Protein AF-0000000080278987 (afdb_homodimer)

pLDDT: mean 79.91, std 19.5, range [31.31, 98.25]

Organism: Amycolatopsis orientalis (NCBI:txid31958)

InterPro domains:
  IPR013130 Ferric reductase transmembrane component-like domain [PF01794] (34-149)

Structure (mmCIF, N/CA/C/O backbone):
data_AF-0000000080278987-model_v1
#
loop_
_entity.id
_entity.type
_entity.pdbx_description
1 polymer 'Ferric oxidoreductase domain-containing protein'
#
loop_
_atom_site.group_PDB
_atom_site.id
_atom_site.type_symbol
_atom_site.label_atom_id
_atom_site.label_alt_id
_atom_site.label_comp_id
_atom_site.label_asym_id
_atom_site.label_entity_id
_atom_site.label_seq_id
_atom_site.pdbx_PDB_ins_code
_atom_site.Cartn_x
_atom_site.Cartn_y
_atom_site.Cartn_z
_atom_site.occupancy
_atom_site.B_iso_or_equiv
_atom_site.auth_seq_id
_atom_site.auth_comp_id
_atom_site.auth_asym_id
_atom_site.auth_atom_id
_atom_site.pdbx_PDB_model_num
ATOM 1 N N . MET A 1 1 ? -39.875 16.578 6.711 1 35.31 1 MET A N 1
ATOM 2 C CA . MET A 1 1 ? -39.062 15.57 6.016 1 35.31 1 MET A CA 1
ATOM 3 C C . MET A 1 1 ? -37.719 16.141 5.613 1 35.31 1 MET A C 1
ATOM 5 O O . MET A 1 1 ? -36.688 15.453 5.711 1 35.31 1 MET A O 1
ATOM 9 N N . PHE A 1 2 ? -37.656 17.375 5.211 1 44.44 2 PHE A N 1
ATOM 10 C CA . PHE A 1 2 ? -36.438 18.109 4.875 1 44.44 2 PHE A CA 1
ATOM 11 C C . PHE A 1 2 ? -35.594 18.344 6.117 1 44.44 2 PHE A C 1
ATOM 13 O O . PHE A 1 2 ? -34.375 18.281 6.059 1 44.44 2 PHE A O 1
ATOM 20 N N . ASP A 1 3 ? -36.156 18.672 7.23 1 46.47 3 ASP A N 1
ATOM 21 C CA . ASP A 1 3 ? -35.438 19 8.453 1 46.47 3 ASP A CA 1
ATOM 22 C C . ASP A 1 3 ? -34.719 17.766 9 1 46.47 3 ASP A C 1
ATOM 24 O O . ASP A 1 3 ? -33.594 17.891 9.539 1 46.47 3 ASP A O 1
ATOM 28 N N . GLN A 1 4 ? -35.25 16.609 8.859 1 44.62 4 GLN A N 1
ATOM 29 C CA . GLN A 1 4 ? -34.625 15.383 9.344 1 44.62 4 GLN A CA 1
ATOM 30 C C . GLN A 1 4 ? -33.375 15.023 8.523 1 44.62 4 GLN A C 1
ATOM 32 O O . GLN A 1 4 ? -32.375 14.562 9.062 1 44.62 4 GLN A O 1
ATOM 37 N N . TRP A 1 5 ? -33.438 15.25 7.246 1 45.22 5 TRP A N 1
ATOM 38 C CA . TRP A 1 5 ? -32.281 15 6.41 1 45.22 5 TRP A CA 1
ATOM 39 C C . TRP A 1 5 ? -31.125 15.938 6.777 1 45.22 5 TRP A C 1
ATOM 41 O O . TRP A 1 5 ? -29.953 15.539 6.766 1 45.22 5 TRP A O 1
ATOM 51 N N . SER A 1 6 ? -31.531 17.188 7.094 1 44 6 SER A N 1
ATOM 52 C CA . SER A 1 6 ? -30.484 18.141 7.484 1 44 6 SER A CA 1
ATOM 53 C C . SER A 1 6 ? -29.766 17.672 8.742 1 44 6 SER A C 1
ATOM 55 O O . SER A 1 6 ? -28.547 17.812 8.852 1 44 6 SER A O 1
ATOM 57 N N . GLU A 1 7 ? -30.516 17.172 9.688 1 43.56 7 GLU A N 1
ATOM 58 C CA . GLU A 1 7 ? -29.891 16.719 10.922 1 43.56 7 GLU A CA 1
ATOM 59 C C . GLU A 1 7 ? -28.984 15.508 10.672 1 43.56 7 GLU A C 1
ATOM 61 O O . GLU A 1 7 ? -27.906 15.398 11.258 1 43.56 7 GLU A O 1
ATOM 66 N N . VAL A 1 8 ? -29.484 14.648 9.867 1 44.25 8 VAL A N 1
ATOM 67 C CA . VAL A 1 8 ? -28.719 13.461 9.555 1 44.25 8 VAL A CA 1
ATOM 68 C C . VAL A 1 8 ? 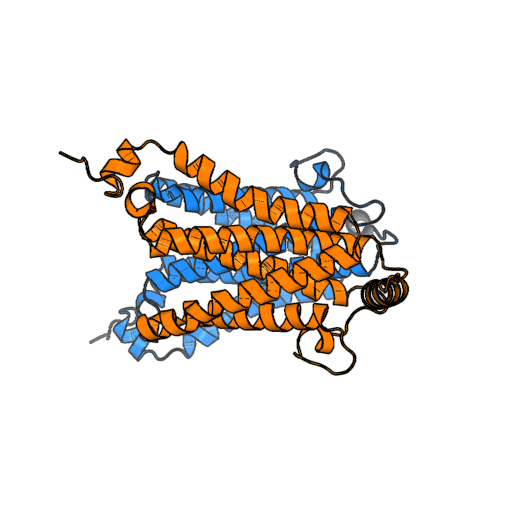-27.422 13.859 8.836 1 44.25 8 VAL A C 1
ATOM 70 O O . VAL A 1 8 ? -26.359 13.281 9.078 1 44.25 8 VAL A O 1
ATOM 73 N N . VAL A 1 9 ? -27.531 14.82 7.957 1 44.28 9 VAL A N 1
ATOM 74 C CA . VAL A 1 9 ? -26.359 15.312 7.246 1 44.28 9 VAL A CA 1
ATOM 75 C C . VAL A 1 9 ? -25.406 15.992 8.227 1 44.28 9 VAL A C 1
ATOM 77 O O . VAL A 1 9 ? -24.188 15.852 8.117 1 44.28 9 VAL A O 1
ATOM 80 N N . ILE A 1 10 ? -25.953 16.75 9.141 1 41.41 10 ILE A N 1
ATOM 81 C CA . ILE A 1 10 ? -25.109 17.422 10.125 1 41.41 10 ILE A CA 1
ATOM 82 C C . ILE A 1 10 ? -24.344 16.375 10.945 1 41.41 10 ILE A C 1
ATOM 84 O O . ILE A 1 10 ? -23.156 16.531 11.203 1 41.41 10 ILE A O 1
ATOM 88 N N . VAL A 1 11 ? -25.109 15.359 11.43 1 41.09 11 VAL A N 1
ATOM 89 C CA . VAL A 1 11 ? -24.469 14.336 12.242 1 41.09 11 VAL A CA 1
ATOM 90 C C . VAL A 1 11 ? -23.344 13.672 11.445 1 41.09 11 VAL A C 1
ATOM 92 O O . VAL A 1 11 ? -22.328 13.266 12.016 1 41.09 11 VAL A O 1
ATOM 95 N N . LEU A 1 12 ? -23.531 13.492 10.18 1 40.34 12 LEU A N 1
ATOM 96 C CA . LEU A 1 12 ? -22.547 12.852 9.297 1 40.34 12 LEU A CA 1
ATOM 97 C C . LEU A 1 12 ? -21.422 13.805 8.961 1 40.34 12 LEU A C 1
ATOM 99 O O . LEU A 1 12 ? -20.328 13.375 8.555 1 40.34 12 LEU A O 1
ATOM 103 N N . THR A 1 13 ? -21.719 15.195 9.039 1 36.5 13 THR A N 1
ATOM 104 C CA . THR A 1 13 ? -20.75 16.172 8.578 1 36.5 13 THR A CA 1
ATOM 105 C C . THR A 1 13 ? -20.016 16.812 9.75 1 36.5 13 THR A C 1
ATOM 107 O O . THR A 1 13 ? -20.656 17.422 10.625 1 36.5 13 THR A O 1
ATOM 110 N N . GLN A 1 14 ? -19.172 16.312 10.391 1 38.88 14 GLN A N 1
ATOM 111 C CA . GLN A 1 14 ? -18.406 16.953 11.453 1 38.88 14 GLN A CA 1
ATOM 112 C C . GLN A 1 14 ? -17.438 17.984 10.883 1 38.88 14 GLN A C 1
ATOM 114 O O . GLN A 1 14 ? -16.625 17.672 10.008 1 38.88 14 GLN A O 1
ATOM 119 N N . LYS A 1 15 ? -17.734 19.344 10.812 1 39.94 15 LYS A N 1
ATOM 120 C CA . LYS A 1 15 ? -16.859 20.453 10.43 1 39.94 15 LYS A CA 1
ATOM 121 C C . LYS A 1 15 ? -15.633 20.516 11.328 1 39.94 15 LYS A C 1
ATOM 123 O O . LYS A 1 15 ? -15.711 20.984 12.469 1 39.94 15 LYS A O 1
ATOM 128 N N . THR A 1 16 ? -14.828 19.625 11.648 1 42.25 16 THR A N 1
ATOM 129 C CA . THR A 1 16 ? -13.719 19.938 12.539 1 42.25 16 THR A CA 1
ATOM 130 C C . THR A 1 16 ? -12.648 20.75 11.812 1 42.25 16 THR A C 1
ATOM 132 O O . THR A 1 16 ? -12.516 20.656 10.594 1 42.25 16 THR A O 1
ATOM 135 N N . ASP A 1 17 ? -12.258 21.891 12.289 1 47.66 17 ASP A N 1
ATOM 136 C CA . ASP A 1 17 ? -11.031 22.625 11.977 1 47.66 17 ASP A CA 1
ATOM 137 C C . ASP A 1 17 ? -9.898 21.656 11.625 1 47.66 17 ASP A C 1
ATOM 139 O O . ASP A 1 17 ? -9.102 21.297 12.492 1 47.66 17 ASP A O 1
ATOM 143 N N . THR A 1 18 ? -10.18 20.75 10.688 1 61.19 18 THR A N 1
ATOM 144 C CA . THR A 1 18 ? -9.281 19.641 10.375 1 61.19 18 THR A CA 1
ATOM 145 C C . THR A 1 18 ? -8.102 20.125 9.539 1 61.19 18 THR A C 1
ATOM 147 O O . THR A 1 18 ? -8.211 21.109 8.805 1 61.19 18 THR A O 1
ATOM 150 N N . ASP A 1 19 ? -6.941 19.844 9.969 1 78.69 19 ASP A N 1
ATOM 151 C CA . ASP A 1 19 ? -5.734 20.031 9.172 1 78.69 19 ASP A CA 1
ATOM 152 C C . ASP A 1 19 ? -5.969 19.656 7.711 1 78.69 19 ASP A C 1
ATOM 154 O O . ASP A 1 19 ? -6.234 18.484 7.402 1 78.69 19 ASP A O 1
ATOM 158 N N . PRO A 1 20 ? -6.129 20.656 6.859 1 83.25 20 PRO A N 1
ATOM 159 C CA . PRO A 1 20 ? -6.48 20.391 5.465 1 83.25 20 PRO A CA 1
ATOM 160 C C . PRO A 1 20 ? -5.543 19.375 4.809 1 83.25 20 PRO A C 1
ATOM 162 O O . PRO A 1 20 ? -5.953 18.641 3.906 1 83.25 20 PRO A O 1
ATOM 165 N N . GLY A 1 21 ? -4.34 19.328 5.223 1 86.75 21 GLY A N 1
ATOM 166 C CA . GLY A 1 21 ? -3.393 18.375 4.66 1 86.75 21 GLY A CA 1
ATOM 167 C C . GLY A 1 21 ? -3.729 16.938 4.984 1 86.75 21 GLY A C 1
ATOM 168 O O . GLY A 1 21 ? -3.785 16.094 4.094 1 86.75 21 GLY A O 1
ATOM 169 N N . ILE A 1 22 ? -4.008 16.672 6.195 1 89.75 22 ILE A N 1
ATOM 170 C CA . ILE A 1 22 ? -4.324 15.32 6.629 1 89.75 22 ILE A CA 1
ATOM 171 C C . ILE A 1 22 ? -5.656 14.883 6.016 1 89.75 22 ILE A C 1
ATOM 173 O O . ILE A 1 22 ? -5.801 13.742 5.586 1 89.75 22 ILE A O 1
ATOM 177 N N . LYS A 1 23 ? -6.555 15.797 5.996 1 89 23 LYS A N 1
ATOM 178 C CA . LYS A 1 23 ? -7.84 15.492 5.367 1 89 23 LYS A CA 1
ATOM 179 C C . LYS A 1 23 ? -7.656 15.141 3.893 1 89 23 LYS A C 1
ATOM 181 O O . LYS A 1 23 ? -8.289 14.211 3.387 1 89 23 LYS A O 1
ATOM 186 N N . GLY A 1 24 ? -6.867 15.898 3.219 1 90.25 24 GLY A N 1
ATOM 187 C CA . GLY A 1 24 ? -6.57 15.602 1.827 1 90.25 24 GLY A CA 1
ATOM 188 C C . GLY A 1 24 ? -5.938 14.234 1.634 1 90.25 24 GLY A C 1
ATOM 189 O O . GLY A 1 24 ? -6.297 13.508 0.707 1 90.25 24 GLY A O 1
ATOM 190 N N . MET A 1 25 ? -5.07 13.938 2.506 1 92.12 25 MET A N 1
ATOM 191 C CA . MET A 1 25 ? -4.418 12.633 2.445 1 92.12 25 MET A CA 1
ATOM 192 C C . MET A 1 25 ? -5.422 11.516 2.697 1 92.12 25 MET A C 1
ATOM 194 O O . MET A 1 25 ? -5.402 10.492 2.008 1 92.12 25 MET A O 1
ATOM 198 N N . ALA A 1 26 ? -6.219 11.695 3.688 1 93.88 26 ALA A N 1
ATOM 199 C CA . ALA A 1 26 ? -7.238 10.695 4.008 1 93.88 26 ALA A CA 1
ATOM 200 C C . ALA A 1 26 ? -8.195 10.492 2.836 1 93.88 26 ALA A C 1
ATOM 202 O O . ALA A 1 26 ? -8.492 9.359 2.461 1 93.88 26 ALA A O 1
ATOM 203 N N . GLN A 1 27 ? -8.594 11.547 2.23 1 94.62 27 GLN A N 1
ATOM 204 C CA . GLN A 1 27 ? -9.539 11.477 1.122 1 94.62 27 GLN A CA 1
ATOM 205 C C . GLN A 1 27 ? -8.891 10.859 -0.114 1 94.62 27 GLN A C 1
ATOM 207 O O . GLN A 1 27 ? -9.508 10.031 -0.794 1 94.62 27 GLN A O 1
ATOM 212 N N . THR A 1 28 ? -7.719 11.242 -0.406 1 95.19 28 THR A N 1
ATOM 213 C CA . THR A 1 28 ? -7.023 10.711 -1.574 1 95.19 28 THR A CA 1
ATOM 214 C C . THR A 1 28 ? -6.754 9.219 -1.41 1 95.19 28 THR A C 1
ATOM 216 O O . THR A 1 28 ? -6.973 8.438 -2.338 1 95.19 28 THR A O 1
ATOM 219 N N . SER A 1 29 ? -6.258 8.852 -0.253 1 97.12 29 SER A N 1
ATOM 220 C CA . SER A 1 29 ? -6.008 7.434 -0.012 1 97.12 29 SER A CA 1
ATOM 221 C C . SER A 1 29 ? -7.301 6.625 -0.063 1 97.12 29 SER A C 1
ATOM 223 O O . SER A 1 29 ? -7.309 5.484 -0.534 1 97.12 29 SER A O 1
ATOM 225 N N . ALA A 1 30 ? -8.406 7.176 0.387 1 97.5 30 ALA A N 1
ATOM 226 C CA . ALA A 1 30 ? -9.703 6.508 0.312 1 97.5 30 ALA A CA 1
ATOM 227 C C . ALA A 1 30 ? -10.133 6.309 -1.138 1 97.5 30 ALA A C 1
ATOM 229 O O . ALA A 1 30 ? -10.609 5.234 -1.509 1 97.5 30 ALA A O 1
ATOM 230 N N . ARG A 1 31 ? -9.969 7.309 -1.9 1 96.38 31 ARG A N 1
ATOM 231 C CA . ARG A 1 31 ? -10.359 7.238 -3.305 1 96.38 31 ARG A CA 1
ATOM 232 C C . ARG A 1 31 ? -9.516 6.215 -4.059 1 96.38 31 ARG A C 1
ATOM 234 O O . ARG A 1 31 ? -10.047 5.434 -4.852 1 96.38 31 ARG A O 1
ATOM 241 N N . ILE A 1 32 ? -8.25 6.203 -3.838 1 96.69 32 ILE A N 1
ATOM 242 C CA . ILE A 1 32 ? -7.348 5.25 -4.473 1 96.69 32 ILE A CA 1
ATOM 243 C C . ILE A 1 32 ? -7.699 3.83 -4.027 1 96.69 32 ILE A C 1
ATOM 245 O O . ILE A 1 32 ? -7.809 2.924 -4.859 1 96.69 32 ILE A O 1
ATOM 249 N N . SER A 1 33 ? -7.922 3.666 -2.723 1 98.25 33 SER A N 1
ATOM 250 C CA . SER A 1 33 ? -8.305 2.361 -2.195 1 98.25 33 SER A CA 1
ATOM 251 C C . SER A 1 33 ? -9.609 1.874 -2.828 1 98.25 33 SER A C 1
ATOM 253 O O . SER A 1 33 ? -9.711 0.713 -3.229 1 98.25 33 SER A O 1
ATOM 255 N N . TYR A 1 34 ? -10.578 2.744 -2.908 1 97.81 34 TYR A N 1
ATOM 256 C CA . TYR A 1 34 ? -11.867 2.391 -3.486 1 97.81 34 TYR A CA 1
ATOM 257 C C . TYR A 1 34 ? -11.727 2.004 -4.953 1 97.81 34 TYR A C 1
ATOM 259 O O . TYR A 1 34 ? -12.344 1.042 -5.41 1 97.81 34 TYR A O 1
ATOM 267 N N . GLY A 1 35 ? -10.938 2.736 -5.684 1 97 35 GLY A N 1
ATOM 268 C CA . GLY A 1 35 ? -10.664 2.379 -7.066 1 97 35 GLY A CA 1
ATOM 269 C C . GLY A 1 35 ? -10.039 1.005 -7.215 1 97 35 GLY A C 1
ATOM 270 O O . GLY A 1 35 ? -10.484 0.201 -8.039 1 97 35 GLY A O 1
ATOM 271 N N . PHE A 1 36 ? -9.023 0.746 -6.43 1 97.12 36 PHE A N 1
ATOM 272 C CA . PHE A 1 36 ? -8.367 -0.558 -6.477 1 97.12 36 PHE A CA 1
ATOM 273 C C . PHE A 1 36 ? -9.328 -1.657 -6.031 1 97.12 36 PHE A C 1
ATOM 275 O O . PHE A 1 36 ? -9.266 -2.781 -6.531 1 97.12 36 PHE A O 1
ATOM 282 N N . MET A 1 37 ? -10.203 -1.323 -5.074 1 97.25 37 MET A N 1
ATOM 283 C CA . MET A 1 37 ? -11.195 -2.307 -4.645 1 97.25 37 MET A CA 1
ATOM 284 C C . MET A 1 37 ? -12.109 -2.703 -5.797 1 97.25 37 MET A C 1
ATOM 286 O O . MET A 1 37 ? -12.375 -3.887 -6.004 1 97.25 37 MET A O 1
ATOM 290 N N . CYS A 1 38 ? -12.531 -1.717 -6.539 1 95.69 38 CYS A N 1
ATOM 291 C CA . CYS A 1 38 ? -13.367 -1.992 -7.703 1 95.69 38 CYS A CA 1
ATOM 292 C C . CYS A 1 38 ? -12.617 -2.832 -8.727 1 95.69 38 CYS A C 1
ATOM 294 O O . CYS A 1 38 ? -13.156 -3.801 -9.258 1 95.69 38 CYS A O 1
ATOM 296 N N . LEU A 1 39 ? -11.398 -2.488 -8.969 1 94.06 39 LEU A N 1
ATOM 297 C CA . LEU A 1 39 ? -10.578 -3.244 -9.906 1 94.06 39 LEU A CA 1
ATOM 298 C C . LEU A 1 39 ? -10.375 -4.676 -9.422 1 94.06 39 LEU A C 1
ATOM 300 O O . LEU A 1 39 ? -10.43 -5.617 -10.219 1 94.06 39 LEU A O 1
ATOM 304 N N . THR A 1 40 ? -10.125 -4.812 -8.125 1 94.44 40 THR A N 1
ATOM 305 C CA . THR A 1 40 ? -9.93 -6.137 -7.543 1 94.44 40 THR A CA 1
ATOM 306 C C . THR A 1 40 ? -11.172 -7 -7.727 1 94.44 40 THR A C 1
ATOM 308 O O . THR A 1 40 ? -11.07 -8.18 -8.078 1 94.44 40 THR A O 1
ATOM 311 N N . LEU A 1 41 ? -12.305 -6.422 -7.441 1 91.44 41 LEU A N 1
ATOM 312 C CA . LEU A 1 41 ? -13.555 -7.148 -7.598 1 91.44 41 LEU A CA 1
ATOM 313 C C . LEU A 1 41 ? -13.742 -7.605 -9.039 1 91.44 41 LEU A C 1
ATOM 315 O O . LEU A 1 41 ? -14.07 -8.766 -9.289 1 91.44 41 LEU A O 1
ATOM 319 N N . CYS A 1 42 ? -13.492 -6.73 -9.984 1 87.19 42 CYS A N 1
ATOM 320 C CA . CYS A 1 42 ? -13.625 -7.066 -11.398 1 87.19 42 CYS A CA 1
ATOM 321 C C . CYS A 1 42 ? -12.648 -8.164 -11.797 1 87.19 42 CYS A C 1
ATOM 323 O O . CYS A 1 42 ? -13.016 -9.117 -12.477 1 87.19 42 CYS A O 1
ATOM 325 N N . TRP A 1 43 ? -11.445 -7.957 -11.367 1 87.06 43 TRP A N 1
ATOM 326 C CA . TRP A 1 43 ? -10.406 -8.938 -11.68 1 87.06 43 TRP A CA 1
ATOM 327 C C . TRP A 1 43 ? -10.734 -10.289 -11.062 1 87.06 43 TRP A C 1
ATOM 329 O O . TRP A 1 43 ? -10.453 -11.336 -11.656 1 87.06 43 TRP A O 1
ATOM 339 N N . GLY A 1 44 ? -11.273 -10.266 -9.875 1 84.75 44 GLY A N 1
ATOM 340 C CA . GLY A 1 44 ? -11.703 -11.5 -9.234 1 84.75 44 GLY A CA 1
ATOM 341 C C . GLY A 1 44 ? -12.766 -12.242 -10.023 1 84.75 44 GLY A C 1
ATOM 342 O O . GLY A 1 44 ? -12.695 -13.461 -10.172 1 84.75 44 GLY A O 1
ATOM 343 N N . VAL A 1 45 ? -13.664 -11.562 -10.523 1 79.19 45 VAL A N 1
ATOM 344 C CA . VAL A 1 45 ? -14.734 -12.156 -11.32 1 79.19 45 VAL A CA 1
ATOM 345 C C . VAL A 1 45 ? -14.164 -12.727 -12.617 1 79.19 45 VAL A C 1
ATOM 347 O O . VAL A 1 45 ? -14.555 -13.82 -13.047 1 79.19 45 VAL A O 1
ATOM 350 N N . PHE A 1 46 ? -13.172 -12.047 -13.234 1 77.69 46 PHE A N 1
ATOM 351 C CA . PHE A 1 46 ? -12.5 -12.547 -14.422 1 77.69 46 PHE A CA 1
ATOM 352 C C . PHE A 1 46 ? -11.773 -13.852 -14.133 1 77.69 46 PHE A C 1
ATOM 354 O O . PHE A 1 46 ? -11.812 -14.789 -14.93 1 77.69 46 PHE A O 1
ATOM 361 N N . THR A 1 47 ? -11.164 -13.938 -13.031 1 76.44 47 THR A N 1
ATOM 362 C CA . THR A 1 47 ? -10.422 -15.125 -12.641 1 76.44 47 THR A CA 1
ATOM 363 C C . THR A 1 47 ? -11.367 -16.297 -12.398 1 76.44 47 THR A C 1
ATOM 365 O O . THR A 1 47 ? -11.086 -17.422 -12.812 1 76.44 47 THR A O 1
ATOM 368 N N . ALA A 1 48 ? -12.422 -16.047 -11.805 1 74.75 48 ALA A N 1
ATOM 369 C CA . ALA A 1 48 ? -13.375 -17.094 -11.453 1 74.75 48 ALA A CA 1
ATOM 370 C C . ALA A 1 48 ? -14.086 -17.625 -12.695 1 74.75 48 ALA A C 1
ATOM 372 O O . ALA A 1 48 ? -14.406 -18.812 -12.773 1 74.75 48 ALA A O 1
ATOM 373 N N . THR A 1 49 ? -14.297 -16.797 -13.625 1 72.44 49 THR A N 1
ATOM 374 C CA . THR A 1 49 ? -15.078 -17.203 -14.789 1 72.44 49 THR A CA 1
ATOM 375 C C . THR A 1 49 ? -14.164 -17.688 -15.914 1 72.44 49 THR A C 1
ATOM 377 O O . THR A 1 49 ? -14.633 -18.297 -16.875 1 72.44 49 THR A O 1
ATOM 380 N N . GLY A 1 50 ? -12.875 -17.547 -15.703 1 65.31 50 GLY A N 1
ATOM 381 C CA . GLY A 1 50 ? -11.93 -17.984 -16.719 1 65.31 50 GLY A CA 1
ATOM 382 C C . GLY A 1 50 ? -12.016 -17.172 -18 1 65.31 50 GLY A C 1
ATOM 383 O O . GLY A 1 50 ? -11.625 -17.641 -19.062 1 65.31 50 GLY A O 1
ATOM 384 N N . TRP A 1 51 ? -12.672 -16.078 -17.922 1 60.19 51 TRP A N 1
ATOM 385 C CA . TRP A 1 51 ? -12.898 -15.273 -19.125 1 60.19 51 TRP A CA 1
ATOM 386 C C . TRP A 1 51 ? -11.578 -14.82 -19.734 1 60.19 51 TRP A C 1
ATOM 388 O O . TRP A 1 51 ? -11.445 -14.766 -20.953 1 60.19 51 TRP A O 1
ATOM 398 N N . ILE A 1 52 ? -10.602 -14.625 -18.891 1 56.88 52 ILE A N 1
ATOM 399 C CA . ILE A 1 52 ? -9.336 -14.086 -19.375 1 56.88 52 ILE A CA 1
ATOM 400 C C . ILE A 1 52 ? -8.297 -15.195 -19.469 1 56.88 52 ILE A C 1
ATOM 402 O O . ILE A 1 52 ? -7.109 -14.938 -19.672 1 56.88 52 ILE A O 1
ATOM 406 N N . LYS A 1 53 ? -8.664 -16.438 -19.312 1 56.38 53 LYS A N 1
ATOM 407 C CA . LYS A 1 53 ? -7.691 -17.531 -19.359 1 56.38 53 LYS A CA 1
ATOM 408 C C . LYS A 1 53 ? -6.742 -17.375 -20.547 1 56.38 53 LYS A C 1
ATOM 410 O O . LYS A 1 53 ? -5.566 -17.734 -20.453 1 56.38 53 LYS A O 1
ATOM 415 N N . SER A 1 54 ? -7.277 -16.906 -21.641 1 52.81 54 SER A N 1
ATOM 416 C CA . SER A 1 54 ? -6.48 -16.953 -22.859 1 52.81 54 SER A CA 1
ATOM 417 C C . SER A 1 54 ? -5.406 -15.875 -22.859 1 52.81 54 SER A C 1
ATOM 419 O O . SER A 1 54 ? -4.336 -16.062 -23.438 1 52.81 54 SER A O 1
ATOM 421 N N . LEU A 1 55 ? -5.672 -14.82 -22.266 1 51.31 55 LEU A N 1
ATOM 422 C CA . LEU A 1 55 ? -4.789 -13.68 -22.484 1 51.31 55 LEU A CA 1
ATOM 423 C C . LEU A 1 55 ? -3.602 -13.719 -21.531 1 51.31 55 LEU A C 1
ATOM 425 O O . LEU A 1 55 ? -2.465 -13.469 -21.922 1 51.31 55 LEU A O 1
ATOM 429 N N . THR A 1 56 ? -3.824 -13.992 -20.359 1 56.66 56 THR A N 1
ATOM 430 C CA . THR A 1 56 ? -2.744 -13.734 -19.406 1 56.66 56 THR A CA 1
ATOM 431 C C . THR A 1 56 ? -2.342 -15.023 -18.688 1 56.66 56 THR A C 1
ATOM 433 O O . THR A 1 56 ? -1.206 -15.148 -18.219 1 56.66 56 THR A O 1
ATOM 436 N N . GLY A 1 57 ? -3.031 -16.125 -19.031 1 64.94 57 GLY A N 1
ATOM 437 C CA . GLY A 1 57 ? -2.846 -17.328 -18.234 1 64.94 57 GLY A CA 1
ATOM 438 C C . GLY A 1 57 ? -3.391 -17.219 -16.828 1 64.94 57 GLY A C 1
ATOM 439 O O . GLY A 1 57 ? -3.492 -16.109 -16.281 1 64.94 57 GLY A O 1
ATOM 440 N N . ARG A 1 58 ? -3.881 -18.141 -16.266 1 72.69 58 ARG A N 1
ATOM 441 C CA . ARG A 1 58 ? -4.508 -18.234 -14.945 1 72.69 58 ARG A CA 1
ATOM 442 C C . ARG A 1 58 ? -3.572 -17.719 -13.859 1 72.69 58 ARG A C 1
ATOM 444 O O . ARG A 1 58 ? -4.012 -17.047 -12.914 1 72.69 58 ARG A O 1
ATOM 451 N N . LYS A 1 59 ? -2.375 -17.938 -14.055 1 75.88 59 LYS A N 1
ATOM 452 C CA . LYS A 1 59 ? -1.393 -17.531 -13.062 1 75.88 59 LYS A CA 1
ATOM 453 C C . LYS A 1 59 ? -1.277 -16.016 -13 1 75.88 59 LYS A C 1
ATOM 455 O O . LYS A 1 59 ? -1.237 -15.43 -11.914 1 75.88 59 LYS A O 1
ATOM 460 N N . ALA A 1 60 ? -1.296 -15.414 -14.164 1 76.44 60 ALA A N 1
ATOM 461 C CA . ALA A 1 60 ? -1.187 -13.961 -14.234 1 76.44 60 ALA A CA 1
ATOM 462 C C . ALA A 1 60 ? -2.424 -13.289 -13.648 1 76.44 60 ALA A C 1
ATOM 464 O O . ALA A 1 60 ? -2.32 -12.258 -12.992 1 76.44 60 ALA A O 1
ATOM 465 N N . LEU A 1 61 ? -3.521 -13.891 -13.914 1 79 61 LEU A N 1
ATOM 466 C CA . LEU A 1 61 ? -4.77 -13.344 -13.398 1 79 61 LEU A CA 1
ATOM 467 C C . LEU A 1 61 ? -4.801 -13.406 -11.875 1 79 61 LEU A C 1
ATOM 469 O O . LEU A 1 61 ? -5.188 -12.438 -11.211 1 79 61 LEU A O 1
ATOM 473 N N . ARG A 1 62 ? -4.336 -14.43 -11.328 1 82.94 62 ARG A N 1
ATOM 474 C CA . ARG A 1 62 ? -4.309 -14.602 -9.883 1 82.94 62 ARG A CA 1
ATOM 475 C C . ARG A 1 62 ? -3.312 -13.641 -9.234 1 82.94 62 ARG A C 1
ATOM 477 O O . ARG A 1 62 ? -3.613 -13.023 -8.211 1 82.94 62 ARG A O 1
ATOM 484 N N . ASN A 1 63 ? -2.207 -13.523 -9.875 1 84.88 63 ASN A N 1
ATOM 485 C CA . ASN A 1 63 ? -1.178 -12.633 -9.359 1 84.88 63 ASN A CA 1
ATOM 486 C C . ASN A 1 63 ? -1.633 -11.18 -9.383 1 84.88 63 ASN A C 1
ATOM 488 O O . ASN A 1 63 ? -1.403 -10.438 -8.422 1 84.88 63 ASN A O 1
ATOM 492 N N . SER A 1 64 ? -2.238 -10.828 -10.508 1 88.31 64 SER A N 1
ATOM 493 C CA . SER A 1 64 ? -2.719 -9.453 -10.609 1 88.31 64 SER A CA 1
ATOM 494 C C . SER A 1 64 ? -3.832 -9.18 -9.602 1 88.31 64 SER A C 1
ATOM 496 O O . SER A 1 64 ? -3.912 -8.086 -9.039 1 88.31 64 SER A O 1
ATOM 498 N N . HIS A 1 65 ? -4.676 -10.156 -9.383 1 90.25 65 HIS A N 1
ATOM 499 C CA . HIS A 1 65 ? -5.715 -10.031 -8.367 1 90.25 65 HIS A CA 1
ATOM 500 C C . HIS A 1 65 ? -5.109 -9.797 -6.984 1 90.25 65 HIS A C 1
ATOM 502 O O . HIS A 1 65 ? -5.559 -8.914 -6.246 1 90.25 65 HIS A O 1
ATOM 508 N N . MET A 1 66 ? -4.09 -10.492 -6.73 1 91.19 66 MET A N 1
ATOM 509 C CA . MET A 1 66 ? -3.42 -10.367 -5.438 1 91.19 66 MET A CA 1
ATOM 510 C C . MET A 1 66 ? -2.783 -8.992 -5.281 1 91.19 66 MET A C 1
ATOM 512 O O . MET A 1 66 ? -2.895 -8.367 -4.223 1 91.19 66 MET A O 1
ATOM 516 N N . VAL A 1 67 ? -2.148 -8.531 -6.312 1 92.62 67 VAL A N 1
ATOM 517 C CA . VAL A 1 67 ? -1.502 -7.219 -6.293 1 92.62 67 VAL A CA 1
ATOM 518 C C . VAL A 1 67 ? -2.549 -6.129 -6.078 1 92.62 67 VAL A C 1
ATOM 520 O O . VAL A 1 67 ? -2.377 -5.254 -5.227 1 92.62 67 VAL A O 1
ATOM 523 N N . LEU A 1 68 ? -3.607 -6.219 -6.805 1 94.94 68 LEU A N 1
ATOM 524 C CA . LEU A 1 68 ? -4.684 -5.242 -6.684 1 94.94 68 LEU A CA 1
ATOM 525 C C . LEU A 1 68 ? -5.285 -5.273 -5.281 1 94.94 68 LEU A C 1
ATOM 527 O O . LEU A 1 68 ? -5.598 -4.227 -4.711 1 94.94 68 LEU A O 1
ATOM 531 N N . GLY A 1 69 ? -5.43 -6.445 -4.762 1 96.5 69 GLY A N 1
ATOM 532 C CA . GLY A 1 69 ? -5.945 -6.586 -3.408 1 96.5 69 GLY A CA 1
ATOM 533 C C . GLY A 1 69 ? -5.047 -5.957 -2.359 1 96.5 69 GLY A C 1
ATOM 534 O O . GLY A 1 69 ? -5.527 -5.273 -1.452 1 96.5 69 GLY A O 1
ATOM 535 N N . ILE A 1 70 ? -3.809 -6.18 -2.477 1 96.44 70 ILE A N 1
ATOM 536 C CA . ILE A 1 70 ? -2.848 -5.641 -1.52 1 96.44 70 ILE A CA 1
ATOM 537 C C . ILE A 1 70 ? -2.807 -4.121 -1.63 1 96.44 70 ILE A C 1
ATOM 539 O O . ILE A 1 70 ? -2.693 -3.422 -0.62 1 96.44 70 ILE A O 1
ATOM 543 N N . LEU A 1 71 ? -2.879 -3.643 -2.836 1 97.56 71 LEU A N 1
ATOM 544 C CA . LEU A 1 71 ? -2.953 -2.199 -3.023 1 97.56 71 LEU A CA 1
ATOM 545 C C . LEU A 1 71 ? -4.203 -1.627 -2.361 1 97.56 71 LEU A C 1
ATOM 547 O O . LEU A 1 71 ? -4.137 -0.588 -1.7 1 97.56 71 LEU A O 1
ATOM 551 N N . THR A 1 72 ? -5.316 -2.293 -2.549 1 98 72 THR A N 1
ATOM 552 C CA . THR A 1 72 ? -6.559 -1.89 -1.898 1 98 72 THR A CA 1
ATOM 553 C C . THR A 1 72 ? -6.371 -1.796 -0.387 1 98 72 THR A C 1
ATOM 555 O O . THR A 1 72 ? -6.699 -0.776 0.223 1 98 72 THR A O 1
ATOM 558 N N . LEU A 1 73 ? -5.773 -2.826 0.171 1 98.19 73 LEU A N 1
ATOM 559 C CA . LEU A 1 73 ? -5.613 -2.91 1.619 1 98.19 73 LEU A CA 1
ATOM 560 C C . LEU A 1 73 ? -4.605 -1.88 2.117 1 98.19 73 LEU A C 1
ATOM 562 O O . LEU A 1 73 ? -4.809 -1.264 3.166 1 98.19 73 LEU A O 1
ATOM 566 N N . SER A 1 74 ? -3.521 -1.722 1.375 1 97.88 74 SER A N 1
ATOM 567 C CA . SER A 1 74 ? -2.488 -0.772 1.776 1 97.88 74 SER A CA 1
ATOM 568 C C . SER A 1 74 ? -3.045 0.646 1.861 1 97.88 74 SER A C 1
ATOM 570 O O . SER A 1 74 ? -2.887 1.32 2.881 1 97.88 74 SER A O 1
ATOM 572 N N . PHE A 1 75 ? -3.746 1.047 0.866 1 98.06 75 PHE A N 1
ATOM 573 C CA . PHE A 1 75 ? -4.273 2.406 0.858 1 98.06 75 PHE A CA 1
ATOM 574 C C . PHE A 1 75 ? -5.461 2.533 1.806 1 98.06 75 PHE A C 1
ATOM 576 O O . PHE A 1 75 ? -5.707 3.605 2.361 1 98.06 75 PHE A O 1
ATOM 583 N N . GLY A 1 76 ? -6.199 1.457 1.979 1 98.25 76 GLY A N 1
ATOM 584 C CA . GLY A 1 76 ? -7.234 1.458 3 1 98.25 76 GLY A CA 1
ATOM 585 C C . GLY A 1 76 ? -6.691 1.657 4.402 1 98.25 76 GLY A C 1
ATOM 586 O O . GLY A 1 76 ? -7.266 2.402 5.199 1 98.25 76 GLY A O 1
ATOM 587 N N . VAL A 1 77 ? -5.605 0.979 4.68 1 97.12 77 VAL A N 1
ATOM 588 C CA . VAL A 1 77 ? -4.957 1.115 5.98 1 97.12 77 VAL A CA 1
ATOM 589 C C . VAL A 1 77 ? -4.426 2.537 6.145 1 97.12 77 VAL A C 1
ATOM 591 O O . VAL A 1 77 ? -4.562 3.137 7.215 1 97.12 77 VAL A O 1
ATOM 594 N N . VAL A 1 78 ? -3.869 3.088 5.082 1 96.44 78 VAL A N 1
ATOM 595 C CA . VAL A 1 78 ? -3.371 4.461 5.129 1 96.44 78 VAL A CA 1
ATOM 596 C C . VAL A 1 78 ? -4.531 5.422 5.379 1 96.44 78 VAL A C 1
ATOM 598 O O . VAL A 1 78 ? -4.41 6.348 6.184 1 96.44 78 VAL A O 1
ATOM 601 N N . HIS A 1 79 ? -5.645 5.234 4.703 1 97.06 79 HIS A N 1
ATOM 602 C CA . HIS A 1 79 ? -6.844 6.031 4.918 1 97.06 79 HIS A CA 1
ATOM 603 C C . HIS A 1 79 ? -7.277 5.992 6.379 1 97.06 79 HIS A C 1
ATOM 605 O O . HIS A 1 79 ? -7.461 7.039 7.004 1 97.06 79 HIS A O 1
ATOM 611 N N . ALA A 1 80 ? -7.332 4.82 6.93 1 96.44 80 ALA A N 1
ATOM 612 C CA . ALA A 1 80 ? -7.77 4.656 8.312 1 96.44 80 ALA A CA 1
ATOM 613 C C . ALA A 1 80 ? -6.773 5.285 9.281 1 96.44 80 ALA A C 1
ATOM 615 O O . ALA A 1 80 ? -7.164 6.008 10.203 1 96.44 80 ALA A O 1
ATOM 616 N N . MET A 1 81 ? -5.5 5.125 9.031 1 93.62 81 MET A N 1
ATOM 617 C CA . MET A 1 81 ? -4.469 5.559 9.969 1 93.62 81 MET A CA 1
ATOM 618 C C . MET A 1 81 ? -4.234 7.062 9.867 1 93.62 81 MET A C 1
ATOM 620 O O . MET A 1 81 ? -3.703 7.68 10.789 1 93.62 81 MET A O 1
ATOM 624 N N . SER A 1 82 ? -4.586 7.637 8.734 1 93.44 82 SER A N 1
ATOM 625 C CA . SER A 1 82 ? -4.441 9.078 8.562 1 93.44 82 SER A CA 1
ATOM 626 C C . SER A 1 82 ? -5.18 9.836 9.664 1 93.44 82 SER A C 1
ATOM 628 O O . SER A 1 82 ? -4.711 10.883 10.117 1 93.44 82 SER A O 1
ATOM 630 N N . PHE A 1 83 ? -6.223 9.281 10.195 1 92.31 83 PHE A N 1
ATOM 631 C CA . PHE A 1 83 ? -7.07 9.977 11.156 1 92.31 83 PHE A CA 1
ATOM 632 C C . PHE A 1 83 ? -6.414 10.016 12.531 1 92.31 83 PHE A C 1
ATOM 634 O O . PHE A 1 83 ? -6.816 10.789 13.398 1 92.31 83 PHE A O 1
ATOM 641 N N . LEU A 1 84 ? -5.363 9.227 12.703 1 91.75 84 LEU A N 1
ATOM 642 C CA . LEU A 1 84 ? -4.609 9.258 13.953 1 91.75 84 LEU A CA 1
ATOM 643 C C . LEU A 1 84 ? -3.77 10.523 14.055 1 91.75 84 LEU A C 1
ATOM 645 O O . LEU A 1 84 ? -3.342 10.906 15.141 1 91.75 84 LEU A O 1
ATOM 649 N N . PHE A 1 85 ? -3.586 11.164 12.906 1 89.06 85 PHE A N 1
ATOM 650 C CA . PHE A 1 85 ? -2.662 12.289 12.875 1 89.06 85 PHE A CA 1
ATOM 651 C C . PHE A 1 85 ? -3.424 13.609 12.875 1 89.06 85 PHE A C 1
ATOM 653 O O . PHE A 1 85 ? -2.814 14.68 12.875 1 89.06 85 PHE A O 1
ATOM 660 N N . LEU A 1 86 ? -4.766 13.57 12.875 1 84.19 86 LEU A N 1
ATOM 661 C CA . LEU A 1 86 ? -5.59 14.766 13.008 1 84.19 86 LEU A CA 1
ATOM 662 C C . LEU A 1 86 ? -5.637 15.234 14.461 1 84.19 86 LEU A C 1
ATOM 664 O O . LEU A 1 86 ? -5.746 14.414 15.375 1 84.19 86 LEU A O 1
ATOM 668 N N . PRO A 1 87 ? -5.508 16.656 14.453 1 78.94 87 PRO A N 1
ATOM 669 C CA . PRO A 1 87 ? -5.805 17.141 15.805 1 78.94 87 PRO A CA 1
ATOM 670 C C . PRO A 1 87 ? -7.215 16.781 16.266 1 78.94 87 PRO A C 1
ATOM 672 O O . PRO A 1 87 ? -8.18 16.953 15.508 1 78.94 87 PRO A O 1
ATOM 675 N N . ASP A 1 88 ? -7.383 16 17.359 1 77 88 ASP A N 1
ATOM 676 C CA . ASP A 1 88 ? -8.68 15.539 17.844 1 77 88 ASP A CA 1
ATOM 677 C C . ASP A 1 88 ? -9.25 14.445 16.953 1 77 88 ASP A C 1
ATOM 679 O O . ASP A 1 88 ? -10.461 14.352 16.766 1 77 88 ASP A O 1
ATOM 683 N N . GLY A 1 89 ? -8.352 13.898 16.25 1 79.62 89 GLY A N 1
ATOM 684 C CA . GLY A 1 89 ? -8.758 12.797 15.383 1 79.62 89 GLY A CA 1
ATOM 685 C C . GLY A 1 89 ? -9.133 11.547 16.156 1 79.62 89 GLY A C 1
ATOM 686 O O . GLY A 1 89 ? -9.469 11.609 17.328 1 79.62 89 GLY A O 1
ATOM 687 N N . PHE A 1 90 ? -9.312 10.477 15.461 1 88.25 90 PHE A N 1
ATOM 688 C CA . PHE A 1 90 ? -9.695 9.195 16.031 1 88.25 90 PHE A CA 1
ATOM 689 C C . PHE A 1 90 ? -8.555 8.609 16.859 1 88.25 90 PHE A C 1
ATOM 691 O O . PHE A 1 90 ? -7.379 8.82 16.547 1 88.25 90 PHE A O 1
ATOM 698 N N . THR A 1 91 ? -8.945 7.949 17.891 1 90.19 91 THR A N 1
ATOM 699 C CA . THR A 1 91 ? -7.984 7.137 18.625 1 90.19 91 THR A CA 1
ATOM 700 C C . THR A 1 91 ? -7.707 5.828 17.891 1 90.19 91 THR A C 1
ATOM 702 O O . THR A 1 91 ? -8.461 5.445 16.984 1 90.19 91 THR A O 1
ATOM 705 N N . LEU A 1 92 ? -6.633 5.199 18.266 1 92.12 92 LEU A N 1
ATOM 706 C CA . LEU A 1 92 ? -6.32 3.896 17.688 1 92.12 92 LEU A CA 1
ATOM 707 C C . LEU A 1 92 ? -7.449 2.904 17.938 1 92.12 92 LEU A C 1
ATOM 709 O O . LEU A 1 92 ? -7.773 2.092 17.078 1 92.12 92 LEU A O 1
ATOM 713 N N . ALA A 1 93 ? -8.047 3.002 19.094 1 92.25 93 ALA A N 1
ATOM 714 C CA . ALA A 1 93 ? -9.164 2.127 19.422 1 92.25 93 ALA A CA 1
ATOM 715 C C . ALA A 1 93 ? -10.344 2.367 18.484 1 92.25 93 ALA A C 1
ATOM 717 O O . ALA A 1 93 ? -10.969 1.418 18.016 1 92.25 93 ALA A O 1
ATOM 718 N N . GLN A 1 94 ? -10.555 3.572 18.203 1 91.69 94 GLN A N 1
ATOM 719 C CA . GLN A 1 94 ? -11.703 3.92 17.359 1 91.69 94 GLN A CA 1
ATOM 720 C C . GLN A 1 94 ? -11.5 3.441 15.922 1 91.69 94 GLN A C 1
ATOM 722 O O . GLN A 1 94 ? -12.469 3.166 15.211 1 91.69 94 GLN A O 1
ATOM 727 N N . VAL A 1 95 ? -10.242 3.277 15.57 1 93.25 95 VAL A N 1
ATOM 728 C CA . VAL A 1 95 ? -9.984 2.881 14.188 1 93.25 95 VAL A CA 1
ATOM 729 C C . VAL A 1 95 ? -9.82 1.366 14.102 1 93.25 95 VAL A C 1
ATOM 731 O O . VAL A 1 95 ? -9.891 0.784 13.023 1 93.25 95 VAL A O 1
ATOM 734 N N . THR A 1 96 ? -9.742 0.607 15.289 1 93.25 96 THR A N 1
ATOM 735 C CA . THR A 1 96 ? -9.398 -0.808 15.195 1 93.25 96 THR A CA 1
ATOM 736 C C . THR A 1 96 ? -10.469 -1.666 15.867 1 93.25 96 THR A C 1
ATOM 738 O O . THR A 1 96 ? -10.609 -2.85 15.555 1 93.25 96 THR A O 1
ATOM 741 N N . ILE A 1 97 ? -11.125 -1.085 16.797 1 94.38 97 ILE A N 1
ATOM 742 C CA . ILE A 1 97 ? -12.133 -1.863 17.516 1 94.38 97 ILE A CA 1
ATOM 743 C C . ILE A 1 97 ? -13.5 -1.66 16.859 1 94.38 97 ILE A C 1
ATOM 745 O O . ILE A 1 97 ? -14.031 -0.546 16.844 1 94.38 97 ILE A O 1
ATOM 749 N N . PRO A 1 98 ? -14.031 -2.732 16.375 1 95.31 98 PRO A N 1
ATOM 750 C CA . PRO A 1 98 ? -15.312 -2.584 15.688 1 95.31 98 PRO A CA 1
ATOM 751 C C . PRO A 1 98 ? -16.469 -2.277 16.641 1 95.31 98 PRO A C 1
ATOM 753 O O . PRO A 1 98 ? -16.484 -2.777 17.766 1 95.31 98 PRO A O 1
ATOM 756 N N . LEU A 1 99 ? -17.344 -1.47 16.234 1 94.12 99 LEU A N 1
ATOM 757 C CA . LEU A 1 99 ? -18.609 -1.197 16.891 1 94.12 99 LEU A CA 1
ATOM 758 C C . LEU A 1 99 ? -18.406 -0.582 18.266 1 94.12 99 LEU A C 1
ATOM 760 O O . LEU A 1 99 ? -19.125 -0.904 19.219 1 94.12 99 LEU A O 1
ATOM 764 N N . LEU A 1 100 ? -17.375 0.207 18.375 1 91.69 100 LEU A N 1
ATOM 765 C CA . LEU A 1 100 ? -17.141 0.956 19.594 1 91.69 100 LEU A CA 1
ATOM 766 C C . LEU A 1 100 ? -18.266 1.941 19.859 1 91.69 100 LEU A C 1
ATOM 768 O O . LEU A 1 100 ? -18.734 2.629 18.938 1 91.69 100 LEU A O 1
ATOM 772 N N . PRO A 1 101 ? -18.719 2.039 21.094 1 91.19 101 PRO A N 1
ATOM 773 C CA . PRO A 1 101 ? -19.797 2.98 21.406 1 91.19 101 PRO A CA 1
ATOM 774 C C . PRO A 1 101 ? -19.422 4.434 21.141 1 91.19 101 PRO A C 1
ATOM 776 O O . PRO A 1 101 ? -18.266 4.824 21.359 1 91.19 101 PRO A O 1
ATOM 779 N N . GLY A 1 102 ? -20.359 5.238 20.594 1 89.06 102 GLY A N 1
ATOM 780 C CA . GLY A 1 102 ? -20.125 6.652 20.359 1 89.06 102 GLY A CA 1
ATOM 781 C C . GLY A 1 102 ? -19.578 6.941 18.969 1 89.06 102 GLY A C 1
ATOM 782 O O . GLY A 1 102 ? -19.406 8.102 18.594 1 89.06 102 GLY A O 1
ATOM 783 N N . THR A 1 103 ? -19.312 5.824 18.281 1 90.12 103 THR A N 1
ATOM 784 C CA . THR A 1 103 ? -18.828 6.016 16.922 1 90.12 103 THR A CA 1
ATOM 785 C C . THR A 1 103 ? -19.969 5.992 15.93 1 90.12 103 THR A C 1
ATOM 787 O O . THR A 1 103 ? -21.031 5.43 16.219 1 90.12 103 THR A O 1
ATOM 790 N N . LEU A 1 104 ? -19.812 6.613 14.836 1 92.44 104 LEU A N 1
ATOM 791 C CA . LEU A 1 104 ? -20.844 6.688 13.805 1 92.44 104 LEU A CA 1
ATOM 792 C C . LEU A 1 104 ? -20.875 5.406 12.984 1 92.44 104 LEU A C 1
ATOM 794 O O . LEU A 1 104 ? -19.844 4.816 12.695 1 92.44 104 LEU A O 1
ATOM 798 N N . ALA A 1 105 ? -22.016 5.078 12.516 1 93 105 ALA A N 1
ATOM 799 C CA . ALA A 1 105 ? -22.219 3.869 11.719 1 93 105 ALA A CA 1
ATOM 800 C C . ALA A 1 105 ? -21.375 3.906 10.438 1 93 105 ALA A C 1
ATOM 802 O O . ALA A 1 105 ? -20.797 2.893 10.031 1 93 105 ALA A O 1
ATOM 803 N N . ARG A 1 106 ? -21.312 5.027 9.805 1 93.69 106 ARG A N 1
ATOM 804 C CA . ARG A 1 106 ? -20.562 5.133 8.555 1 93.69 106 ARG A CA 1
ATOM 805 C C . ARG A 1 106 ? -19.094 4.812 8.766 1 93.69 106 ARG A C 1
ATOM 807 O O . ARG A 1 106 ? -18.422 4.305 7.859 1 93.69 106 ARG A O 1
ATOM 814 N N . HIS A 1 107 ? -18.578 5.105 9.93 1 95.44 107 HIS A N 1
ATOM 815 C CA . HIS A 1 107 ? -17.188 4.785 10.25 1 95.44 107 HIS A CA 1
ATOM 816 C C . HIS A 1 107 ? -17.031 3.309 10.602 1 95.44 107 HIS A C 1
ATOM 818 O O . HIS A 1 107 ? -16.062 2.668 10.188 1 95.44 107 HIS A O 1
ATOM 824 N N . GLU A 1 108 ? -18.016 2.766 11.297 1 96.38 108 GLU A N 1
ATOM 825 C CA . GLU A 1 108 ? -17.938 1.367 11.711 1 96.38 108 GLU A CA 1
ATOM 826 C C . GLU A 1 108 ? -18.016 0.431 10.508 1 96.38 108 GLU A C 1
ATOM 828 O O . GLU A 1 108 ? -17.406 -0.642 10.508 1 96.38 108 GLU A O 1
ATOM 833 N N . LEU A 1 109 ? -18.766 0.823 9.531 1 97.44 109 LEU A N 1
ATOM 834 C CA . LEU A 1 109 ? -18.797 0.063 8.281 1 97.44 109 LEU A CA 1
ATOM 835 C C . LEU A 1 109 ? -17.391 -0.048 7.688 1 97.44 109 LEU A C 1
ATOM 837 O O . LEU A 1 109 ? -17.016 -1.106 7.18 1 97.44 109 LEU A O 1
ATOM 841 N N . GLY A 1 110 ? -16.656 1.01 7.793 1 97.81 110 GLY A N 1
ATOM 842 C CA . GLY A 1 110 ? -15.289 1.004 7.312 1 97.81 110 GLY A CA 1
ATOM 843 C C . GLY A 1 110 ? -14.367 0.129 8.141 1 97.81 110 GLY A C 1
ATOM 844 O O . GLY A 1 110 ? -13.555 -0.62 7.59 1 97.81 110 GLY A O 1
ATOM 845 N N . VAL A 1 111 ? -14.492 0.199 9.391 1 97.44 111 VAL A N 1
ATOM 846 C CA . VAL A 1 111 ? -13.656 -0.571 10.305 1 97.44 111 VAL A CA 1
ATOM 847 C C . VAL A 1 111 ? -13.891 -2.064 10.094 1 97.44 111 VAL A C 1
ATOM 849 O O . VAL A 1 111 ? -12.953 -2.826 9.867 1 97.44 111 VAL A O 1
ATOM 852 N N . VAL A 1 112 ? -15.117 -2.473 10.094 1 97.56 112 VAL A N 1
ATOM 853 C CA . VAL A 1 112 ? -15.469 -3.879 9.938 1 97.56 112 VAL A CA 1
ATOM 854 C C . VAL A 1 112 ? -15.07 -4.355 8.539 1 97.56 112 VAL A C 1
ATOM 856 O O . VAL A 1 112 ? -14.484 -5.426 8.383 1 97.56 112 VAL A O 1
ATOM 859 N N . GLY A 1 113 ? -15.414 -3.57 7.539 1 97.94 113 GLY A N 1
ATOM 860 C CA . GLY A 1 113 ? -15.039 -3.928 6.184 1 97.94 113 GLY A CA 1
ATOM 861 C C . GLY A 1 113 ? -13.547 -4.156 6.016 1 97.94 113 GLY A C 1
ATOM 862 O O . GLY A 1 113 ? -13.125 -5.16 5.438 1 97.94 113 GLY A O 1
ATOM 863 N N . LEU A 1 114 ? -12.766 -3.242 6.512 1 98 114 LEU A N 1
ATOM 864 C CA . LEU A 1 114 ? -11.312 -3.338 6.418 1 98 114 LEU A CA 1
ATOM 865 C C . LEU A 1 114 ? -10.797 -4.57 7.152 1 98 114 LEU A C 1
ATOM 867 O O . LEU A 1 114 ? -9.945 -5.297 6.637 1 98 114 LEU A O 1
ATOM 871 N N . GLU A 1 115 ? -11.289 -4.844 8.32 1 97.69 115 GLU A N 1
ATOM 872 C CA . GLU A 1 115 ? -10.812 -5.965 9.125 1 97.69 115 GLU A CA 1
ATOM 873 C C . GLU A 1 115 ? -11.172 -7.301 8.477 1 97.69 115 GLU A C 1
ATOM 875 O O . GLU A 1 115 ? -10.367 -8.234 8.477 1 97.69 115 GLU A O 1
ATOM 880 N N . VAL A 1 116 ? -12.359 -7.395 7.992 1 97.06 116 VAL A N 1
ATOM 881 C CA . VAL A 1 116 ? -12.758 -8.617 7.301 1 97.06 116 VAL A CA 1
ATOM 882 C C . VAL A 1 116 ? -11.867 -8.828 6.078 1 97.06 116 VAL A C 1
ATOM 884 O O . VAL A 1 116 ? -11.414 -9.945 5.816 1 97.06 116 VAL A O 1
ATOM 887 N N . MET A 1 117 ? -11.625 -7.758 5.34 1 97.25 117 MET A N 1
ATOM 888 C CA . MET A 1 117 ? -10.789 -7.871 4.148 1 97.25 117 MET A CA 1
ATOM 889 C C . MET A 1 117 ? -9.367 -8.273 4.523 1 97.25 117 MET A C 1
ATOM 891 O O . MET A 1 117 ? -8.719 -9.039 3.803 1 97.25 117 MET A O 1
ATOM 895 N N . ILE A 1 118 ? -8.875 -7.777 5.574 1 96.5 118 ILE A N 1
ATOM 896 C CA . ILE A 1 118 ? -7.559 -8.164 6.059 1 96.5 118 ILE A CA 1
ATOM 897 C C . ILE A 1 118 ? -7.562 -9.641 6.434 1 96.5 118 ILE A C 1
ATOM 899 O O . ILE A 1 118 ? -6.633 -10.383 6.09 1 96.5 118 ILE A O 1
ATOM 903 N N . ALA A 1 119 ? -8.57 -10.109 7.141 1 95.06 119 ALA A N 1
ATOM 904 C CA . ALA A 1 119 ? -8.695 -11.516 7.512 1 95.06 119 ALA A CA 1
ATOM 905 C C . ALA A 1 119 ? -8.695 -12.414 6.273 1 95.06 119 ALA A C 1
ATOM 907 O O . ALA A 1 119 ? -8.039 -13.453 6.25 1 95.06 119 ALA A O 1
ATOM 908 N N . ILE A 1 120 ? -9.367 -11.961 5.27 1 93.75 120 ILE A N 1
ATOM 909 C CA . ILE A 1 120 ? -9.438 -12.719 4.027 1 93.75 120 ILE A CA 1
ATOM 910 C C . ILE A 1 120 ? -8.062 -12.781 3.377 1 93.75 120 ILE A C 1
ATOM 912 O O . ILE A 1 120 ? -7.625 -13.852 2.93 1 93.75 120 ILE A O 1
ATOM 916 N N . ALA A 1 121 ? -7.43 -11.68 3.275 1 93 121 ALA A N 1
ATOM 917 C CA . ALA A 1 121 ? -6.09 -11.641 2.697 1 93 121 ALA A CA 1
ATOM 918 C C . ALA A 1 121 ? -5.141 -12.57 3.451 1 93 121 ALA A C 1
ATOM 920 O O . ALA A 1 121 ? -4.348 -13.289 2.838 1 93 121 ALA A O 1
ATOM 921 N N . LEU A 1 122 ? -5.242 -12.633 4.738 1 89.94 122 LEU A N 1
ATOM 922 C CA . LEU A 1 122 ? -4.391 -13.477 5.562 1 89.94 122 LEU A CA 1
ATOM 923 C C . LEU A 1 122 ? -4.691 -14.953 5.32 1 89.94 122 LEU A C 1
ATOM 925 O O . LEU A 1 122 ? -3.777 -15.781 5.289 1 89.94 122 LEU A O 1
ATOM 929 N N . THR A 1 123 ? -5.93 -15.25 5.113 1 86.12 123 THR A N 1
ATOM 930 C CA . THR A 1 123 ? -6.301 -16.641 4.848 1 86.12 123 THR A CA 1
ATOM 931 C C . THR A 1 123 ? -5.785 -17.078 3.48 1 86.12 123 THR A C 1
ATOM 933 O O . THR A 1 123 ? -5.422 -18.25 3.295 1 86.12 123 THR A O 1
ATOM 936 N N . GLY A 1 124 ? -5.773 -16.156 2.559 1 81.19 124 GLY A N 1
ATOM 937 C CA . GLY A 1 124 ? -5.188 -16.469 1.269 1 81.19 124 GLY A CA 1
ATOM 938 C C . GLY A 1 124 ? -3.707 -16.797 1.351 1 81.19 124 GLY A C 1
ATOM 939 O O . GLY A 1 124 ? -3.225 -17.688 0.651 1 81.19 124 GLY A O 1
ATOM 940 N N . GLY A 1 125 ? -2.971 -16.188 2.184 1 75.44 125 GLY A N 1
ATOM 941 C CA . GLY A 1 125 ? -1.546 -16.422 2.359 1 75.44 125 GLY A CA 1
ATOM 942 C C . GLY A 1 125 ? -1.235 -17.781 2.98 1 75.44 125 GLY A C 1
ATOM 943 O O . GLY A 1 125 ? -0.144 -18.312 2.791 1 75.44 125 GLY A O 1
ATOM 944 N N . ILE A 1 126 ? -2.271 -18.266 3.75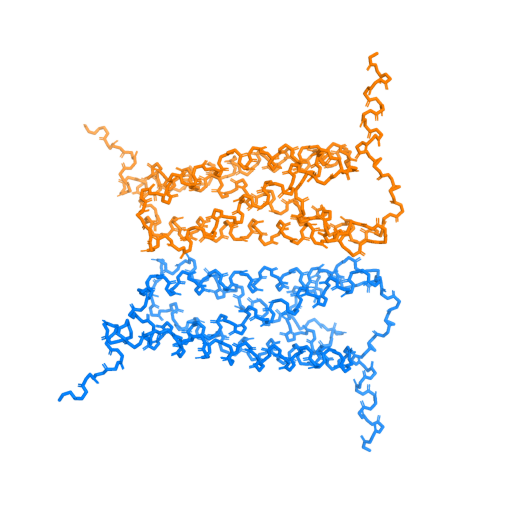 1 68.06 126 ILE A N 1
ATOM 945 C CA . ILE A 1 126 ? -2.004 -19.531 4.438 1 68.06 126 ILE A CA 1
ATOM 946 C C . ILE A 1 126 ? -2.791 -20.656 3.775 1 68.06 126 ILE A C 1
ATOM 948 O O . ILE A 1 126 ? -2.93 -21.75 4.344 1 68.06 126 ILE A O 1
ATOM 952 N N . SER A 1 127 ? -3.328 -20.375 2.611 1 65.81 127 SER A N 1
ATOM 953 C CA . SER A 1 127 ? -4.199 -21.344 1.951 1 65.81 127 SER A CA 1
ATOM 954 C C . SER A 1 127 ? -3.436 -22.625 1.592 1 65.81 127 SER A C 1
ATOM 956 O O . SER A 1 127 ? -4.035 -23.688 1.421 1 65.81 127 SER A O 1
ATOM 958 N N . ARG A 1 128 ? -2.146 -22.484 1.542 1 64.81 128 ARG A N 1
ATOM 959 C CA . ARG A 1 128 ? -1.371 -23.688 1.247 1 64.81 128 ARG A CA 1
ATOM 960 C C . ARG A 1 128 ? -1.508 -24.719 2.363 1 64.81 128 ARG A C 1
ATOM 962 O O . ARG A 1 128 ? -1.336 -25.922 2.135 1 64.81 128 ARG A O 1
ATOM 969 N N . PHE A 1 129 ? -1.889 -24.109 3.514 1 63.34 129 PHE A N 1
ATOM 970 C CA . PHE A 1 129 ? -1.986 -24.984 4.668 1 63.34 129 PHE A CA 1
ATOM 971 C C . PHE A 1 129 ? -3.418 -25.469 4.859 1 63.34 129 PHE A C 1
ATOM 973 O O . PHE A 1 129 ? -3.697 -26.25 5.77 1 63.34 129 PHE A O 1
ATOM 980 N N . SER A 1 130 ? -4.27 -25.031 4.117 1 68 130 SER A N 1
ATOM 981 C CA . SER A 1 130 ? -5.672 -25.422 4.188 1 68 130 SER A CA 1
ATOM 982 C C . SER A 1 130 ? -6.195 -25.859 2.822 1 68 130 SER A C 1
ATOM 984 O O . SER A 1 130 ? -5.488 -25.75 1.816 1 68 130 SER A O 1
ATOM 986 N N . SER A 1 131 ? -7.289 -26.547 2.822 1 73.5 131 SER A N 1
ATOM 987 C CA . SER A 1 131 ? -7.891 -26.953 1.558 1 73.5 131 SER A CA 1
ATOM 988 C C . SER A 1 131 ? -8.312 -25.75 0.726 1 73.5 131 SER A C 1
ATOM 990 O O . SER A 1 131 ? -8.742 -24.734 1.273 1 73.5 131 SER A O 1
ATOM 992 N N . TYR A 1 132 ? -7.996 -25.719 -0.429 1 78.94 132 TYR A N 1
ATOM 993 C CA . TYR A 1 132 ? -8.398 -24.703 -1.394 1 78.94 132 TYR A CA 1
ATOM 994 C C . TYR A 1 132 ? -9.891 -24.422 -1.302 1 78.94 132 TYR A C 1
ATOM 996 O O . TYR A 1 132 ? -10.32 -23.281 -1.407 1 78.94 132 TYR A O 1
ATOM 1004 N N . ARG A 1 133 ? -10.641 -25.5 -0.944 1 80.44 133 ARG A N 1
ATOM 1005 C CA . ARG A 1 133 ? -12.094 -25.359 -0.83 1 80.44 133 ARG A CA 1
ATOM 1006 C C . ARG A 1 133 ? -12.469 -24.484 0.362 1 80.44 133 ARG A C 1
ATOM 1008 O O . ARG A 1 133 ? -13.352 -23.641 0.259 1 80.44 133 ARG A O 1
ATOM 1015 N N . ARG A 1 134 ? -11.812 -24.766 1.484 1 83.25 134 ARG A N 1
ATOM 1016 C CA . ARG A 1 134 ? -12.078 -23.953 2.668 1 83.25 134 ARG A CA 1
ATOM 1017 C C . ARG A 1 134 ? -11.688 -22.5 2.432 1 83.25 134 ARG A C 1
ATOM 1019 O O . ARG A 1 134 ? -12.406 -21.594 2.846 1 83.25 134 ARG A O 1
ATOM 1026 N N . PHE A 1 135 ? -10.578 -22.297 1.729 1 86.19 135 PHE A N 1
ATOM 1027 C CA . PHE A 1 135 ? -10.141 -20.938 1.39 1 86.19 135 PHE A CA 1
ATOM 1028 C C . PHE A 1 135 ? -11.195 -20.219 0.551 1 86.19 135 PHE A C 1
ATOM 1030 O O . PHE A 1 135 ? -11.539 -19.078 0.827 1 86.19 135 PHE A O 1
ATOM 1037 N N . LEU A 1 136 ? -11.695 -20.906 -0.369 1 85.75 136 LEU A N 1
ATOM 1038 C CA . LEU A 1 136 ? -12.68 -20.312 -1.265 1 85.75 136 LEU A CA 1
ATOM 1039 C C . LEU A 1 136 ? -13.945 -19.938 -0.509 1 85.75 136 LEU A C 1
ATOM 1041 O O . LEU A 1 136 ? -14.555 -18.891 -0.786 1 85.75 136 LEU A O 1
ATOM 1045 N N . TRP A 1 137 ? -14.25 -20.812 0.417 1 86.94 137 TRP A N 1
ATOM 1046 C CA . TRP A 1 137 ? -15.445 -20.547 1.213 1 86.94 137 TRP A CA 1
ATOM 1047 C C . TRP A 1 137 ? -15.273 -19.297 2.059 1 86.94 137 TRP A C 1
ATOM 1049 O O . TRP A 1 137 ? -16.172 -18.438 2.115 1 86.94 137 TRP A O 1
ATOM 1059 N N . ILE A 1 138 ? -14.164 -19.109 2.639 1 90.12 138 ILE A N 1
ATOM 1060 C CA . ILE A 1 138 ? -13.867 -17.938 3.453 1 90.12 138 ILE A CA 1
ATOM 1061 C C . ILE A 1 138 ? -13.734 -16.719 2.559 1 90.12 138 ILE A C 1
ATOM 1063 O O . ILE A 1 138 ? -14.195 -15.625 2.912 1 90.12 138 ILE A O 1
ATOM 1067 N N . HIS A 1 139 ? -13.141 -16.938 1.423 1 93.06 139 HIS A N 1
ATOM 1068 C CA . HIS A 1 139 ? -12.891 -15.836 0.492 1 93.06 139 HIS A CA 1
ATOM 1069 C C . HIS A 1 139 ? -14.195 -15.234 -0.02 1 93.06 139 HIS A C 1
ATOM 1071 O O . HIS A 1 139 ? -14.234 -14.07 -0.406 1 93.06 139 HIS A O 1
ATOM 1077 N N . ARG A 1 140 ? -15.289 -15.977 0.064 1 91.12 140 ARG A N 1
ATOM 1078 C CA . ARG A 1 140 ? -16.594 -15.484 -0.365 1 91.12 140 ARG A CA 1
ATOM 1079 C C . ARG A 1 140 ? -17.078 -14.367 0.549 1 91.12 140 ARG A C 1
ATOM 1081 O O . ARG A 1 140 ? -17.953 -13.586 0.172 1 91.12 140 ARG A O 1
ATOM 1088 N N . LEU A 1 141 ? -16.547 -14.25 1.723 1 94.31 141 LEU A N 1
ATOM 1089 C CA . LEU A 1 141 ? -16.875 -13.148 2.625 1 94.31 141 LEU A CA 1
ATOM 1090 C C . LEU A 1 141 ? -16.422 -11.812 2.045 1 94.31 141 LEU A C 1
ATOM 1092 O O . LEU A 1 141 ? -16.828 -10.758 2.531 1 94.31 141 LEU A O 1
ATOM 1096 N N . ALA A 1 142 ? -15.688 -11.922 0.964 1 94.44 142 ALA A N 1
ATOM 1097 C CA . ALA A 1 142 ? -15.234 -10.703 0.296 1 94.44 142 ALA A CA 1
ATOM 1098 C C . ALA A 1 142 ? -16.406 -9.945 -0.313 1 94.44 142 ALA A C 1
ATOM 1100 O O . ALA A 1 142 ? -16.391 -8.719 -0.379 1 94.44 142 ALA A O 1
ATOM 1101 N N . TYR A 1 143 ? -17.438 -10.625 -0.685 1 93.44 143 TYR A N 1
ATOM 1102 C CA . TYR A 1 143 ? -18.594 -9.984 -1.313 1 93.44 143 TYR A CA 1
ATOM 1103 C C . TYR A 1 143 ? -19.297 -9.055 -0.334 1 93.44 143 TYR A C 1
ATOM 1105 O O . TYR A 1 143 ? -19.453 -7.859 -0.595 1 93.44 143 TYR A O 1
ATOM 1113 N N . PRO A 1 144 ? -19.688 -9.586 0.787 1 94.88 144 PRO A N 1
ATOM 1114 C CA . PRO A 1 144 ? -20.312 -8.656 1.729 1 94.88 144 PRO A CA 1
ATOM 1115 C C . PRO A 1 144 ? -19.344 -7.602 2.25 1 94.88 144 PRO A C 1
ATOM 1117 O O . PRO A 1 144 ? -19.75 -6.477 2.547 1 94.88 144 PRO A O 1
ATOM 1120 N N . ALA A 1 145 ? -18.078 -7.887 2.373 1 96.62 145 ALA A N 1
ATOM 1121 C CA . ALA A 1 145 ? -17.094 -6.906 2.818 1 96.62 145 ALA A CA 1
ATOM 1122 C C . ALA A 1 145 ? -17 -5.742 1.837 1 96.62 145 ALA A C 1
ATOM 1124 O O . ALA A 1 145 ? -16.922 -4.582 2.246 1 96.62 145 ALA A O 1
ATOM 1125 N N . VAL A 1 146 ? -17.016 -6.066 0.558 1 96.06 146 VAL A N 1
ATOM 1126 C CA . VAL A 1 146 ? -16.984 -5.031 -0.471 1 96.06 146 VAL A CA 1
ATOM 1127 C C . VAL A 1 146 ? -18.25 -4.184 -0.379 1 96.06 146 VAL A C 1
ATOM 1129 O O . VAL A 1 146 ? -18.188 -2.957 -0.469 1 96.06 146 VAL A O 1
ATOM 1132 N N . ALA A 1 147 ? -19.344 -4.828 -0.176 1 95.5 147 ALA A N 1
ATOM 1133 C CA . ALA A 1 147 ? -20.625 -4.113 -0.073 1 95.5 147 ALA A CA 1
ATOM 1134 C C . ALA A 1 147 ? -20.609 -3.148 1.109 1 95.5 147 ALA A C 1
ATOM 1136 O O . ALA A 1 147 ? -21 -1.984 0.971 1 95.5 147 ALA A O 1
ATOM 1137 N N . ILE A 1 148 ? -20.156 -3.588 2.24 1 97.19 148 ILE A N 1
ATOM 1138 C CA . ILE A 1 148 ? -20.125 -2.777 3.451 1 97.19 148 ILE A CA 1
ATOM 1139 C C . ILE A 1 148 ? -19.141 -1.622 3.281 1 97.19 148 ILE A C 1
ATOM 1141 O O . ILE A 1 148 ? -19.422 -0.499 3.711 1 97.19 148 ILE A O 1
ATOM 1145 N N . THR A 1 149 ? -18.062 -1.88 2.676 1 97.62 149 THR A N 1
ATOM 1146 C CA . THR A 1 149 ? -17.062 -0.837 2.471 1 97.62 149 THR A CA 1
ATOM 1147 C C . THR A 1 149 ? -17.547 0.174 1.432 1 97.62 149 THR A C 1
ATOM 1149 O O . THR A 1 149 ? -17.266 1.368 1.544 1 97.62 149 THR A O 1
ATOM 1152 N N . ALA A 1 150 ? -18.25 -0.29 0.412 1 96 150 ALA A N 1
ATOM 1153 C CA . ALA A 1 150 ? -18.859 0.617 -0.561 1 96 150 ALA A CA 1
ATOM 1154 C C . ALA A 1 150 ? -19.875 1.532 0.103 1 96 150 ALA A C 1
ATOM 1156 O O . ALA A 1 150 ? -19.953 2.723 -0.211 1 96 150 ALA A O 1
ATOM 1157 N N . LEU A 1 151 ? -20.625 0.962 0.985 1 96.5 151 LEU A N 1
ATOM 1158 C CA . LEU A 1 151 ? -21.594 1.765 1.734 1 96.5 151 LEU A CA 1
ATOM 1159 C C . LEU A 1 151 ? -20.875 2.801 2.598 1 96.5 151 LEU A C 1
ATOM 1161 O O . LEU A 1 151 ? -21.297 3.955 2.666 1 96.5 151 LEU A O 1
ATOM 1165 N N . HIS A 1 152 ? -19.844 2.406 3.287 1 97.69 152 HIS A N 1
ATOM 1166 C CA . HIS A 1 152 ? -19 3.326 4.031 1 97.69 152 HIS A CA 1
ATOM 1167 C C . HIS A 1 152 ? -18.516 4.469 3.146 1 97.69 152 HIS A C 1
ATOM 1169 O O . HIS A 1 152 ? -18.594 5.637 3.533 1 97.69 152 HIS A O 1
ATOM 1175 N N . SER A 1 153 ? -18.016 4.074 1.967 1 97.44 153 SER A N 1
ATOM 1176 C CA . SER A 1 153 ? -17.516 5.062 1.018 1 97.44 153 SER A CA 1
ATOM 1177 C C . SER A 1 153 ? -18.625 6.004 0.56 1 97.44 153 SER A C 1
ATOM 1179 O O . SER A 1 153 ? -18.391 7.203 0.389 1 97.44 153 SER A O 1
ATOM 1181 N N . PHE A 1 154 ? -19.781 5.48 0.366 1 95.75 154 PHE A N 1
ATOM 1182 C CA . PHE A 1 154 ? -20.922 6.277 -0.057 1 95.75 154 PHE A CA 1
ATOM 1183 C C . PHE A 1 154 ? -21.297 7.301 1.011 1 95.75 154 PHE A C 1
ATOM 1185 O O . PHE A 1 154 ? -21.422 8.492 0.719 1 95.75 154 PHE A O 1
ATOM 1192 N N . PHE A 1 155 ? -21.391 6.84 2.23 1 95.19 155 PHE A N 1
ATOM 1193 C CA . PHE A 1 155 ? -21.75 7.742 3.316 1 95.19 155 PHE A CA 1
ATOM 1194 C C . PHE A 1 155 ? -20.641 8.75 3.588 1 95.19 155 PHE A C 1
ATOM 1196 O O . PHE A 1 155 ? -20.906 9.891 3.953 1 95.19 155 PHE A O 1
ATOM 1203 N N . GLY A 1 156 ? -19.438 8.266 3.451 1 94.25 156 GLY A N 1
ATOM 1204 C CA . GLY A 1 156 ? -18.328 9.203 3.549 1 94.25 156 GLY A CA 1
ATOM 1205 C C . GLY A 1 156 ? -18.359 10.273 2.475 1 94.25 156 GLY A C 1
ATOM 1206 O O . GLY A 1 156 ? -18.125 11.453 2.758 1 94.25 156 GLY A O 1
ATOM 1207 N N . ALA A 1 157 ? -18.656 9.859 1.271 1 93.38 157 ALA A N 1
ATOM 1208 C CA . ALA A 1 157 ? -18.766 10.797 0.157 1 93.38 157 ALA A CA 1
ATOM 1209 C C . ALA A 1 157 ? -19.891 11.805 0.401 1 93.38 157 ALA A C 1
ATOM 1211 O O . ALA A 1 157 ? -19.734 13 0.147 1 93.38 157 ALA A O 1
ATOM 1212 N N . MET A 1 158 ? -20.984 11.328 0.885 1 92.62 158 MET A N 1
ATOM 1213 C CA . MET A 1 158 ? -22.109 12.203 1.202 1 92.62 158 MET A CA 1
ATOM 1214 C C . MET A 1 158 ? -21.703 13.25 2.238 1 92.62 158 MET A C 1
ATOM 1216 O O . MET A 1 158 ? -22.047 14.43 2.1 1 92.62 158 MET A O 1
ATOM 1220 N N . ALA A 1 159 ? -20.953 12.875 3.207 1 91.31 159 ALA A N 1
ATOM 1221 C CA . ALA A 1 159 ? -20.531 13.766 4.281 1 91.31 159 ALA A CA 1
ATOM 1222 C C . ALA A 1 159 ? -19.547 14.812 3.76 1 91.31 159 ALA A C 1
ATOM 1224 O O . ALA A 1 159 ? -19.391 15.875 4.359 1 91.31 159 ALA A O 1
ATOM 1225 N N . ASN A 1 160 ? -18.875 14.453 2.65 1 90.69 160 ASN A N 1
ATOM 1226 C CA . ASN A 1 160 ? -17.875 15.367 2.104 1 90.69 160 ASN A CA 1
ATOM 1227 C C . ASN A 1 160 ? -18.438 16.219 0.978 1 90.69 160 ASN A C 1
ATOM 1229 O O . ASN A 1 160 ? -17.703 16.906 0.276 1 90.69 160 ASN A O 1
ATOM 1233 N N . GLY A 1 161 ? -19.766 16.094 0.649 1 90.12 161 GLY A N 1
ATOM 1234 C CA . GLY A 1 161 ? -20.438 16.984 -0.275 1 90.12 161 GLY A CA 1
ATOM 1235 C C . GLY A 1 161 ? -20.422 16.484 -1.709 1 90.12 161 GLY A C 1
ATOM 1236 O O . GLY A 1 161 ? -20.172 15.305 -1.96 1 90.12 161 GLY A O 1
ATOM 1237 N N . HIS A 1 162 ? -20.641 17.422 -2.58 1 88.5 162 HIS A N 1
ATOM 1238 C CA . HIS A 1 162 ? -20.859 17.094 -3.986 1 88.5 162 HIS A CA 1
ATOM 1239 C C . HIS A 1 162 ? -19.609 16.531 -4.621 1 88.5 162 HIS A C 1
ATOM 1241 O O . HIS A 1 162 ? -19.672 15.555 -5.379 1 88.5 162 HIS A O 1
ATOM 1247 N N . LEU A 1 163 ? -18.516 17.094 -4.328 1 87.94 163 LEU A N 1
ATOM 1248 C CA . LEU A 1 163 ? -17.266 16.609 -4.914 1 87.94 163 LEU A CA 1
ATOM 1249 C C . LEU A 1 163 ? -16.969 15.188 -4.457 1 87.94 163 LEU A C 1
ATOM 1251 O O . LEU A 1 163 ? -16.484 14.367 -5.242 1 87.94 163 LEU A O 1
ATOM 1255 N N . GLY A 1 164 ? -17.219 14.938 -3.199 1 88.75 164 GLY A N 1
ATOM 1256 C CA . GLY A 1 164 ? -17.078 13.578 -2.709 1 88.75 164 GLY A CA 1
ATOM 1257 C C . GLY A 1 164 ? -17.953 12.578 -3.445 1 88.75 164 GLY A C 1
ATOM 1258 O O . GLY A 1 164 ? -17.484 11.5 -3.82 1 88.75 164 GLY A O 1
ATOM 1259 N N . LEU A 1 165 ? -19.156 12.945 -3.723 1 88.69 165 LEU A N 1
ATOM 1260 C CA . LEU A 1 165 ? -20.094 12.07 -4.418 1 88.69 165 LEU A CA 1
ATOM 1261 C C . LEU A 1 165 ? -19.688 11.875 -5.871 1 88.69 165 LEU A C 1
ATOM 1263 O O . LEU A 1 165 ? -19.859 10.789 -6.43 1 88.69 165 LEU A O 1
ATOM 1267 N N . LEU A 1 166 ? -19.172 12.906 -6.406 1 89.12 166 LEU A N 1
ATOM 1268 C CA . LEU A 1 166 ? -18.688 12.797 -7.777 1 89.12 166 LEU A CA 1
ATOM 1269 C C . LEU A 1 166 ? -17.531 11.805 -7.867 1 89.12 166 LEU A C 1
ATOM 1271 O O . LEU A 1 166 ? -17.484 10.984 -8.789 1 89.12 166 LEU A O 1
ATOM 1275 N N . TRP A 1 167 ? -16.656 11.906 -6.953 1 89.75 167 TRP A N 1
ATOM 1276 C CA . TRP A 1 167 ? -15.555 10.953 -6.926 1 89.75 167 TRP A CA 1
ATOM 1277 C C . TRP A 1 167 ? -16.062 9.531 -6.703 1 89.75 167 TRP A C 1
ATOM 1279 O O . TRP A 1 167 ? -15.641 8.602 -7.398 1 89.75 167 TRP A O 1
ATOM 1289 N N . PHE A 1 168 ? -16.969 9.375 -5.789 1 94.06 168 PHE A N 1
ATOM 1290 C CA . PHE A 1 168 ? -17.531 8.055 -5.504 1 94.06 168 PHE A CA 1
ATOM 1291 C C . PHE A 1 168 ? -18.219 7.477 -6.738 1 94.06 168 PHE A C 1
ATOM 1293 O O . PHE A 1 168 ? -17.922 6.352 -7.148 1 94.06 168 PHE A O 1
ATOM 1300 N N . GLY A 1 169 ? -19.109 8.25 -7.281 1 92.5 169 GLY A N 1
ATOM 1301 C CA . GLY A 1 169 ? -19.812 7.82 -8.477 1 92.5 169 GLY A CA 1
ATOM 1302 C C . GLY A 1 169 ? -18.891 7.598 -9.664 1 92.5 169 GLY A C 1
ATOM 1303 O O . GLY A 1 169 ? -19.031 6.605 -10.383 1 92.5 169 GLY A O 1
ATOM 1304 N N . GLY A 1 170 ? -17.984 8.477 -9.891 1 90.88 170 GLY A N 1
ATOM 1305 C CA . GLY A 1 170 ? -17.047 8.359 -10.984 1 90.88 170 GLY A CA 1
ATOM 1306 C C . GLY A 1 170 ? -16.203 7.102 -10.922 1 90.88 170 GLY A C 1
ATOM 1307 O O . GLY A 1 170 ? -16.062 6.395 -11.922 1 90.88 170 GLY A O 1
ATOM 1308 N N . ILE A 1 171 ? -15.719 6.781 -9.797 1 90.62 171 ILE A N 1
ATOM 1309 C CA . ILE A 1 171 ? -14.891 5.59 -9.641 1 90.62 171 ILE A CA 1
ATOM 1310 C C . ILE A 1 171 ? -15.75 4.34 -9.812 1 90.62 171 ILE A C 1
ATOM 1312 O O . ILE A 1 171 ? -15.352 3.398 -10.508 1 90.62 171 ILE A O 1
ATOM 1316 N N . THR A 1 172 ? -16.891 4.332 -9.227 1 89.5 172 THR A N 1
ATOM 1317 C CA . THR A 1 172 ? -17.781 3.182 -9.281 1 89.5 172 THR A CA 1
ATOM 1318 C C . THR A 1 172 ? -18.172 2.861 -10.727 1 89.5 172 THR A C 1
ATOM 1320 O O . THR A 1 172 ? -18.25 1.693 -11.109 1 89.5 172 THR A O 1
ATOM 1323 N N . LEU A 1 173 ? -18.359 3.904 -11.484 1 84.81 173 LEU A N 1
ATOM 1324 C CA . LEU A 1 173 ? -18.844 3.711 -12.844 1 84.81 173 LEU A CA 1
ATOM 1325 C C . LEU A 1 173 ? -17.688 3.537 -13.82 1 84.81 173 LEU A C 1
ATOM 1327 O O . LEU A 1 173 ? -17.734 2.686 -14.703 1 84.81 173 LEU A O 1
ATOM 1331 N N . LEU A 1 174 ? -16.641 4.223 -13.68 1 85.56 174 LEU A N 1
ATOM 1332 C CA . LEU A 1 174 ? -15.586 4.281 -14.688 1 85.56 174 LEU A CA 1
ATOM 1333 C C . LEU A 1 174 ? -14.664 3.074 -14.578 1 85.56 174 LEU A C 1
ATOM 1335 O O . LEU A 1 174 ? -14.172 2.568 -15.586 1 85.56 174 LEU A O 1
ATOM 1339 N N . VAL A 1 175 ? -14.523 2.623 -13.391 1 83.94 175 VAL A N 1
ATOM 1340 C CA . VAL A 1 175 ? -13.57 1.533 -13.25 1 83.94 175 VAL A CA 1
ATOM 1341 C C . VAL A 1 175 ? -14.086 0.288 -13.961 1 83.94 175 VAL A C 1
ATOM 1343 O O . VAL A 1 175 ? -13.414 -0.259 -14.836 1 83.94 175 VAL A O 1
ATOM 1346 N N . PRO A 1 176 ? -15.258 -0.196 -13.727 1 78.75 176 PRO A N 1
ATOM 1347 C CA . PRO A 1 176 ? -15.75 -1.348 -14.492 1 78.75 176 PRO A CA 1
ATOM 1348 C C . PRO A 1 176 ? -15.891 -1.055 -15.977 1 78.75 176 PRO A C 1
ATOM 1350 O O . PRO A 1 176 ? -15.609 -1.92 -16.812 1 78.75 176 PRO A O 1
ATOM 1353 N N . ALA A 1 177 ? -16.297 0.15 -16.312 1 75.94 177 ALA A N 1
ATOM 1354 C CA . ALA A 1 177 ? -16.484 0.508 -17.719 1 75.94 177 ALA A CA 1
ATOM 1355 C C . ALA A 1 177 ? -15.172 0.47 -18.469 1 75.94 177 ALA A C 1
ATOM 1357 O O . ALA A 1 177 ? -15.094 -0.081 -19.578 1 75.94 177 ALA A O 1
ATOM 1358 N N . VAL A 1 178 ? -14.203 1.047 -17.969 1 73.94 178 VAL A N 1
ATOM 1359 C CA . VAL A 1 178 ? -12.891 1.089 -18.609 1 73.94 178 VAL A CA 1
ATOM 1360 C C . VAL A 1 178 ? -12.32 -0.323 -18.703 1 73.94 178 VAL A C 1
ATOM 1362 O O . VAL A 1 178 ? -11.75 -0.704 -19.734 1 73.94 178 VAL A O 1
ATOM 1365 N N . LEU A 1 179 ? -12.523 -0.984 -17.672 1 74.69 179 LEU A N 1
ATOM 1366 C CA . LEU A 1 179 ? -12.016 -2.354 -17.688 1 74.69 179 LEU A CA 1
ATOM 1367 C C . LEU A 1 179 ? -12.703 -3.178 -18.766 1 74.69 179 LEU A C 1
ATOM 1369 O O . LEU A 1 179 ? -12.039 -3.877 -19.547 1 74.69 179 LEU A O 1
ATOM 1373 N N . LEU A 1 180 ? -14.023 -3.096 -18.875 1 69.25 180 LEU A N 1
ATOM 1374 C CA . LEU A 1 180 ? -14.773 -3.83 -19.891 1 69.25 180 LEU A CA 1
ATOM 1375 C C . LEU A 1 180 ? -14.375 -3.385 -21.297 1 69.25 180 LEU A C 1
ATOM 1377 O O . LEU A 1 180 ? -14.273 -4.211 -22.203 1 69.25 180 LEU A O 1
ATOM 1381 N N . THR A 1 181 ? -14.133 -2.072 -21.484 1 66.06 181 THR A N 1
ATOM 1382 C CA . THR A 1 181 ? -13.719 -1.539 -22.766 1 66.06 181 THR A CA 1
ATOM 1383 C C . THR A 1 181 ? -12.32 -2.041 -23.125 1 66.06 181 THR A C 1
ATOM 1385 O O . THR A 1 181 ? -12.07 -2.418 -24.281 1 66.06 181 THR A O 1
ATOM 1388 N N . ALA A 1 182 ? -11.445 -2.01 -22.266 1 65.75 182 ALA A N 1
ATOM 1389 C CA . ALA A 1 182 ? -10.086 -2.498 -22.5 1 65.75 182 ALA A CA 1
ATOM 1390 C C . ALA A 1 182 ? -10.094 -3.977 -22.875 1 65.75 182 ALA A C 1
ATOM 1392 O O . ALA A 1 182 ? -9.328 -4.41 -23.75 1 65.75 182 ALA A O 1
ATOM 1393 N N . LEU A 1 183 ? -10.938 -4.676 -22.281 1 64.31 183 LEU A N 1
ATOM 1394 C CA . LEU A 1 183 ? -11.039 -6.105 -22.547 1 64.31 183 LEU A CA 1
ATOM 1395 C C . LEU A 1 183 ? -11.664 -6.355 -23.922 1 64.31 183 LEU A C 1
ATOM 1397 O O . LEU A 1 183 ? -11.375 -7.367 -24.562 1 64.31 183 LEU A O 1
ATOM 1401 N N . ARG A 1 184 ? -12.547 -5.41 -24.25 1 59.28 184 ARG A N 1
ATOM 1402 C CA . ARG A 1 184 ? -13.156 -5.535 -25.562 1 59.28 184 ARG A CA 1
ATOM 1403 C C . ARG A 1 184 ? -12.109 -5.383 -26.672 1 59.28 184 ARG A C 1
ATOM 1405 O O . ARG A 1 184 ? -12.25 -5.969 -27.734 1 59.28 184 ARG A O 1
ATOM 1412 N N . PHE A 1 185 ? -11.172 -4.48 -26.578 1 55.31 185 PHE A N 1
ATOM 1413 C CA . PHE A 1 185 ? -10.148 -4.25 -27.578 1 55.31 185 PHE A CA 1
ATOM 1414 C C . PHE A 1 185 ? -9.039 -5.289 -27.484 1 55.31 185 PHE A C 1
ATOM 1416 O O . PHE A 1 185 ? -8.078 -5.262 -28.25 1 55.31 185 PHE A O 1
ATOM 1423 N N . THR A 1 186 ? -8.977 -5.977 -26.562 1 53.38 186 THR A N 1
ATOM 1424 C CA . THR A 1 186 ? -8.023 -7.086 -26.516 1 53.38 186 THR A CA 1
ATOM 1425 C C . THR A 1 186 ? -8.398 -8.156 -27.531 1 53.38 186 THR A C 1
ATOM 1427 O O . THR A 1 186 ? -9.547 -8.617 -27.578 1 53.38 186 THR A O 1
ATOM 1430 N N . PRO A 1 187 ? -7.727 -8.242 -28.781 1 48.25 187 PRO A N 1
ATOM 1431 C CA . PRO A 1 187 ? -8.047 -9.102 -29.938 1 48.25 187 PRO A CA 1
ATOM 1432 C C . PRO A 1 187 ? -8.586 -10.469 -29.516 1 48.25 187 PRO A C 1
ATOM 1434 O O . PRO A 1 187 ? -8.133 -11.031 -28.516 1 48.25 187 PRO A O 1
ATOM 1437 N N . THR A 1 188 ? -9.781 -10.836 -30.172 1 46.38 188 THR A N 1
ATOM 1438 C CA . THR A 1 188 ? -10.539 -12.078 -30.125 1 46.38 188 THR A CA 1
ATOM 1439 C C . THR A 1 188 ? -9.617 -13.281 -30.328 1 46.38 188 THR A C 1
ATOM 1441 O O . THR A 1 188 ? -9.891 -14.367 -29.812 1 46.38 188 THR A O 1
ATOM 1444 N N . ARG A 1 189 ? -8.688 -13.172 -31.359 1 48.12 189 ARG A N 1
ATOM 1445 C CA . ARG A 1 189 ? -7.781 -14.281 -31.625 1 48.12 189 ARG A CA 1
ATOM 1446 C C . ARG A 1 189 ? -7.047 -14.703 -30.359 1 48.12 189 ARG A C 1
ATOM 1448 O O . ARG A 1 189 ? -6.785 -15.883 -30.141 1 48.12 189 ARG A O 1
ATOM 1455 N N . TYR A 1 190 ? -6.652 -13.797 -29.625 1 45.62 190 TYR A N 1
ATOM 1456 C CA . TYR A 1 190 ? -6.102 -14.164 -28.328 1 45.62 190 TYR A CA 1
ATOM 1457 C C . TYR A 1 190 ? -7.207 -14.594 -27.375 1 45.62 190 TYR A C 1
ATOM 1459 O O . TYR A 1 190 ? -7.012 -15.492 -26.547 1 45.62 190 TYR A O 1
ATOM 1467 N N . LEU A 1 191 ? -8.383 -14.062 -27.578 1 45.75 191 LEU A N 1
ATOM 1468 C CA . LEU A 1 191 ? -9.578 -14.562 -26.922 1 45.75 191 LEU A CA 1
ATOM 1469 C C . LEU A 1 191 ? -9.977 -15.93 -27.469 1 45.75 191 LEU A C 1
ATOM 1471 O O . LEU A 1 191 ? -10.477 -16.781 -26.734 1 45.75 191 LEU A O 1
ATOM 1475 N N . GLU A 1 192 ? -9.922 -16.172 -28.766 1 47.25 192 GLU A N 1
ATOM 1476 C CA . GLU A 1 192 ? -10.148 -17.469 -29.422 1 47.25 192 GLU A CA 1
ATOM 1477 C C . GLU A 1 192 ? -9.18 -18.516 -28.891 1 47.25 192 GLU A C 1
ATOM 1479 O O . GLU A 1 192 ? -9.57 -19.672 -28.656 1 47.25 192 GLU A O 1
ATOM 1484 N N . ARG A 1 193 ? -7.953 -18.188 -28.859 1 45.25 193 ARG A N 1
ATOM 1485 C CA . ARG A 1 193 ? -6.965 -19.141 -28.344 1 45.25 193 ARG A CA 1
ATOM 1486 C C . ARG A 1 193 ? -7.184 -19.422 -26.859 1 45.25 193 ARG A C 1
ATOM 1488 O O . ARG A 1 193 ? -6.789 -20.469 -26.359 1 45.25 193 ARG A O 1
ATOM 1495 N N . LEU A 1 194 ? -7.84 -18.516 -26.109 1 44.78 194 LEU A N 1
ATOM 1496 C CA . LEU A 1 194 ? -8.18 -18.672 -24.703 1 44.78 194 LEU A CA 1
ATOM 1497 C C . LEU A 1 194 ? -9.508 -19.406 -24.547 1 44.78 194 LEU A C 1
ATOM 1499 O O . LEU A 1 194 ? -9.945 -19.672 -23.422 1 44.78 194 LEU A O 1
ATOM 1503 N N . GLY A 1 195 ? -10.148 -20 -25.484 1 40.75 195 GLY A N 1
ATOM 1504 C CA . GLY A 1 195 ? -11.32 -20.844 -25.578 1 40.75 195 GLY A CA 1
ATOM 1505 C C . GLY A 1 195 ? -12.609 -20.125 -25.219 1 40.75 195 GLY A C 1
ATOM 1506 O O . GLY A 1 195 ? -13.609 -20.766 -24.875 1 40.75 195 GLY A O 1
ATOM 1507 N N . LEU A 1 196 ? -12.641 -18.938 -25.031 1 43.62 196 LEU A N 1
ATOM 1508 C CA . LEU A 1 196 ? -13.852 -18.266 -24.578 1 43.62 196 LEU A CA 1
ATOM 1509 C C . LEU A 1 196 ? -14.812 -18.031 -25.734 1 43.62 196 LEU A C 1
ATOM 1511 O O . LEU A 1 196 ? -15.992 -17.766 -25.531 1 43.62 196 LEU A O 1
ATOM 1515 N N . VAL A 1 197 ? -14.445 -17.828 -26.969 1 43.94 197 VAL A N 1
ATOM 1516 C CA . VAL A 1 197 ? -15.391 -17.797 -28.078 1 43.94 197 VAL A CA 1
ATOM 1517 C C . VAL A 1 197 ? -15.273 -19.094 -28.891 1 43.94 197 VAL A C 1
ATOM 1519 O O . VAL A 1 197 ? -14.18 -19.469 -29.312 1 43.94 197 VAL A O 1
ATOM 1522 N N . GLU A 1 198 ? -16.109 -20.172 -28.547 1 38.53 198 GLU A N 1
ATOM 1523 C CA . GLU A 1 198 ? -16.281 -21.312 -29.438 1 38.53 198 GLU A CA 1
ATOM 1524 C C . GLU A 1 198 ? -16.5 -20.859 -30.875 1 38.53 198 GLU A C 1
ATOM 1526 O O . GLU A 1 198 ? -17.234 -19.906 -31.141 1 38.53 198 GLU A O 1
ATOM 1531 N N . GLU A 1 199 ? -15.516 -21.031 -31.688 1 37.81 199 GLU A N 1
ATOM 1532 C CA . GLU A 1 199 ? -15.977 -21.031 -33.062 1 37.81 199 GLU A CA 1
ATOM 1533 C C . GLU A 1 199 ? -17.266 -21.828 -33.219 1 37.81 199 GLU A C 1
ATOM 1535 O O . GLU A 1 199 ? -17.328 -22.984 -32.812 1 37.81 199 GLU A O 1
ATOM 1540 N N . LEU A 1 200 ? -18.391 -21.219 -33.125 1 33.44 200 LEU A N 1
ATOM 1541 C CA . LEU A 1 200 ? -19.5 -21.891 -33.781 1 33.44 200 LEU A CA 1
ATOM 1542 C C . LEU A 1 200 ? -19.094 -22.422 -35.156 1 33.44 200 LEU A C 1
ATOM 1544 O O . LEU A 1 200 ? -18.906 -21.641 -36.094 1 33.44 200 LEU A O 1
ATOM 1548 N N . VAL A 1 201 ? -17.969 -23.281 -35.156 1 31.31 201 VAL A N 1
ATOM 1549 C CA . VAL A 1 201 ? -18.125 -24.109 -36.344 1 31.31 201 VAL A CA 1
ATOM 1550 C C . VAL A 1 201 ? -19.25 -25.125 -36.125 1 31.31 201 VAL A C 1
ATOM 1552 O O . VAL A 1 201 ? -19.359 -25.703 -35.031 1 31.31 201 VAL A O 1
ATOM 1555 N N . MET B 1 1 ? 36.781 21.453 11.031 1 35.78 1 MET B N 1
ATOM 1556 C CA . MET B 1 1 ? 36.156 20.172 10.648 1 35.78 1 MET B CA 1
ATOM 1557 C C . MET B 1 1 ? 34.781 20.016 11.266 1 35.78 1 MET B C 1
ATOM 1559 O O . MET B 1 1 ? 33.875 19.531 10.617 1 35.78 1 MET B O 1
ATOM 1563 N N . PHE B 1 2 ? 34.594 20.469 12.484 1 44.47 2 PHE B N 1
ATOM 1564 C CA . PHE B 1 2 ? 33.312 20.484 13.18 1 44.47 2 PHE B CA 1
ATOM 1565 C C . PHE B 1 2 ? 32.344 21.453 12.508 1 44.47 2 PHE B C 1
ATOM 1567 O O . PHE B 1 2 ? 31.156 21.172 12.414 1 44.47 2 PHE B O 1
ATOM 1574 N N . ASP B 1 3 ? 32.781 22.594 12.07 1 46.84 3 ASP B N 1
ATOM 1575 C CA . ASP B 1 3 ? 31.906 23.625 11.492 1 46.84 3 ASP B CA 1
ATOM 1576 C C . ASP B 1 3 ? 31.328 23.156 10.164 1 46.84 3 ASP B C 1
ATOM 1578 O O . ASP B 1 3 ? 30.172 23.469 9.844 1 46.84 3 ASP B O 1
ATOM 1582 N N . GLN B 1 4 ? 32.031 22.406 9.398 1 45.03 4 GLN B N 1
ATOM 1583 C CA . GLN B 1 4 ? 31.562 21.906 8.109 1 45.03 4 GLN B CA 1
ATOM 1584 C C . GLN B 1 4 ? 30.469 20.859 8.289 1 45.03 4 GLN B C 1
ATOM 1586 O O . GLN B 1 4 ? 29.5 20.828 7.516 1 45.03 4 GLN B O 1
ATOM 1591 N N . TRP B 1 5 ? 30.578 20.047 9.289 1 45.44 5 TRP B N 1
ATOM 1592 C CA . TRP B 1 5 ? 29.516 19.078 9.562 1 45.44 5 TRP B CA 1
ATOM 1593 C C . TRP B 1 5 ? 28.234 19.781 9.969 1 45.44 5 TRP B C 1
ATOM 1595 O O . TRP B 1 5 ? 27.141 19.344 9.594 1 45.44 5 TRP B O 1
ATOM 1605 N N . SER B 1 6 ? 28.422 20.859 10.75 1 43.84 6 SER B N 1
ATOM 1606 C CA . SER B 1 6 ? 27.25 21.609 11.156 1 43.84 6 SER B CA 1
ATOM 1607 C C . SER B 1 6 ? 26.5 22.172 9.953 1 43.84 6 SER B C 1
ATOM 1609 O O . SER B 1 6 ? 25.266 22.156 9.914 1 43.84 6 SER B O 1
ATOM 1611 N N . GLU B 1 7 ? 27.219 22.688 9.016 1 44.06 7 GLU B N 1
ATOM 1612 C CA . GLU B 1 7 ? 26.578 23.25 7.836 1 44.06 7 GLU B CA 1
ATOM 1613 C C . GLU B 1 7 ? 25.891 22.172 7.02 1 44.06 7 GLU B C 1
ATOM 1615 O O . GLU B 1 7 ? 24.781 22.375 6.5 1 44.06 7 GLU B O 1
ATOM 1620 N N . VAL B 1 8 ? 26.562 21.094 6.898 1 44.84 8 VAL B N 1
ATOM 1621 C CA . VAL B 1 8 ? 25.984 19.984 6.141 1 44.84 8 VAL B CA 1
ATOM 1622 C C . VAL B 1 8 ? 24.719 19.484 6.828 1 44.84 8 VAL B C 1
ATOM 1624 O O . VAL B 1 8 ? 23.734 19.156 6.164 1 44.84 8 VAL B O 1
ATOM 1627 N N . VAL B 1 9 ? 24.75 19.438 8.133 1 44.56 9 VAL B N 1
ATOM 1628 C CA . VAL B 1 9 ? 23.578 19.031 8.891 1 44.56 9 VAL B CA 1
ATOM 1629 C C . VAL B 1 9 ? 22.453 20.062 8.727 1 44.56 9 VAL B C 1
ATOM 1631 O O . VAL B 1 9 ? 21.281 19.703 8.617 1 44.56 9 VAL B O 1
ATOM 1634 N N . ILE B 1 10 ? 22.797 21.328 8.742 1 41.72 10 ILE B N 1
ATOM 1635 C CA . ILE B 1 10 ? 21.797 22.359 8.562 1 41.72 10 ILE B CA 1
ATOM 1636 C C . ILE B 1 10 ? 21.125 22.219 7.195 1 41.72 10 ILE B C 1
ATOM 1638 O O . ILE B 1 10 ? 19.906 22.328 7.07 1 41.72 10 ILE B O 1
ATOM 1642 N N . VAL B 1 11 ? 21.984 22.047 6.176 1 41.47 11 VAL B N 1
ATOM 1643 C CA . VAL B 1 11 ? 21.453 21.922 4.828 1 41.47 11 VAL B CA 1
ATOM 1644 C C . VAL B 1 11 ? 20.484 20.734 4.77 1 41.47 11 VAL B C 1
ATOM 1646 O O . VAL B 1 11 ? 19.5 20.75 4.031 1 41.47 11 VAL B O 1
ATOM 1649 N N . LEU B 1 12 ? 20.797 19.688 5.477 1 40.34 12 LEU B N 1
ATOM 1650 C CA . LEU B 1 12 ? 20 18.469 5.492 1 40.34 12 LEU B CA 1
ATOM 1651 C C . LEU B 1 12 ? 18.766 18.625 6.379 1 40.34 12 LEU B C 1
ATOM 1653 O O . LEU B 1 12 ? 17.797 17.875 6.25 1 40.34 12 LEU B O 1
ATOM 1657 N N . THR B 1 13 ? 18.859 19.625 7.414 1 36.94 13 THR B N 1
ATOM 1658 C CA . THR B 1 13 ? 17.797 19.719 8.414 1 36.94 13 THR B CA 1
ATOM 1659 C C . THR B 1 13 ? 16.891 20.906 8.109 1 36.94 13 THR B C 1
ATOM 1661 O O . THR B 1 13 ? 17.344 22.047 8.062 1 36.94 13 THR B O 1
ATOM 1664 N N . GLN B 1 14 ? 16.062 20.969 7.297 1 39.72 14 GLN B N 1
ATOM 1665 C CA . GLN B 1 14 ? 15.141 22.062 7.078 1 39.72 14 GLN B CA 1
ATOM 1666 C C . GLN B 1 14 ? 14.07 22.109 8.164 1 39.72 14 GLN B C 1
ATOM 1668 O O . GLN B 1 14 ? 13.375 21.109 8.398 1 39.72 14 GLN B O 1
ATOM 1673 N N . LYS B 1 15 ? 14.148 22.922 9.312 1 40.56 15 LYS B N 1
ATOM 1674 C CA . LYS B 1 15 ? 13.148 23.172 10.352 1 40.56 15 LYS B CA 1
ATOM 1675 C C . LYS B 1 15 ? 11.867 23.75 9.75 1 40.56 15 LYS B C 1
ATOM 1677 O O . LYS B 1 15 ? 11.812 24.938 9.422 1 40.56 15 LYS B O 1
ATOM 1682 N N . THR B 1 16 ? 11.148 23.312 8.812 1 42.97 16 THR B N 1
ATOM 1683 C CA . THR B 1 16 ? 9.961 24.047 8.406 1 42.97 16 THR B CA 1
ATOM 1684 C C . THR B 1 16 ? 8.828 23.844 9.406 1 42.97 16 THR B C 1
ATOM 1686 O O . THR B 1 16 ? 8.773 22.812 10.086 1 42.97 16 THR B O 1
ATOM 1689 N N . ASP B 1 17 ? 8.242 24.844 9.945 1 47.97 17 ASP B N 1
ATOM 1690 C CA . ASP B 1 17 ? 6.934 24.891 10.602 1 47.97 17 ASP B CA 1
ATOM 1691 C C . ASP B 1 17 ? 5.977 23.875 9.984 1 47.97 17 ASP B C 1
ATOM 1693 O O . ASP B 1 17 ? 5.188 24.203 9.102 1 47.97 17 ASP B O 1
ATOM 1697 N N . THR B 1 18 ? 6.457 22.625 9.883 1 61.69 18 THR B N 1
ATOM 1698 C CA . THR B 1 18 ? 5.758 21.578 9.156 1 61.69 18 THR B CA 1
ATOM 1699 C C . THR B 1 18 ? 4.582 21.047 9.969 1 61.69 18 THR B C 1
ATOM 1701 O O . THR B 1 18 ? 4.598 21.094 11.195 1 61.69 18 THR B O 1
ATOM 1704 N N . ASP B 1 19 ? 3.443 21.031 9.414 1 78.88 19 ASP B N 1
ATOM 1705 C CA . ASP B 1 19 ? 2.277 20.359 9.969 1 78.88 19 ASP B CA 1
ATOM 1706 C C . ASP B 1 19 ? 2.668 19.031 10.617 1 78.88 19 ASP B C 1
ATOM 1708 O O . ASP B 1 19 ? 3.123 18.109 9.93 1 78.88 19 ASP B O 1
ATOM 1712 N N . PRO B 1 20 ? 2.74 19.016 11.945 1 83.12 20 PRO B N 1
ATOM 1713 C CA . PRO B 1 20 ? 3.225 17.812 12.641 1 83.12 20 PRO B CA 1
ATOM 1714 C C . PRO B 1 20 ? 2.492 16.547 12.211 1 83.12 20 PRO B C 1
ATOM 1716 O O . PRO B 1 20 ? 3.07 15.461 12.242 1 83.12 20 PRO B O 1
ATOM 1719 N N . GLY B 1 21 ? 1.278 16.672 11.836 1 86.81 21 GLY B N 1
ATOM 1720 C CA . GLY B 1 21 ? 0.524 15.516 11.391 1 86.81 21 GLY B CA 1
ATOM 1721 C C . GLY B 1 21 ? 1.045 14.922 10.094 1 86.81 21 GLY B C 1
ATOM 1722 O O . GLY B 1 21 ? 1.289 13.719 10.008 1 86.81 21 GLY B O 1
ATOM 1723 N N . ILE B 1 22 ? 1.269 15.742 9.148 1 89.81 22 ILE B N 1
ATOM 1724 C CA . ILE B 1 22 ? 1.754 15.281 7.855 1 89.81 22 ILE B CA 1
ATOM 1725 C C . ILE B 1 22 ? 3.172 14.734 7.996 1 89.81 22 ILE B C 1
ATOM 1727 O O . ILE B 1 22 ? 3.514 13.711 7.395 1 89.81 22 ILE B O 1
ATOM 1731 N N . LYS B 1 23 ? 3.932 15.414 8.766 1 89.06 23 LYS B N 1
ATOM 1732 C CA . LYS B 1 23 ? 5.285 14.93 9.016 1 89.06 23 LYS B CA 1
ATOM 1733 C C . LYS B 1 23 ? 5.262 13.547 9.672 1 89.06 23 LYS B C 1
ATOM 1735 O O . LYS B 1 23 ? 6.059 12.68 9.312 1 89.06 23 LYS B O 1
ATOM 1740 N N . GLY B 1 24 ? 4.418 13.375 10.633 1 90.25 24 GLY B N 1
ATOM 1741 C CA . GLY B 1 24 ? 4.27 12.07 11.258 1 90.25 24 GLY B CA 1
ATOM 1742 C C . GLY B 1 24 ? 3.859 10.984 10.281 1 90.25 24 GLY B C 1
ATOM 1743 O O . GLY B 1 24 ? 4.387 9.875 10.328 1 90.25 24 GLY B O 1
ATOM 1744 N N . MET B 1 25 ? 2.979 11.352 9.445 1 92.06 25 MET B N 1
ATOM 1745 C CA . MET B 1 25 ? 2.533 10.398 8.43 1 92.06 25 MET B CA 1
ATOM 1746 C C . MET B 1 25 ? 3.672 10.055 7.477 1 92.06 25 MET B C 1
ATOM 1748 O O . MET B 1 25 ? 3.855 8.891 7.121 1 92.06 25 MET B O 1
ATOM 1752 N N . ALA B 1 26 ? 4.363 11.047 7.047 1 93.94 26 ALA B N 1
ATOM 1753 C CA . ALA B 1 26 ? 5.496 10.836 6.148 1 93.94 26 ALA B CA 1
ATOM 1754 C C . ALA B 1 26 ? 6.551 9.945 6.797 1 93.94 26 ALA B C 1
ATOM 1756 O O . ALA B 1 26 ? 7.039 9 6.176 1 93.94 26 ALA B O 1
ATOM 1757 N N . GLN B 1 27 ? 6.836 10.188 8.016 1 94.62 27 GLN B N 1
ATOM 1758 C CA . GLN B 1 27 ? 7.859 9.422 8.719 1 94.62 27 GLN B CA 1
ATOM 1759 C C . GLN B 1 27 ? 7.402 7.992 8.977 1 94.62 27 GLN B C 1
ATOM 1761 O O . GLN B 1 27 ? 8.18 7.047 8.82 1 94.62 27 GLN B O 1
ATOM 1766 N N . THR B 1 28 ? 6.203 7.832 9.375 1 95.19 28 THR B N 1
ATOM 1767 C CA . THR B 1 28 ? 5.68 6.5 9.656 1 95.19 28 THR B CA 1
ATOM 1768 C C . THR B 1 28 ? 5.621 5.664 8.383 1 95.19 28 THR B C 1
ATOM 1770 O O . THR B 1 28 ? 6.027 4.5 8.375 1 95.19 28 THR B O 1
ATOM 1773 N N . SER B 1 29 ? 5.102 6.254 7.332 1 97.19 29 SER B N 1
ATOM 1774 C CA . SER B 1 29 ? 5.047 5.527 6.066 1 97.19 29 SER B CA 1
ATOM 1775 C C . SER B 1 29 ? 6.445 5.184 5.566 1 97.19 29 SER B C 1
ATOM 1777 O O . SER B 1 29 ? 6.656 4.117 4.988 1 97.19 29 SER B O 1
ATOM 1779 N N . ALA B 1 30 ? 7.422 6.035 5.777 1 97.56 30 ALA B N 1
ATOM 1780 C CA . ALA B 1 30 ? 8.805 5.762 5.402 1 97.56 30 ALA B CA 1
ATOM 1781 C C . ALA B 1 30 ? 9.367 4.582 6.191 1 97.56 30 ALA B C 1
ATOM 1783 O O . ALA B 1 30 ? 10.016 3.703 5.629 1 97.56 30 ALA B O 1
ATOM 1784 N N . ARG B 1 31 ? 9.117 4.578 7.434 1 96.38 31 ARG B N 1
ATOM 1785 C CA . ARG B 1 31 ? 9.609 3.51 8.297 1 96.38 31 ARG B CA 1
ATOM 1786 C C . ARG B 1 31 ? 8.984 2.172 7.922 1 96.38 31 ARG B C 1
ATOM 1788 O O . ARG B 1 31 ? 9.68 1.153 7.852 1 96.38 31 ARG B O 1
ATOM 1795 N N . ILE B 1 32 ? 7.727 2.15 7.688 1 96.75 32 ILE B N 1
ATOM 1796 C CA . ILE B 1 32 ? 7.023 0.938 7.285 1 96.75 32 ILE B CA 1
ATOM 1797 C C . ILE B 1 32 ? 7.551 0.458 5.938 1 96.75 32 ILE B C 1
ATOM 1799 O O . ILE B 1 32 ? 7.848 -0.727 5.766 1 96.75 32 ILE B O 1
ATOM 1803 N N . SER B 1 33 ? 7.691 1.397 5.008 1 98.25 33 SER B N 1
ATOM 1804 C CA . SER B 1 33 ? 8.227 1.058 3.693 1 98.25 33 SER B CA 1
ATOM 1805 C C . SER B 1 33 ? 9.625 0.461 3.807 1 98.25 33 SER B C 1
ATOM 1807 O O . SER B 1 33 ? 9.93 -0.548 3.166 1 98.25 33 SER B O 1
ATOM 1809 N N . TYR B 1 34 ? 10.461 1.075 4.582 1 97.81 34 TYR B N 1
ATOM 1810 C CA . TYR B 1 34 ? 11.828 0.603 4.766 1 97.81 34 TYR B CA 1
ATOM 1811 C C . TYR B 1 34 ? 11.852 -0.792 5.379 1 97.81 34 TYR B C 1
ATOM 1813 O O . TYR B 1 34 ? 12.641 -1.647 4.973 1 97.81 34 TYR B O 1
ATOM 1821 N N . GLY B 1 35 ? 11.023 -1.016 6.359 1 97.06 35 GLY B N 1
ATOM 1822 C CA . GLY B 1 35 ? 10.906 -2.346 6.941 1 97.06 35 GLY B CA 1
ATOM 1823 C C . GLY B 1 35 ? 10.5 -3.402 5.93 1 97.06 35 GLY B C 1
ATOM 1824 O O . GLY B 1 35 ? 11.117 -4.469 5.859 1 97.06 35 GLY B O 1
ATOM 1825 N N . PHE B 1 36 ? 9.477 -3.104 5.164 1 97.19 36 PHE B N 1
ATOM 1826 C CA . PHE B 1 36 ? 9.031 -4.043 4.141 1 97.19 36 PHE B CA 1
ATOM 1827 C C . PHE B 1 36 ? 10.102 -4.234 3.076 1 97.19 36 PHE B C 1
ATOM 1829 O O . PHE B 1 36 ? 10.242 -5.324 2.518 1 97.19 36 PHE B O 1
ATOM 1836 N N . MET B 1 37 ? 10.844 -3.162 2.789 1 97.31 37 MET B N 1
ATOM 1837 C CA . MET B 1 37 ? 11.938 -3.289 1.826 1 97.31 37 MET B CA 1
ATOM 1838 C C . MET B 1 37 ? 12.977 -4.293 2.314 1 97.31 37 MET B C 1
ATOM 1840 O O . MET B 1 37 ? 13.43 -5.141 1.547 1 97.31 37 MET B O 1
ATOM 1844 N N . CYS B 1 38 ? 13.305 -4.199 3.572 1 95.81 38 CYS B N 1
ATOM 1845 C CA . CYS B 1 38 ? 14.258 -5.145 4.152 1 95.81 38 CYS B CA 1
ATOM 1846 C C . CYS B 1 38 ? 13.711 -6.566 4.102 1 95.81 38 CYS B C 1
ATOM 1848 O O . CYS B 1 38 ? 14.422 -7.496 3.727 1 95.81 38 CYS B O 1
ATOM 1850 N N . LEU B 1 39 ? 12.484 -6.707 4.434 1 94.06 39 LEU B N 1
ATOM 1851 C CA . LEU B 1 39 ? 11.852 -8.023 4.391 1 94.06 39 LEU B CA 1
ATOM 1852 C C . LEU B 1 39 ? 11.82 -8.562 2.965 1 94.06 39 LEU B C 1
ATOM 1854 O O . LEU B 1 39 ? 12.07 -9.75 2.744 1 94.06 39 LEU B O 1
ATOM 1858 N N . THR B 1 40 ? 11.5 -7.68 2.023 1 94.62 40 THR B N 1
ATOM 1859 C CA . THR B 1 40 ? 11.461 -8.078 0.621 1 94.62 40 THR B CA 1
ATOM 1860 C C . THR B 1 40 ? 12.82 -8.57 0.156 1 94.62 40 THR B C 1
ATOM 1862 O O . THR B 1 40 ? 12.922 -9.594 -0.533 1 94.62 40 THR B O 1
ATOM 1865 N N . LEU B 1 41 ? 13.836 -7.832 0.504 1 91.5 41 LEU B N 1
ATOM 1866 C CA . LEU B 1 41 ? 15.195 -8.219 0.125 1 91.5 41 LEU B CA 1
ATOM 1867 C C . LEU B 1 41 ? 15.547 -9.586 0.697 1 91.5 41 LEU B C 1
ATOM 1869 O O . LEU B 1 41 ? 16.062 -10.453 -0.019 1 91.5 41 LEU B O 1
ATOM 1873 N N . CYS B 1 42 ? 15.234 -9.812 1.945 1 87.31 42 CYS B N 1
ATOM 1874 C CA . CYS B 1 42 ? 15.523 -11.094 2.588 1 87.31 42 CYS B CA 1
ATOM 1875 C C . CYS B 1 42 ? 14.742 -12.219 1.925 1 87.31 42 CYS B C 1
ATOM 1877 O O . CYS B 1 42 ? 15.305 -13.281 1.641 1 87.31 42 CYS B O 1
ATOM 1879 N N . TRP B 1 43 ? 13.492 -11.938 1.729 1 87.12 43 TRP B N 1
ATOM 1880 C CA . TRP B 1 43 ? 12.641 -12.938 1.099 1 87.12 43 TRP B CA 1
ATOM 1881 C C . TRP B 1 43 ? 13.117 -13.25 -0.314 1 87.12 43 TRP B C 1
ATOM 1883 O O . TRP B 1 43 ? 13.039 -14.398 -0.764 1 87.12 43 TRP B O 1
ATOM 1893 N N . GLY B 1 44 ? 13.555 -12.242 -1.005 1 85.06 44 GLY B N 1
ATOM 1894 C CA . GLY B 1 44 ? 14.117 -12.445 -2.33 1 85.06 44 GLY B CA 1
ATOM 1895 C C . GLY B 1 44 ? 15.336 -13.352 -2.33 1 85.06 44 GLY B C 1
ATOM 1896 O O . GLY B 1 44 ? 15.461 -14.234 -3.184 1 85.06 44 GLY B O 1
ATOM 1897 N N . VAL B 1 45 ? 16.156 -13.188 -1.43 1 79.44 45 VAL B N 1
ATOM 1898 C CA . VAL B 1 45 ? 17.359 -14.016 -1.312 1 79.44 45 VAL B CA 1
ATOM 1899 C C . VAL B 1 45 ? 16.969 -15.453 -0.976 1 79.44 45 VAL B C 1
ATOM 1901 O O . VAL B 1 45 ? 17.547 -16.406 -1.516 1 79.44 45 VAL B O 1
ATOM 1904 N N . PHE B 1 46 ? 15.945 -15.641 -0.128 1 77.81 46 PHE B N 1
ATOM 1905 C CA . PHE B 1 46 ? 15.445 -16.969 0.197 1 77.81 46 PHE B CA 1
ATOM 1906 C C . PHE B 1 46 ? 14.883 -17.656 -1.045 1 77.81 46 PHE B C 1
ATOM 1908 O O . PHE B 1 46 ? 15.117 -18.844 -1.26 1 77.81 46 PHE B O 1
ATOM 1915 N N . THR B 1 47 ? 14.219 -16.969 -1.849 1 76.56 47 THR B N 1
ATOM 1916 C CA . THR B 1 47 ? 13.633 -17.5 -3.07 1 76.56 47 THR B CA 1
ATOM 1917 C C . THR B 1 47 ? 14.719 -17.906 -4.062 1 76.56 47 THR B C 1
ATOM 1919 O O . THR B 1 47 ? 14.648 -18.953 -4.684 1 76.56 47 THR B O 1
ATOM 1922 N N . ALA B 1 48 ? 15.68 -17.125 -4.176 1 74.75 48 ALA B N 1
ATOM 1923 C CA . ALA B 1 48 ? 16.75 -17.359 -5.145 1 74.75 48 ALA B CA 1
ATOM 1924 C C . ALA B 1 48 ? 17.609 -18.547 -4.723 1 74.75 48 ALA B C 1
ATOM 1926 O O . ALA B 1 48 ? 18.125 -19.281 -5.57 1 74.75 48 ALA B O 1
ATOM 1927 N N . THR B 1 49 ? 17.766 -18.719 -3.484 1 72.5 49 THR B N 1
ATOM 1928 C CA . THR B 1 49 ? 18.688 -19.75 -3.01 1 72.5 49 THR B CA 1
ATOM 1929 C C . THR B 1 49 ? 17.938 -21.062 -2.74 1 72.5 49 THR B C 1
ATOM 1931 O O . THR B 1 49 ? 18.547 -22.109 -2.559 1 72.5 49 THR B O 1
ATOM 1934 N N . GLY B 1 50 ? 16.625 -20.984 -2.869 1 65.38 50 GLY B N 1
ATOM 1935 C CA . GLY B 1 50 ? 15.836 -22.188 -2.633 1 65.38 50 GLY B CA 1
ATOM 1936 C C . GLY B 1 50 ? 15.891 -22.672 -1.194 1 65.38 50 GLY B C 1
ATOM 1937 O O . GLY B 1 50 ? 15.672 -23.844 -0.921 1 65.38 50 GLY B O 1
ATOM 1938 N N . TRP B 1 51 ? 16.359 -21.828 -0.364 1 60.03 51 TRP B N 1
ATOM 1939 C CA . TRP B 1 51 ? 16.562 -22.219 1.025 1 60.03 51 TRP B CA 1
ATOM 1940 C C . TRP B 1 51 ? 15.242 -22.656 1.665 1 60.03 51 TRP B C 1
ATOM 1942 O O . TRP B 1 51 ? 15.203 -23.578 2.475 1 60.03 51 TRP B O 1
ATOM 1952 N N . ILE B 1 52 ? 14.172 -22.031 1.219 1 56.62 52 ILE B N 1
ATOM 1953 C CA . ILE B 1 52 ? 12.891 -22.312 1.86 1 56.62 52 ILE B CA 1
ATOM 1954 C C . ILE B 1 52 ? 12.055 -23.219 0.97 1 56.62 52 ILE B C 1
ATOM 1956 O O . ILE B 1 52 ? 10.82 -23.203 1.04 1 56.62 52 ILE B O 1
ATOM 1960 N N . LYS B 1 53 ? 12.578 -23.844 -0.017 1 56.38 53 LYS B N 1
ATOM 1961 C CA . LYS B 1 53 ? 11.797 -24.703 -0.905 1 56.38 53 LYS B CA 1
ATOM 1962 C C . LYS B 1 53 ? 10.875 -25.625 -0.11 1 56.38 53 LYS B C 1
ATOM 1964 O O . LYS B 1 53 ? 9.766 -25.922 -0.546 1 56.38 53 LYS B O 1
ATOM 1969 N N . SER B 1 54 ? 11.367 -26.109 0.991 1 53.16 54 SER B N 1
ATOM 1970 C CA . SER B 1 54 ? 10.633 -27.172 1.666 1 53.16 54 SER B CA 1
ATOM 1971 C C . SER B 1 54 ? 9.43 -26.625 2.424 1 53.16 54 SER B C 1
ATOM 1973 O O . SER B 1 54 ? 8.422 -27.312 2.57 1 53.16 54 SER B O 1
ATOM 1975 N N . LEU B 1 55 ? 9.555 -25.484 2.889 1 51.81 55 LEU B N 1
ATOM 1976 C CA . LEU B 1 55 ? 8.547 -25.062 3.85 1 51.81 55 LEU B CA 1
ATOM 1977 C C . LEU B 1 55 ? 7.312 -24.516 3.135 1 51.81 55 LEU B C 1
ATOM 1979 O O . LEU B 1 55 ? 6.184 -24.844 3.508 1 51.81 55 LEU B O 1
ATOM 1983 N N . THR B 1 56 ? 7.5 -23.75 2.188 1 56.88 56 THR B N 1
ATOM 1984 C CA . THR B 1 56 ? 6.332 -23.016 1.707 1 56.88 56 THR B CA 1
ATOM 1985 C C . THR B 1 56 ? 6.074 -23.312 0.234 1 56.88 56 THR B C 1
ATOM 1987 O O . THR B 1 56 ? 4.953 -23.156 -0.25 1 56.88 56 THR B O 1
ATOM 1990 N N . GLY B 1 57 ? 6.941 -24.141 -0.339 1 64.75 57 GLY B N 1
ATOM 1991 C CA . GLY B 1 57 ? 6.875 -24.297 -1.783 1 64.75 57 GLY B CA 1
ATOM 1992 C C . GLY B 1 57 ? 7.305 -23.062 -2.541 1 64.75 57 GLY B C 1
ATOM 1993 O O . GLY B 1 57 ? 7.211 -21.938 -2.021 1 64.75 57 GLY B O 1
ATOM 1994 N N . ARG B 1 58 ? 7.875 -23.141 -3.559 1 72.44 58 ARG B N 1
ATOM 1995 C CA . ARG B 1 58 ? 8.414 -22.078 -4.41 1 72.44 58 ARG B CA 1
ATOM 1996 C C . ARG B 1 58 ? 7.336 -21.062 -4.766 1 72.44 58 ARG B C 1
ATOM 1998 O O . ARG B 1 58 ? 7.602 -19.859 -4.824 1 72.44 58 ARG B O 1
ATOM 2005 N N . LYS B 1 59 ? 6.199 -21.531 -4.898 1 75.62 59 LYS B N 1
ATOM 2006 C CA . LYS B 1 59 ? 5.098 -20.656 -5.277 1 75.62 59 LYS B CA 1
ATOM 2007 C C . LYS B 1 59 ? 4.758 -19.688 -4.152 1 75.62 59 LYS B C 1
ATOM 2009 O O . LYS B 1 59 ? 4.555 -18.484 -4.395 1 75.62 59 LYS B O 1
ATOM 2014 N N . ALA B 1 60 ? 4.77 -20.219 -2.959 1 76.25 60 ALA B N 1
ATOM 2015 C CA . ALA B 1 60 ? 4.453 -19.391 -1.799 1 76.25 60 ALA B CA 1
ATOM 2016 C C . ALA B 1 60 ? 5.535 -18.328 -1.565 1 76.25 60 ALA B C 1
ATOM 2018 O O . ALA B 1 60 ? 5.234 -17.203 -1.188 1 76.25 60 ALA B O 1
ATOM 2019 N N . LEU B 1 61 ? 6.73 -18.75 -1.779 1 79 61 LEU B N 1
ATOM 2020 C CA . LEU B 1 61 ? 7.844 -17.828 -1.601 1 79 61 LEU B CA 1
ATOM 2021 C C . LEU B 1 61 ? 7.773 -16.688 -2.611 1 79 61 LEU B C 1
ATOM 2023 O O . LEU B 1 61 ? 7.965 -15.523 -2.256 1 79 61 LEU B O 1
ATOM 2027 N N . ARG B 1 62 ? 7.43 -16.969 -3.781 1 83 62 ARG B N 1
ATOM 2028 C CA . ARG B 1 62 ? 7.32 -15.953 -4.828 1 83 62 ARG B CA 1
ATOM 2029 C C . ARG B 1 62 ? 6.156 -15.016 -4.562 1 83 62 ARG B C 1
ATOM 2031 O O . ARG B 1 62 ? 6.289 -13.797 -4.707 1 83 62 ARG B O 1
ATOM 2038 N N . ASN B 1 63 ? 5.082 -15.602 -4.152 1 84.88 63 ASN B N 1
ATOM 2039 C CA . ASN B 1 63 ? 3.9 -14.797 -3.867 1 84.88 63 ASN B CA 1
ATOM 2040 C C . ASN B 1 63 ? 4.137 -13.844 -2.695 1 84.88 63 ASN B C 1
ATOM 2042 O O . ASN B 1 63 ? 3.732 -12.68 -2.744 1 84.88 63 ASN B O 1
ATOM 2046 N N . SER B 1 64 ? 4.762 -14.414 -1.676 1 88.31 64 SER B N 1
ATOM 2047 C CA . SER B 1 64 ? 5.039 -13.57 -0.518 1 88.31 64 SER B CA 1
ATOM 2048 C C . SER B 1 64 ? 6.031 -12.461 -0.863 1 88.31 64 SER B C 1
ATOM 2050 O O . SER B 1 64 ? 5.914 -11.336 -0.37 1 88.31 64 SER B O 1
ATOM 2052 N N . HIS B 1 65 ? 6.992 -12.758 -1.698 1 90.31 65 HIS B N 1
ATOM 2053 C CA . HIS B 1 65 ? 7.93 -11.742 -2.17 1 90.31 65 HIS B CA 1
ATOM 2054 C C . HIS B 1 65 ? 7.199 -10.625 -2.902 1 90.31 65 HIS B C 1
ATOM 2056 O O . HIS B 1 65 ? 7.465 -9.445 -2.656 1 90.31 65 HIS B O 1
ATOM 2062 N N . MET B 1 66 ? 6.273 -11.008 -3.664 1 91.25 66 MET B N 1
ATOM 2063 C CA . MET B 1 66 ? 5.504 -10.031 -4.434 1 91.25 66 MET B CA 1
ATOM 2064 C C . MET B 1 66 ? 4.664 -9.156 -3.514 1 91.25 66 MET B C 1
ATOM 2066 O O . MET B 1 66 ? 4.605 -7.934 -3.691 1 91.25 66 MET B O 1
ATOM 2070 N N . VAL B 1 67 ? 4.039 -9.758 -2.557 1 92.69 67 VAL B N 1
ATOM 2071 C CA . VAL B 1 67 ? 3.207 -9.031 -1.603 1 92.69 67 VAL B CA 1
ATOM 2072 C C . VAL B 1 67 ? 4.066 -8.039 -0.822 1 92.69 67 VAL B C 1
ATOM 2074 O O . VAL B 1 67 ? 3.709 -6.867 -0.695 1 92.69 67 VAL B O 1
ATOM 2077 N N . LEU B 1 68 ? 5.168 -8.5 -0.358 1 95 68 LEU B N 1
ATOM 2078 C CA . LEU B 1 68 ? 6.078 -7.641 0.395 1 95 68 LEU B CA 1
ATOM 2079 C C . LEU B 1 68 ? 6.582 -6.492 -0.469 1 95 68 LEU B C 1
ATOM 2081 O O . LEU B 1 68 ? 6.691 -5.355 0.003 1 95 68 LEU B O 1
ATOM 2085 N N . GLY B 1 69 ? 6.867 -6.789 -1.693 1 96.56 69 GLY B N 1
ATOM 2086 C CA . GLY B 1 69 ? 7.297 -5.758 -2.621 1 96.56 69 GLY B CA 1
ATOM 2087 C C . GLY B 1 69 ? 6.246 -4.691 -2.861 1 96.56 69 GLY B C 1
ATOM 2088 O O . GLY B 1 69 ? 6.555 -3.498 -2.873 1 96.56 69 GLY B O 1
ATOM 2089 N N . ILE B 1 70 ? 5.062 -5.105 -3.045 1 96.5 70 ILE B N 1
ATOM 2090 C CA . ILE B 1 70 ? 3.965 -4.176 -3.303 1 96.5 70 ILE B CA 1
ATOM 2091 C C . ILE B 1 70 ? 3.705 -3.328 -2.061 1 96.5 70 ILE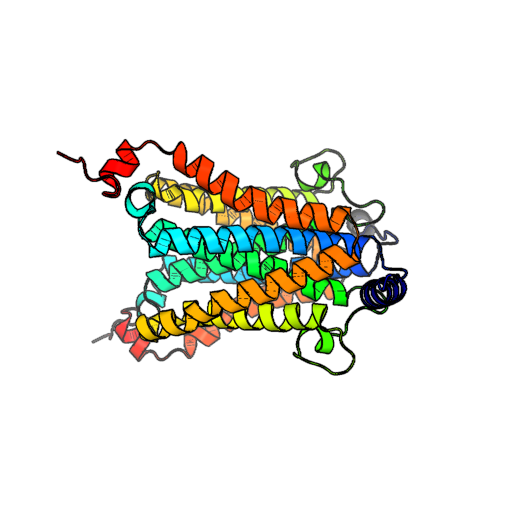 B C 1
ATOM 2093 O O . ILE B 1 70 ? 3.414 -2.133 -2.166 1 96.5 70 ILE B O 1
ATOM 2097 N N . LEU B 1 71 ? 3.791 -3.951 -0.925 1 97.56 71 LEU B N 1
ATOM 2098 C CA . LEU B 1 71 ? 3.662 -3.191 0.313 1 97.56 71 LEU B CA 1
ATOM 2099 C C . LEU B 1 71 ? 4.762 -2.143 0.424 1 97.56 71 LEU B C 1
ATOM 2101 O O . LEU B 1 71 ? 4.5 -0.999 0.805 1 97.56 71 LEU B O 1
ATOM 2105 N N . THR B 1 72 ? 5.973 -2.531 0.108 1 98.06 72 THR B N 1
ATOM 2106 C CA . THR B 1 72 ? 7.094 -1.599 0.094 1 98.06 72 THR B CA 1
ATOM 2107 C C . THR B 1 72 ? 6.789 -0.401 -0.801 1 98.06 72 THR B C 1
ATOM 2109 O O . THR B 1 72 ? 6.918 0.749 -0.376 1 98.06 72 THR B O 1
ATOM 2112 N N . LEU B 1 73 ? 6.316 -0.698 -1.992 1 98.19 73 LEU B N 1
ATOM 2113 C CA . LEU B 1 73 ? 6.07 0.345 -2.982 1 98.19 73 LEU B CA 1
ATOM 2114 C C . LEU B 1 73 ? 4.891 1.218 -2.572 1 98.19 73 LEU B C 1
ATOM 2116 O O . LEU B 1 73 ? 4.926 2.438 -2.742 1 98.19 73 LEU B O 1
ATOM 2120 N N . SER B 1 74 ? 3.848 0.583 -2.055 1 97.88 74 SER B N 1
ATOM 2121 C CA . SER B 1 74 ? 2.662 1.328 -1.646 1 97.88 74 SER B CA 1
ATOM 2122 C C . SER B 1 74 ? 2.998 2.352 -0.566 1 97.88 74 SER B C 1
ATOM 2124 O O . SER B 1 74 ? 2.672 3.533 -0.701 1 97.88 74 SER B O 1
ATOM 2126 N N . PHE B 1 75 ? 3.701 1.936 0.418 1 98.06 75 PHE B N 1
ATOM 2127 C CA . PHE B 1 75 ? 4.02 2.848 1.51 1 98.06 75 PHE B CA 1
ATOM 2128 C C . PHE B 1 75 ? 5.105 3.832 1.093 1 98.06 75 PHE B C 1
ATOM 2130 O O . PHE B 1 75 ? 5.152 4.961 1.587 1 98.06 75 PHE B O 1
ATOM 2137 N N . GLY B 1 76 ? 5.988 3.414 0.208 1 98.25 76 GLY B N 1
ATOM 2138 C CA . GLY B 1 76 ? 6.938 4.355 -0.364 1 98.25 76 GLY B CA 1
ATOM 2139 C C . GLY B 1 76 ? 6.27 5.48 -1.132 1 98.25 76 GLY B C 1
ATOM 2140 O O . GLY B 1 76 ? 6.672 6.641 -1.015 1 98.25 76 GLY B O 1
ATOM 2141 N N . VAL B 1 77 ? 5.281 5.113 -1.91 1 97.12 77 VAL B N 1
ATOM 2142 C CA . VAL B 1 77 ? 4.531 6.105 -2.672 1 97.12 77 VAL B CA 1
ATOM 2143 C C . VAL B 1 77 ? 3.783 7.035 -1.715 1 97.12 77 VAL B C 1
ATOM 2145 O O . VAL B 1 77 ? 3.756 8.25 -1.916 1 97.12 77 VAL B O 1
ATOM 2148 N N . VAL B 1 78 ? 3.229 6.465 -0.655 1 96.44 78 VAL B N 1
ATOM 2149 C CA . VAL B 1 78 ? 2.529 7.273 0.339 1 96.44 78 VAL B CA 1
ATOM 2150 C C . VAL B 1 78 ? 3.51 8.234 1.008 1 96.44 78 VAL B C 1
ATOM 2152 O O . VAL B 1 78 ? 3.197 9.406 1.21 1 96.44 78 VAL B O 1
ATOM 2155 N N . HIS B 1 79 ? 4.68 7.762 1.372 1 97.06 79 HIS B N 1
ATOM 2156 C CA . HIS B 1 79 ? 5.73 8.602 1.941 1 97.06 79 HIS B CA 1
ATOM 2157 C C . HIS B 1 79 ? 6.059 9.773 1.022 1 97.06 79 HIS B C 1
ATOM 2159 O O . HIS B 1 79 ? 6.035 10.93 1.45 1 97.06 79 HIS B O 1
ATOM 2165 N N . ALA B 1 80 ? 6.25 9.484 -0.235 1 96.44 80 ALA B N 1
ATOM 2166 C CA . ALA B 1 80 ? 6.609 10.516 -1.203 1 96.44 80 ALA B CA 1
ATOM 2167 C C . ALA B 1 80 ? 5.461 11.508 -1.398 1 96.44 80 ALA B C 1
ATOM 2169 O O . ALA B 1 80 ? 5.676 12.719 -1.39 1 96.44 80 ALA B O 1
ATOM 2170 N N . MET B 1 81 ? 4.25 11.023 -1.458 1 93.88 81 MET B N 1
ATOM 2171 C CA . MET B 1 81 ? 3.1 11.867 -1.785 1 93.88 81 MET B CA 1
ATOM 2172 C C . MET B 1 81 ? 2.656 12.68 -0.572 1 93.88 81 MET B C 1
ATOM 2174 O O . MET B 1 81 ? 1.976 13.695 -0.716 1 93.88 81 MET B O 1
ATOM 2178 N N . SER B 1 82 ? 3.004 12.203 0.603 1 93.56 82 SER B N 1
ATOM 2179 C CA . SER B 1 82 ? 2.666 12.945 1.816 1 93.56 82 SER B CA 1
ATOM 2180 C C . SER B 1 82 ? 3.199 14.375 1.763 1 93.56 82 SER B C 1
ATOM 2182 O O . SER B 1 82 ? 2.551 15.297 2.25 1 93.56 82 SER B O 1
ATOM 2184 N N . PHE B 1 83 ? 4.266 14.594 1.07 1 92.44 83 PHE B N 1
ATOM 2185 C CA . PHE B 1 83 ? 4.926 15.891 1.063 1 92.44 83 PHE B CA 1
ATOM 2186 C C . PHE B 1 83 ? 4.18 16.875 0.172 1 92.44 83 PHE B C 1
ATOM 2188 O O . PHE B 1 83 ? 4.398 18.078 0.255 1 92.44 83 PHE B O 1
ATOM 2195 N N . LEU B 1 84 ? 3.258 16.359 -0.623 1 91.81 84 LEU B N 1
ATOM 2196 C CA . LEU B 1 84 ? 2.422 17.234 -1.443 1 91.81 84 LEU B CA 1
ATOM 2197 C C . LEU B 1 84 ? 1.395 17.969 -0.587 1 91.81 84 LEU B C 1
ATOM 2199 O O . LEU B 1 84 ? 0.838 18.984 -1.012 1 91.81 84 LEU B O 1
ATOM 2203 N N . PHE B 1 85 ? 1.193 17.453 0.608 1 89.25 85 PHE B N 1
ATOM 2204 C CA . PHE B 1 85 ? 0.118 17.984 1.434 1 89.25 85 PHE B CA 1
ATOM 2205 C C . PHE B 1 85 ? 0.67 18.922 2.504 1 89.25 85 PHE B C 1
ATOM 2207 O O . PHE B 1 85 ? -0.089 19.484 3.293 1 89.25 85 PHE B O 1
ATOM 2214 N N . LEU B 1 86 ? 2 19.109 2.576 1 84.44 86 LEU B N 1
ATOM 2215 C CA . LEU B 1 86 ? 2.625 20.062 3.473 1 84.44 86 LEU B CA 1
ATOM 2216 C C . LEU B 1 86 ? 2.494 21.484 2.92 1 84.44 86 LEU B C 1
ATOM 2218 O O . LEU B 1 86 ? 2.656 21.703 1.718 1 84.44 86 LEU B O 1
ATOM 2222 N N . PRO B 1 87 ? 2.164 22.344 4.016 1 79.12 87 PRO B N 1
ATOM 2223 C CA . PRO B 1 87 ? 2.291 23.734 3.564 1 79.12 87 PRO B CA 1
ATOM 2224 C C . PRO B 1 87 ? 3.703 24.062 3.094 1 79.12 87 PRO B C 1
ATOM 2226 O O . PRO B 1 87 ? 4.68 23.734 3.771 1 79.12 87 PRO B O 1
ATOM 2229 N N . ASP B 1 88 ? 3.9 24.438 1.816 1 77.5 88 ASP B N 1
ATOM 2230 C CA . ASP B 1 88 ? 5.207 24.734 1.237 1 77.5 88 ASP B CA 1
ATOM 2231 C C . ASP B 1 88 ? 6 23.453 0.995 1 77.5 88 ASP B C 1
ATOM 2233 O O . ASP B 1 88 ? 7.227 23.438 1.13 1 77.5 88 ASP B O 1
ATOM 2237 N N . GLY B 1 89 ? 5.266 22.438 0.95 1 80 89 GLY B N 1
ATOM 2238 C CA . GLY B 1 89 ? 5.891 21.156 0.678 1 80 89 GLY B CA 1
ATOM 2239 C C . GLY B 1 89 ? 6.391 21.016 -0.748 1 80 89 GLY B C 1
ATOM 2240 O O . GL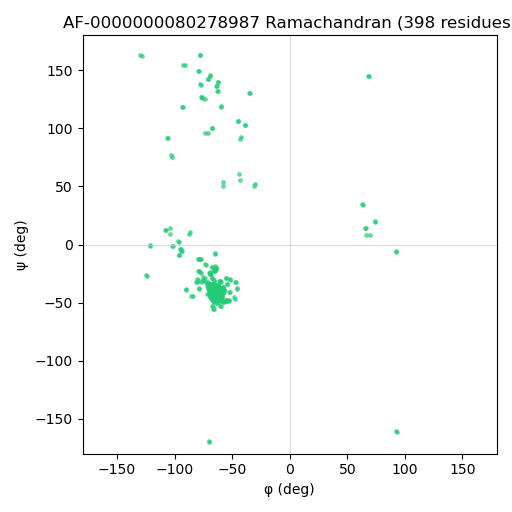Y B 1 89 ? 6.617 22.031 -1.426 1 80 89 GLY B O 1
ATOM 2241 N N . PHE B 1 90 ? 6.762 19.859 -1.126 1 88.38 90 PHE B N 1
ATOM 2242 C CA . PHE B 1 90 ? 7.289 19.562 -2.453 1 88.38 90 PHE B CA 1
ATOM 2243 C C . PHE B 1 90 ? 6.191 19.672 -3.506 1 88.38 90 PHE B C 1
ATOM 2245 O O . PHE B 1 90 ? 5.023 19.391 -3.225 1 88.38 90 PHE B O 1
ATOM 2252 N N . THR B 1 91 ? 6.605 20.109 -4.637 1 90.38 91 THR B N 1
ATOM 2253 C CA . THR B 1 91 ? 5.723 20.031 -5.793 1 90.38 91 THR B CA 1
ATOM 2254 C C . THR B 1 91 ? 5.695 18.609 -6.355 1 90.38 91 THR B C 1
ATOM 2256 O O . THR B 1 91 ? 6.559 17.797 -6.031 1 90.38 91 THR B O 1
ATOM 2259 N N . LEU B 1 92 ? 4.699 18.359 -7.148 1 92.25 92 LEU B N 1
ATOM 2260 C CA . LEU B 1 92 ? 4.625 17.062 -7.812 1 92.25 92 LEU B CA 1
ATOM 2261 C C . LEU B 1 92 ? 5.867 16.812 -8.656 1 92.25 92 LEU B C 1
ATOM 2263 O O . LEU B 1 92 ? 6.371 15.688 -8.719 1 92.25 92 LEU B O 1
ATOM 2267 N N . ALA B 1 93 ? 6.359 17.844 -9.281 1 92.38 93 ALA B N 1
ATOM 2268 C CA . ALA B 1 93 ? 7.57 17.734 -10.086 1 92.38 93 ALA B CA 1
ATOM 2269 C C . ALA B 1 93 ? 8.766 17.328 -9.227 1 92.38 93 ALA B C 1
ATOM 2271 O O . ALA B 1 93 ? 9.555 16.469 -9.609 1 92.38 93 ALA B O 1
ATOM 2272 N N . GLN B 1 94 ? 8.812 17.875 -8.094 1 91.81 94 GLN B N 1
ATOM 2273 C CA . GLN B 1 94 ? 9.945 17.625 -7.215 1 91.81 94 GLN B CA 1
ATOM 2274 C C . GLN B 1 94 ? 9.922 16.188 -6.691 1 91.81 94 GLN B C 1
ATOM 2276 O O . GLN B 1 94 ? 10.969 15.609 -6.383 1 91.81 94 GLN B O 1
ATOM 2281 N N . VAL B 1 95 ? 8.727 15.617 -6.68 1 93.31 95 VAL B N 1
ATOM 2282 C CA . VAL B 1 95 ? 8.633 14.266 -6.129 1 93.31 95 VAL B CA 1
ATOM 2283 C C . VAL B 1 95 ? 8.703 13.242 -7.258 1 93.31 95 VAL B C 1
ATOM 2285 O O . VAL B 1 95 ? 8.938 12.055 -7.016 1 93.31 95 VAL B O 1
ATOM 2288 N N . THR B 1 96 ? 8.648 13.68 -8.594 1 93.38 96 THR B N 1
ATOM 2289 C CA . THR B 1 96 ? 8.523 12.68 -9.648 1 93.38 96 THR B CA 1
ATOM 2290 C C . THR B 1 96 ? 9.656 12.828 -10.664 1 93.38 96 THR B C 1
ATOM 2292 O O . THR B 1 96 ? 9.992 11.875 -11.367 1 93.38 96 THR B O 1
ATOM 2295 N N . ILE B 1 97 ? 10.141 14.016 -10.758 1 94.44 97 ILE B N 1
ATOM 2296 C CA . ILE B 1 97 ? 11.203 14.234 -11.742 1 94.44 97 ILE B CA 1
ATOM 2297 C C . ILE B 1 97 ? 12.562 14.055 -11.078 1 94.44 97 ILE B C 1
ATOM 2299 O O . ILE B 1 97 ? 12.922 14.812 -10.172 1 94.44 97 ILE B O 1
ATOM 2303 N N . PRO B 1 98 ? 13.281 13.094 -11.57 1 95.38 98 PRO B N 1
ATOM 2304 C CA . PRO B 1 98 ? 14.578 12.844 -10.93 1 95.38 98 PRO B CA 1
ATOM 2305 C C . PRO B 1 98 ? 15.602 13.945 -11.219 1 95.38 98 PRO B C 1
ATOM 2307 O O . PRO B 1 98 ? 15.617 14.5 -12.32 1 95.38 98 PRO B O 1
ATOM 2310 N N . LEU B 1 99 ? 16.391 14.266 -10.281 1 94.25 99 LEU B N 1
ATOM 2311 C CA . LEU B 1 99 ? 17.547 15.125 -10.406 1 94.25 99 LEU B CA 1
ATOM 2312 C C . LEU B 1 99 ? 17.156 16.531 -10.82 1 94.25 99 LEU B C 1
ATOM 2314 O O . LEU B 1 99 ? 17.828 17.172 -11.625 1 94.25 99 LEU B O 1
ATOM 2318 N N . LEU B 1 100 ? 16.016 16.953 -10.336 1 91.75 100 LEU B N 1
ATOM 2319 C CA . LEU B 1 100 ? 15.578 18.328 -10.547 1 91.75 100 LEU B CA 1
ATOM 2320 C C . LEU B 1 100 ? 16.531 19.312 -9.875 1 91.75 100 LEU B C 1
ATOM 2322 O O . LEU B 1 100 ? 16.953 19.094 -8.734 1 91.75 100 LEU B O 1
ATOM 2326 N N . PRO B 1 101 ? 16.891 20.391 -10.547 1 91.38 101 PRO B N 1
ATOM 2327 C CA . PRO B 1 101 ? 17.797 21.359 -9.945 1 91.38 101 PRO B CA 1
ATOM 2328 C C . PRO B 1 101 ? 17.219 22 -8.68 1 91.38 101 PRO B C 1
ATOM 2330 O O . PRO B 1 101 ? 16.016 22.25 -8.594 1 91.38 101 PRO B O 1
ATOM 2333 N N . GLY B 1 102 ? 18.078 22.203 -7.645 1 89.06 102 GLY B N 1
ATOM 2334 C CA . GLY B 1 102 ? 17.672 22.859 -6.414 1 89.06 102 GLY B CA 1
ATOM 2335 C C . GLY B 1 102 ? 17.188 21.875 -5.355 1 89.06 102 GLY B C 1
ATOM 2336 O O . GLY B 1 102 ? 16.859 22.281 -4.234 1 89.06 102 GLY B O 1
ATOM 2337 N N . THR B 1 103 ? 17.109 20.625 -5.801 1 90.25 103 THR B N 1
ATOM 2338 C CA . THR B 1 103 ? 16.703 19.625 -4.828 1 90.25 103 THR B CA 1
ATOM 2339 C C . THR B 1 103 ? 17.906 19.016 -4.133 1 90.25 103 THR B C 1
ATOM 2341 O O . THR B 1 103 ? 19.016 19.031 -4.676 1 90.25 103 THR B O 1
ATOM 2344 N N . LEU B 1 104 ? 17.75 18.531 -2.986 1 92.44 104 LEU B N 1
ATOM 2345 C CA . LEU B 1 104 ? 18.812 17.938 -2.201 1 92.44 104 LEU B CA 1
ATOM 2346 C C . LEU B 1 104 ? 19.109 16.516 -2.668 1 92.44 104 LEU B C 1
ATOM 2348 O O . LEU B 1 104 ? 18.188 15.773 -3.018 1 92.44 104 LEU B O 1
ATOM 2352 N N . ALA B 1 105 ? 20.297 16.109 -2.531 1 93.12 105 ALA B N 1
ATOM 2353 C CA . ALA B 1 105 ? 20.734 14.789 -2.949 1 93.12 105 ALA B CA 1
ATOM 2354 C C . ALA B 1 105 ? 20 13.703 -2.176 1 93.12 105 ALA B C 1
ATOM 2356 O O . ALA B 1 105 ? 19.609 12.68 -2.746 1 93.12 105 ALA B O 1
ATOM 2357 N N . ARG B 1 106 ? 19.812 13.898 -0.929 1 93.75 106 ARG B N 1
ATOM 2358 C CA . ARG B 1 106 ? 19.141 12.883 -0.111 1 93.75 106 ARG B CA 1
ATOM 2359 C C . ARG B 1 106 ? 17.719 12.633 -0.596 1 93.75 106 ARG B C 1
ATOM 2361 O O . ARG B 1 106 ? 17.203 11.516 -0.468 1 93.75 106 ARG B O 1
ATOM 2368 N N . HIS B 1 107 ? 17.094 13.633 -1.135 1 95.44 107 HIS B N 1
ATOM 2369 C CA . HIS B 1 107 ? 15.742 13.477 -1.682 1 95.44 107 HIS B CA 1
ATOM 2370 C C . HIS B 1 107 ? 15.781 12.812 -3.053 1 95.44 107 HIS B C 1
ATOM 2372 O O . HIS B 1 107 ? 14.945 11.953 -3.354 1 95.44 107 HIS B O 1
ATOM 2378 N N . GLU B 1 108 ? 16.766 13.156 -3.836 1 96.44 108 GLU B N 1
ATOM 2379 C CA . GLU B 1 108 ? 16.891 12.602 -5.184 1 96.44 108 GLU B CA 1
ATOM 2380 C C . GLU B 1 108 ? 17.188 11.102 -5.141 1 96.44 108 GLU B C 1
ATOM 2382 O O . GLU B 1 108 ? 16.75 10.352 -6.012 1 96.44 108 GLU B O 1
ATOM 2387 N N . LEU B 1 109 ? 17.938 10.703 -4.164 1 97.44 109 LEU B N 1
ATOM 2388 C CA . LEU B 1 109 ? 18.172 9.273 -3.963 1 97.44 109 LEU B CA 1
ATOM 2389 C C . LEU B 1 109 ? 16.844 8.539 -3.771 1 97.44 109 LEU B C 1
ATOM 2391 O O . LEU B 1 109 ? 16.656 7.438 -4.293 1 97.44 109 LEU B O 1
ATOM 2395 N N . GLY B 1 110 ? 15.961 9.164 -3.084 1 97.81 110 GLY B N 1
ATOM 2396 C CA . GLY B 1 110 ? 14.641 8.586 -2.879 1 97.81 110 GLY B CA 1
ATOM 2397 C C . GLY B 1 110 ? 13.805 8.547 -4.145 1 97.81 110 GLY B C 1
ATOM 2398 O O . GLY B 1 110 ? 13.148 7.539 -4.434 1 97.81 110 GLY B O 1
ATOM 2399 N N . VAL B 1 111 ? 13.82 9.578 -4.867 1 97.5 111 VAL B N 1
ATOM 2400 C CA . VAL B 1 111 ? 13.039 9.68 -6.094 1 97.5 111 VAL B CA 1
ATOM 2401 C C . VAL B 1 111 ? 13.516 8.633 -7.098 1 97.5 111 VAL B C 1
ATOM 2403 O O . VAL B 1 111 ? 12.719 7.844 -7.609 1 97.5 111 VAL B O 1
ATOM 2406 N N . VAL B 1 112 ? 14.789 8.57 -7.332 1 97.56 112 VAL B N 1
ATOM 2407 C CA . VAL B 1 112 ? 15.352 7.633 -8.289 1 97.56 112 VAL B CA 1
ATOM 2408 C C . VAL B 1 112 ? 15.133 6.203 -7.809 1 97.56 112 VAL B C 1
ATOM 2410 O O . VAL B 1 112 ? 14.719 5.336 -8.586 1 97.56 112 VAL B O 1
ATOM 2413 N N . GLY B 1 113 ? 15.422 5.961 -6.551 1 98 113 GLY B N 1
ATOM 2414 C CA . GLY B 1 113 ? 15.203 4.637 -5.996 1 98 113 GLY B CA 1
ATOM 2415 C C . GLY B 1 113 ? 13.781 4.145 -6.168 1 98 113 GLY B C 1
ATOM 2416 O O . GLY B 1 113 ? 13.555 3.018 -6.613 1 98 113 GLY B O 1
ATOM 2417 N N . LEU B 1 114 ? 12.836 4.977 -5.832 1 98 114 LEU B N 1
ATOM 2418 C CA . LEU B 1 114 ? 11.422 4.629 -5.949 1 98 114 LEU B CA 1
ATOM 2419 C C . LEU B 1 114 ? 11.047 4.363 -7.402 1 98 114 LEU B C 1
ATOM 2421 O O . LEU B 1 114 ? 10.352 3.389 -7.699 1 98 114 LEU B O 1
ATOM 2425 N N . GLU B 1 115 ? 11.484 5.172 -8.312 1 97.69 115 GLU B N 1
ATOM 2426 C CA . GLU B 1 115 ? 11.125 5.027 -9.719 1 97.69 115 GLU B CA 1
ATOM 2427 C C . GLU B 1 115 ? 11.719 3.754 -10.312 1 97.69 115 GLU B C 1
ATOM 2429 O O . GLU B 1 115 ? 11.062 3.061 -11.094 1 97.69 115 GLU B O 1
ATOM 2434 N N . VAL B 1 116 ? 12.945 3.498 -10 1 97.12 116 VAL B N 1
ATOM 2435 C CA . VAL B 1 116 ? 13.562 2.266 -10.477 1 97.12 116 VAL B CA 1
ATOM 2436 C C . VAL B 1 116 ? 12.797 1.061 -9.93 1 97.12 116 VAL B C 1
ATOM 2438 O O . VAL B 1 116 ? 12.531 0.102 -10.656 1 97.12 116 VAL B O 1
ATOM 2441 N N . MET B 1 117 ? 12.461 1.112 -8.648 1 97.31 117 MET B N 1
ATOM 2442 C CA . MET B 1 117 ? 11.734 0 -8.039 1 97.31 117 MET B CA 1
ATOM 2443 C C . MET B 1 117 ? 10.359 -0.169 -8.688 1 97.31 117 MET B C 1
ATOM 2445 O O . MET B 1 117 ? 9.891 -1.294 -8.867 1 97.31 117 MET B O 1
ATOM 2449 N N . ILE B 1 118 ? 9.727 0.884 -9.008 1 96.5 118 ILE B N 1
ATOM 2450 C CA . ILE B 1 118 ? 8.445 0.824 -9.703 1 96.5 118 ILE B CA 1
ATOM 2451 C C . ILE B 1 118 ? 8.641 0.2 -11.086 1 96.5 118 ILE B C 1
ATOM 2453 O O . ILE B 1 118 ? 7.859 -0.659 -11.5 1 96.5 118 ILE B O 1
ATOM 2457 N N . ALA B 1 119 ? 9.664 0.602 -11.82 1 95.12 119 ALA B N 1
ATOM 2458 C CA . ALA B 1 119 ? 9.969 0.036 -13.133 1 95.12 119 ALA B CA 1
ATOM 2459 C C . ALA B 1 119 ? 10.188 -1.472 -13.039 1 95.12 119 ALA B C 1
ATOM 2461 O O . ALA B 1 119 ? 9.695 -2.229 -13.883 1 95.12 119 ALA B O 1
ATOM 2462 N N . ILE B 1 120 ? 10.852 -1.873 -12.016 1 93.81 120 ILE B N 1
ATOM 2463 C CA . ILE B 1 120 ? 11.125 -3.291 -11.812 1 93.81 120 ILE B CA 1
ATOM 2464 C C . ILE B 1 120 ? 9.812 -4.035 -11.547 1 93.81 120 ILE B C 1
ATOM 2466 O O . ILE B 1 120 ? 9.578 -5.105 -12.117 1 93.81 120 ILE B O 1
ATOM 2470 N N . ALA B 1 121 ? 9.039 -3.523 -10.68 1 93.12 121 ALA B N 1
ATOM 2471 C CA . ALA B 1 121 ? 7.75 -4.145 -10.375 1 93.12 121 ALA B CA 1
ATOM 2472 C C . ALA B 1 121 ? 6.898 -4.277 -11.633 1 93.12 121 ALA B C 1
ATOM 2474 O O . ALA B 1 121 ? 6.262 -5.312 -11.852 1 93.12 121 ALA B O 1
ATOM 2475 N N . LEU B 1 122 ? 6.918 -3.305 -12.484 1 90 122 LEU B N 1
ATOM 2476 C CA . LEU B 1 122 ? 6.145 -3.316 -13.719 1 90 122 LEU B CA 1
ATOM 2477 C C . LEU B 1 122 ? 6.676 -4.371 -14.688 1 90 122 LEU B C 1
ATOM 2479 O O . LEU B 1 122 ? 5.898 -5.047 -15.359 1 90 122 LEU B O 1
ATOM 2483 N N . THR B 1 123 ? 7.961 -4.527 -14.703 1 86.31 123 THR B N 1
ATOM 2484 C CA . THR B 1 123 ? 8.547 -5.535 -15.578 1 86.31 123 THR B CA 1
ATOM 2485 C C . THR B 1 123 ? 8.195 -6.941 -15.094 1 86.31 123 THR B C 1
ATOM 2487 O O . THR B 1 123 ? 8.016 -7.852 -15.898 1 86.31 123 THR B O 1
ATOM 2490 N N . GLY B 1 124 ? 8.117 -7.082 -13.781 1 81.62 124 GLY B N 1
ATOM 2491 C CA . GLY B 1 124 ? 7.676 -8.359 -13.258 1 81.62 124 GLY B CA 1
ATOM 2492 C C . GLY B 1 124 ? 6.258 -8.719 -13.664 1 81.62 124 GLY B C 1
ATOM 2493 O O . GLY B 1 124 ? 5.961 -9.875 -13.945 1 81.62 124 GLY B O 1
ATOM 2494 N N . GLY B 1 125 ? 5.375 -7.801 -13.773 1 75.75 125 GLY B N 1
ATOM 2495 C CA . GLY B 1 125 ? 3.99 -8.016 -14.164 1 75.75 125 GLY B CA 1
ATOM 2496 C C . GLY B 1 125 ? 3.834 -8.414 -15.617 1 75.75 125 GLY B C 1
ATOM 2497 O O . GLY B 1 125 ? 2.844 -9.047 -15.992 1 75.75 125 GLY B O 1
ATOM 2498 N N . ILE B 1 126 ? 4.887 -7.977 -16.422 1 68.5 126 ILE B N 1
ATOM 2499 C CA . ILE B 1 126 ? 4.762 -8.258 -17.844 1 68.5 126 ILE B CA 1
ATOM 2500 C C . ILE B 1 126 ? 5.75 -9.352 -18.234 1 68.5 126 ILE B C 1
ATOM 2502 O O . ILE B 1 126 ? 6.016 -9.555 -19.422 1 68.5 126 ILE B O 1
ATOM 2506 N N . SER B 1 127 ? 6.316 -10 -17.266 1 66.56 127 SER B N 1
ATOM 2507 C CA . SER B 1 127 ? 7.367 -10.977 -17.547 1 66.56 127 SER B CA 1
ATOM 2508 C C . SER B 1 127 ? 6.828 -12.148 -18.344 1 66.56 127 SER B C 1
ATOM 2510 O O . SER B 1 127 ? 7.59 -12.852 -19.016 1 66.56 127 SER B O 1
ATOM 2512 N N . ARG B 1 128 ? 5.547 -12.297 -18.312 1 65.19 128 ARG B N 1
ATOM 2513 C CA . ARG B 1 128 ? 4.977 -13.383 -19.109 1 65.19 128 ARG B CA 1
ATOM 2514 C C . ARG B 1 128 ? 5.184 -13.133 -20.594 1 65.19 128 ARG B C 1
ATOM 2516 O O . ARG B 1 128 ? 5.203 -14.078 -21.391 1 65.19 128 ARG B O 1
ATOM 2523 N N . PHE B 1 129 ? 5.383 -11.812 -20.828 1 63.81 129 PHE B N 1
ATOM 2524 C CA . PHE B 1 129 ? 5.527 -11.445 -22.234 1 63.81 129 PHE B CA 1
ATOM 2525 C C . PHE B 1 129 ? 6.996 -11.391 -22.625 1 63.81 129 PHE B C 1
ATOM 2527 O O . PHE B 1 129 ? 7.324 -11.117 -23.781 1 63.81 129 PHE B O 1
ATOM 2534 N N . SER B 1 130 ? 7.832 -11.578 -21.766 1 68.62 130 SER B N 1
ATOM 2535 C CA . SER B 1 130 ? 9.273 -11.562 -22.016 1 68.62 130 SER B CA 1
ATOM 2536 C C . SER B 1 130 ? 9.945 -12.805 -21.438 1 68.62 130 SER B C 1
ATOM 2538 O O . SER B 1 130 ? 9.297 -13.617 -20.766 1 68.62 130 SER B O 1
ATOM 2540 N N . SER B 1 131 ? 11.133 -13.062 -21.875 1 74 131 SER B N 1
ATOM 2541 C CA . SER B 1 131 ? 11.875 -14.203 -21.359 1 74 131 SER B CA 1
ATOM 2542 C C . SER B 1 131 ? 12.164 -14.039 -19.859 1 74 131 SER B C 1
ATOM 2544 O O . SER B 1 131 ? 12.398 -12.922 -19.391 1 74 131 SER B O 1
ATOM 2546 N N . TYR B 1 132 ? 11.93 -14.961 -19.141 1 79 132 TYR B N 1
ATOM 2547 C CA . TYR B 1 132 ? 12.234 -15.016 -17.719 1 79 132 TYR B CA 1
ATOM 2548 C C . TYR B 1 132 ? 13.664 -14.562 -17.453 1 79 132 TYR B C 1
ATOM 2550 O O . TYR B 1 132 ? 13.93 -13.875 -16.469 1 79 132 TYR B O 1
ATOM 2558 N N . ARG B 1 133 ? 14.531 -14.852 -18.453 1 80.75 133 ARG B N 1
ATOM 2559 C CA . ARG B 1 133 ? 15.938 -14.469 -18.312 1 80.75 133 ARG B CA 1
ATOM 2560 C C . ARG B 1 133 ? 16.094 -12.953 -18.359 1 80.75 133 ARG B C 1
ATOM 2562 O O . ARG B 1 133 ? 16.859 -12.383 -17.578 1 80.75 133 ARG B O 1
ATOM 2569 N N . ARG B 1 134 ? 15.43 -12.359 -19.344 1 83.5 134 ARG B N 1
ATOM 2570 C CA . ARG B 1 134 ? 15.492 -10.906 -19.438 1 83.5 134 ARG B CA 1
ATOM 2571 C C . ARG B 1 134 ? 14.914 -10.242 -18.188 1 83.5 134 ARG B C 1
ATOM 2573 O O . ARG B 1 134 ? 15.453 -9.25 -17.703 1 83.5 134 ARG B O 1
ATOM 2580 N N . PHE B 1 135 ? 13.836 -10.82 -17.672 1 86.25 135 PHE B N 1
ATOM 2581 C CA . PHE B 1 135 ? 13.227 -10.305 -16.453 1 86.25 135 PHE B CA 1
ATOM 2582 C C . PHE B 1 135 ? 14.211 -10.359 -15.289 1 86.25 135 PHE B C 1
ATOM 2584 O O .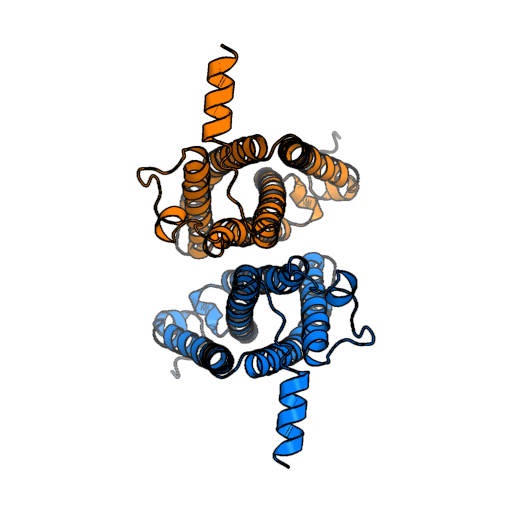 PHE B 1 135 ? 14.359 -9.383 -14.547 1 86.25 135 PHE B O 1
ATOM 2591 N N . LEU B 1 136 ? 14.867 -11.414 -15.195 1 85.88 136 LEU B N 1
ATOM 2592 C CA . LEU B 1 136 ? 15.797 -11.594 -14.094 1 85.88 136 LEU B CA 1
ATOM 2593 C C . LEU B 1 136 ? 16.953 -10.594 -14.188 1 85.88 136 LEU B C 1
ATOM 2595 O O . LEU B 1 136 ? 17.422 -10.078 -13.172 1 85.88 136 LEU B O 1
ATOM 2599 N N . TRP B 1 137 ? 17.297 -10.375 -15.43 1 87.06 137 TRP B N 1
ATOM 2600 C CA . TRP B 1 137 ? 18.391 -9.422 -15.648 1 87.06 137 TRP B CA 1
ATOM 2601 C C . TRP B 1 137 ? 17.984 -8.016 -15.227 1 87.06 137 TRP B C 1
ATOM 2603 O O . TRP B 1 137 ? 18.734 -7.324 -14.547 1 87.06 137 TRP B O 1
ATOM 2613 N N . ILE B 1 138 ? 16.828 -7.625 -15.539 1 90.38 138 ILE B N 1
ATOM 2614 C CA . ILE B 1 138 ? 16.312 -6.312 -15.172 1 90.38 138 ILE B CA 1
ATOM 2615 C C . ILE B 1 138 ? 16.062 -6.262 -13.664 1 90.38 138 ILE B C 1
ATOM 2617 O O . ILE B 1 138 ? 16.328 -5.246 -13.016 1 90.38 138 ILE B O 1
ATOM 2621 N N . HIS B 1 139 ? 15.586 -7.359 -13.156 1 93.12 139 HIS B N 1
ATOM 2622 C CA . HIS B 1 139 ? 15.242 -7.438 -11.742 1 93.12 139 HIS B CA 1
ATOM 2623 C C . HIS B 1 139 ? 16.469 -7.27 -10.867 1 93.12 139 HIS B C 1
ATOM 2625 O O . HIS B 1 139 ? 16.375 -6.84 -9.711 1 93.12 139 HIS B O 1
ATOM 2631 N N . ARG B 1 140 ? 17.641 -7.5 -11.406 1 91.25 140 ARG B N 1
ATOM 2632 C CA . ARG B 1 140 ? 18.891 -7.336 -10.664 1 91.25 140 ARG B CA 1
ATOM 2633 C C . ARG B 1 140 ? 19.141 -5.867 -10.344 1 91.25 140 ARG B C 1
ATOM 2635 O O . ARG B 1 140 ? 19.922 -5.547 -9.438 1 91.25 140 ARG B O 1
ATOM 2642 N N . LEU B 1 141 ? 18.516 -4.977 -11.039 1 94.31 141 LEU B N 1
ATOM 2643 C CA . LEU B 1 141 ? 18.625 -3.553 -10.734 1 94.31 141 LEU B CA 1
ATOM 2644 C C . LEU B 1 141 ? 18.016 -3.24 -9.375 1 94.31 141 LEU B C 1
ATOM 2646 O O . LEU B 1 141 ? 18.219 -2.148 -8.836 1 94.31 141 LEU B O 1
ATOM 2650 N N . ALA B 1 142 ? 17.391 -4.258 -8.82 1 94.56 142 ALA B N 1
ATOM 2651 C CA . ALA B 1 142 ? 16.812 -4.086 -7.488 1 94.56 142 ALA B CA 1
ATOM 2652 C C . ALA B 1 142 ? 17.906 -3.91 -6.438 1 94.56 142 ALA B C 1
ATOM 2654 O O . ALA B 1 142 ? 17.703 -3.201 -5.445 1 94.56 142 ALA B O 1
ATOM 2655 N N . TYR B 1 143 ? 19.031 -4.457 -6.66 1 93.44 143 TYR B N 1
ATOM 2656 C CA . TYR B 1 143 ? 20.125 -4.375 -5.691 1 93.44 143 TYR B CA 1
ATOM 2657 C C . TYR B 1 143 ? 20.625 -2.943 -5.547 1 93.44 143 TYR B C 1
ATOM 2659 O O . TYR B 1 143 ? 20.609 -2.383 -4.449 1 93.44 143 TYR B O 1
ATOM 2667 N N . PRO B 1 144 ? 21 -2.352 -6.633 1 94.88 144 PRO B N 1
ATOM 2668 C CA . PRO B 1 144 ? 21.422 -0.956 -6.469 1 94.88 144 PRO B CA 1
ATOM 2669 C C . PRO B 1 144 ? 20.266 -0.046 -6.047 1 94.88 144 PRO B C 1
ATOM 2671 O O . PRO B 1 144 ? 20.484 0.939 -5.336 1 94.88 144 PRO B O 1
ATOM 2674 N N . ALA B 1 145 ? 19.062 -0.309 -6.434 1 96.69 145 ALA B N 1
ATOM 2675 C CA . ALA B 1 145 ? 17.906 0.495 -6.023 1 96.69 145 ALA B CA 1
ATOM 2676 C C . ALA B 1 145 ? 17.719 0.442 -4.512 1 96.69 145 ALA B C 1
ATOM 2678 O O . ALA B 1 145 ? 17.438 1.465 -3.877 1 96.69 145 ALA B O 1
ATOM 2679 N N . VAL B 1 146 ? 17.859 -0.755 -3.957 1 96.19 146 VAL B N 1
ATOM 2680 C CA . VAL B 1 146 ? 17.75 -0.915 -2.51 1 96.19 146 VAL B CA 1
ATOM 2681 C C . VAL B 1 146 ? 18.875 -0.132 -1.824 1 96.19 146 VAL B C 1
ATOM 2683 O O . VAL B 1 146 ? 18.641 0.55 -0.823 1 96.19 146 VAL B O 1
ATOM 2686 N N . ALA B 1 147 ? 20.031 -0.205 -2.365 1 95.56 147 ALA B N 1
ATOM 2687 C CA . ALA B 1 147 ? 21.172 0.504 -1.79 1 95.56 147 ALA B CA 1
ATOM 2688 C C . ALA B 1 147 ? 20.938 2.012 -1.791 1 95.56 147 ALA B C 1
ATOM 2690 O O . ALA B 1 147 ? 21.156 2.682 -0.778 1 95.56 147 ALA B O 1
ATOM 2691 N N . ILE B 1 148 ? 20.469 2.543 -2.877 1 97.25 148 ILE B N 1
ATOM 2692 C CA . ILE B 1 148 ? 20.234 3.977 -3.02 1 97.25 148 ILE B CA 1
ATOM 2693 C C . ILE B 1 148 ? 19.109 4.414 -2.088 1 97.25 148 ILE B C 1
ATOM 2695 O O . ILE B 1 148 ? 19.188 5.48 -1.472 1 97.25 148 ILE B O 1
ATOM 2699 N N . THR B 1 149 ? 18.125 3.631 -1.981 1 97.62 149 THR B N 1
ATOM 2700 C CA . THR B 1 149 ? 17 3.971 -1.117 1 97.62 149 THR B CA 1
ATOM 2701 C C . THR B 1 149 ? 17.391 3.859 0.353 1 97.62 149 THR B C 1
ATOM 2703 O O . THR B 1 149 ? 16.922 4.641 1.186 1 97.62 149 THR B O 1
ATOM 2706 N N . ALA B 1 150 ? 18.234 2.893 0.689 1 96.06 150 ALA B N 1
ATOM 2707 C CA . ALA B 1 150 ? 18.766 2.789 2.047 1 96.06 150 ALA B CA 1
ATOM 2708 C C . ALA B 1 150 ? 19.594 4.02 2.408 1 96.06 150 ALA B C 1
ATOM 2710 O O . ALA B 1 150 ? 19.516 4.523 3.529 1 96.06 150 ALA B O 1
ATOM 2711 N N . LEU B 1 151 ? 20.359 4.457 1.463 1 96.56 151 LEU B N 1
ATOM 2712 C CA . LEU B 1 151 ? 21.141 5.672 1.678 1 96.56 151 LEU B CA 1
ATOM 2713 C C . LEU B 1 151 ? 20.219 6.875 1.882 1 96.56 151 LEU B C 1
ATOM 2715 O O . LEU B 1 151 ? 20.469 7.707 2.758 1 96.56 151 LEU B O 1
ATOM 2719 N N . HIS B 1 152 ? 19.203 7.004 1.072 1 97.75 152 HIS B N 1
ATOM 2720 C C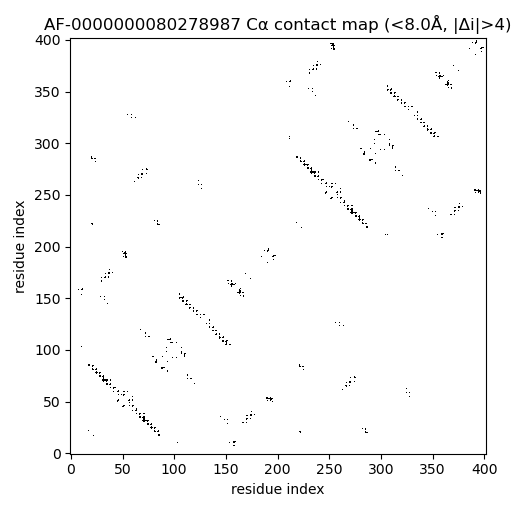A . HIS B 1 152 ? 18.172 8.023 1.252 1 97.75 152 HIS B CA 1
ATOM 2721 C C . HIS B 1 152 ? 17.594 7.98 2.66 1 97.75 152 HIS B C 1
ATOM 2723 O O . HIS B 1 152 ? 17.484 9.016 3.324 1 97.75 152 HIS B O 1
ATOM 2729 N N . SER B 1 153 ? 17.25 6.75 3.062 1 97.5 153 SER B N 1
ATOM 2730 C CA . SER B 1 153 ? 16.672 6.559 4.391 1 97.5 153 SER B CA 1
ATOM 2731 C C . SER B 1 153 ? 17.656 6.949 5.484 1 97.5 153 SER B C 1
ATOM 2733 O O . SER B 1 153 ? 17.281 7.531 6.5 1 97.5 153 SER B O 1
ATOM 2735 N N . PHE B 1 154 ? 18.891 6.648 5.285 1 95.88 154 PHE B N 1
ATOM 2736 C CA . PHE B 1 154 ? 19.938 6.98 6.25 1 95.88 154 PHE B CA 1
ATOM 2737 C C . PHE B 1 154 ? 20.078 8.492 6.391 1 95.88 154 PHE B C 1
ATOM 2739 O O . PHE B 1 154 ? 20.062 9.023 7.5 1 95.88 154 PHE B O 1
ATOM 2746 N N . PHE B 1 155 ? 20.141 9.172 5.27 1 95.38 155 PHE B N 1
ATOM 2747 C CA . PHE B 1 155 ? 20.297 10.617 5.305 1 95.38 155 PHE B CA 1
ATOM 2748 C C . PHE B 1 155 ? 19.047 11.289 5.836 1 95.38 155 PHE B C 1
ATOM 2750 O O . PHE B 1 155 ? 19.109 12.312 6.512 1 95.38 155 PHE B O 1
ATOM 2757 N N . GLY B 1 156 ? 17.938 10.703 5.465 1 94.31 156 GLY B N 1
ATOM 2758 C CA . GLY B 1 156 ? 16.703 11.195 6.051 1 94.31 156 GLY B CA 1
ATOM 2759 C C . GLY B 1 156 ? 16.656 11.031 7.559 1 94.31 156 GLY B C 1
ATOM 2760 O O . GLY B 1 156 ? 16.219 11.945 8.273 1 94.31 156 GLY B O 1
ATOM 2761 N N . ALA B 1 157 ? 17.078 9.891 8.023 1 93.38 157 ALA B N 1
ATOM 2762 C CA . ALA B 1 157 ? 17.141 9.625 9.453 1 93.38 157 ALA B CA 1
ATOM 2763 C C . ALA B 1 157 ? 18.078 10.602 10.156 1 93.38 157 ALA B C 1
ATOM 2765 O O . ALA B 1 157 ? 17.766 11.117 11.227 1 93.38 157 ALA B O 1
ATOM 2766 N N . MET B 1 158 ? 19.203 10.844 9.555 1 92.69 158 MET B N 1
ATOM 2767 C CA . MET B 1 158 ? 20.156 11.797 10.109 1 92.69 158 MET B CA 1
ATOM 2768 C C . MET B 1 158 ? 19.531 13.188 10.234 1 92.69 158 MET B C 1
ATOM 2770 O O . MET B 1 158 ? 19.688 13.852 11.258 1 92.69 158 MET B O 1
ATOM 2774 N N . ALA B 1 159 ? 18.797 13.578 9.281 1 91.19 159 ALA B N 1
ATOM 2775 C CA . ALA B 1 159 ? 18.156 14.898 9.258 1 91.19 159 ALA B CA 1
ATOM 2776 C C . ALA B 1 159 ? 17.078 15 10.328 1 91.19 159 ALA B C 1
ATOM 2778 O O . ALA B 1 159 ? 16.734 16.094 10.766 1 91.19 159 ALA B O 1
ATOM 2779 N N . ASN B 1 160 ? 16.531 13.828 10.703 1 90.69 160 ASN B N 1
ATOM 2780 C CA . ASN B 1 160 ? 15.453 13.82 11.68 1 90.69 160 ASN B CA 1
ATOM 2781 C C . ASN B 1 160 ? 15.977 13.555 13.094 1 90.69 160 ASN B C 1
ATOM 2783 O O . ASN B 1 160 ? 15.188 13.336 14.016 1 90.69 160 ASN B O 1
ATOM 2787 N N . GLY B 1 161 ? 17.312 13.406 13.281 1 90.12 161 GLY B N 1
ATOM 2788 C CA . GLY B 1 161 ? 17.906 13.352 14.602 1 90.12 161 GLY B CA 1
ATOM 2789 C C . GLY B 1 161 ? 18.062 11.938 15.125 1 90.12 161 GLY B C 1
ATOM 2790 O O . GLY B 1 161 ? 18 10.977 14.352 1 90.12 161 GLY B O 1
ATOM 2791 N N . HIS B 1 162 ? 18.219 11.883 16.406 1 88.62 162 HIS B N 1
ATOM 2792 C CA . HIS B 1 162 ? 18.594 10.625 17.062 1 88.62 162 HIS B CA 1
ATOM 2793 C C . HIS B 1 162 ? 17.469 9.594 16.938 1 88.62 162 HIS B C 1
ATOM 2795 O O . HIS B 1 162 ? 17.734 8.422 16.672 1 88.62 162 HIS B O 1
ATOM 2801 N N . LEU B 1 163 ? 16.297 10.023 17.141 1 88.12 163 LEU B N 1
ATOM 2802 C CA . LEU B 1 163 ? 15.172 9.086 17.047 1 88.12 163 LEU B CA 1
ATOM 2803 C C . LEU B 1 163 ? 15.055 8.508 15.641 1 88.12 163 LEU B C 1
ATOM 2805 O O . LEU B 1 163 ? 14.758 7.324 15.469 1 88.12 163 LEU B O 1
ATOM 2809 N N . GLY B 1 164 ? 15.25 9.359 14.664 1 88.94 164 GLY B N 1
ATOM 2810 C CA . GLY B 1 164 ? 15.273 8.875 13.289 1 88.94 164 GLY B CA 1
ATOM 2811 C C . GLY B 1 164 ? 16.328 7.816 13.047 1 88.94 164 GLY B C 1
ATOM 2812 O O . GLY B 1 164 ? 16.047 6.793 12.422 1 88.94 164 GLY B O 1
ATOM 2813 N N . LEU B 1 165 ? 17.484 8.008 13.586 1 88.94 165 LEU B N 1
ATOM 2814 C CA . LEU B 1 165 ? 18.578 7.07 13.414 1 88.94 165 LEU B CA 1
ATOM 2815 C C . LEU B 1 165 ? 18.312 5.766 14.148 1 88.94 165 LEU B C 1
ATOM 2817 O O . LEU B 1 165 ? 18.672 4.688 13.672 1 88.94 165 LEU B O 1
ATOM 2821 N N . LEU B 1 166 ? 17.703 5.906 15.25 1 89.12 166 LEU B N 1
ATOM 2822 C CA . LEU B 1 166 ? 17.344 4.707 15.992 1 89.12 166 LEU B CA 1
ATOM 2823 C C . LEU B 1 166 ? 16.344 3.855 15.203 1 89.12 166 LEU B C 1
ATOM 2825 O O . LEU B 1 166 ? 16.484 2.631 15.156 1 89.12 166 LEU B O 1
ATOM 2829 N N . TRP B 1 167 ? 15.406 4.5 14.648 1 89.94 167 TRP B N 1
ATOM 2830 C CA . TRP B 1 167 ? 14.453 3.771 13.828 1 89.94 167 TRP B CA 1
ATOM 2831 C C . TRP B 1 167 ? 15.141 3.139 12.625 1 89.94 167 TRP B C 1
ATOM 2833 O O . TRP B 1 167 ? 14.914 1.968 12.312 1 89.94 167 TRP B O 1
ATOM 2843 N N . PHE B 1 168 ? 15.992 3.887 11.969 1 94.19 168 PHE B N 1
ATOM 2844 C CA . PHE B 1 168 ? 16.719 3.373 10.812 1 94.19 168 PHE B CA 1
ATOM 2845 C C . PHE B 1 168 ? 17.562 2.164 11.195 1 94.19 168 PHE B C 1
ATOM 2847 O O . PHE B 1 168 ? 17.469 1.107 10.562 1 94.19 168 PHE B O 1
ATOM 2854 N N . GLY B 1 169 ? 18.359 2.348 12.195 1 93 169 GLY B N 1
ATOM 2855 C CA . GLY B 1 169 ? 19.219 1.262 12.672 1 93 169 GLY B CA 1
ATOM 2856 C C . GLY B 1 169 ? 18.422 0.074 13.188 1 93 169 GLY B C 1
ATOM 2857 O O . GLY B 1 169 ? 18.75 -1.075 12.891 1 93 169 GLY B O 1
ATOM 2858 N N . GLY B 1 170 ? 17.422 0.309 13.938 1 91.5 170 GLY B N 1
ATOM 2859 C CA . GLY B 1 170 ? 16.578 -0.748 14.484 1 91.5 170 GLY B CA 1
ATOM 2860 C C . GLY B 1 170 ? 15.93 -1.603 13.414 1 91.5 170 GLY B C 1
ATOM 2861 O O . GLY B 1 170 ? 15.953 -2.832 13.484 1 91.5 170 GLY B O 1
ATOM 2862 N N . ILE B 1 171 ? 15.422 -0.993 12.43 1 91.06 171 ILE B N 1
ATOM 2863 C CA . ILE B 1 171 ? 14.766 -1.728 11.352 1 91.06 171 ILE B CA 1
ATOM 2864 C C . ILE B 1 171 ? 15.812 -2.51 10.555 1 91.06 171 ILE B C 1
ATOM 2866 O O . ILE B 1 171 ? 15.609 -3.684 10.234 1 91.06 171 ILE B O 1
ATOM 2870 N N . THR B 1 172 ? 16.891 -1.9 10.258 1 89.94 172 THR B N 1
ATOM 2871 C CA . THR B 1 172 ? 17.953 -2.518 9.461 1 89.94 172 THR B CA 1
ATOM 2872 C C . THR B 1 172 ? 18.484 -3.771 10.156 1 89.94 172 THR B C 1
ATOM 2874 O O . THR B 1 172 ? 18.75 -4.781 9.5 1 89.94 172 THR B O 1
ATOM 2877 N N . LEU B 1 173 ? 18.562 -3.688 11.445 1 85.19 173 LEU B N 1
ATOM 2878 C CA . LEU B 1 173 ? 19.172 -4.785 12.195 1 85.19 173 LEU B CA 1
ATOM 2879 C C . LEU B 1 173 ? 18.109 -5.816 12.594 1 85.19 173 LEU B C 1
ATOM 2881 O O . LEU B 1 173 ? 18.359 -7.023 12.508 1 85.19 173 LEU B O 1
ATOM 2885 N N . LEU B 1 174 ? 16.984 -5.438 12.961 1 85.88 174 LEU B N 1
ATOM 2886 C CA . LEU B 1 174 ? 16 -6.332 13.562 1 85.88 174 LEU B CA 1
ATOM 2887 C C . LEU B 1 174 ? 15.266 -7.129 12.492 1 85.88 174 LEU B C 1
ATOM 2889 O O . LEU B 1 174 ? 14.93 -8.297 12.703 1 85.88 174 LEU B O 1
ATOM 2893 N N . VAL B 1 175 ? 15.102 -6.52 11.391 1 84.19 175 VAL B N 1
ATOM 2894 C CA . VAL B 1 175 ? 14.312 -7.227 10.383 1 84.19 175 VAL B CA 1
ATOM 2895 C C . VAL B 1 175 ? 15.062 -8.469 9.914 1 84.19 175 VAL B C 1
ATOM 2897 O O . VAL B 1 175 ? 14.539 -9.586 10 1 84.19 175 VAL B O 1
ATOM 2900 N N . PRO B 1 176 ? 16.281 -8.414 9.477 1 79.12 176 PRO B N 1
ATOM 2901 C CA . PRO B 1 176 ? 16.984 -9.641 9.109 1 79.12 176 PRO B CA 1
ATOM 2902 C C . PRO B 1 176 ? 17.188 -10.594 10.289 1 79.12 176 PRO B C 1
ATOM 2904 O O . PRO B 1 176 ? 17.094 -11.812 10.125 1 79.12 176 PRO B O 1
ATOM 2907 N N . ALA B 1 177 ? 17.422 -10.047 11.461 1 77.56 177 ALA B N 1
ATOM 2908 C CA . ALA B 1 177 ? 17.656 -10.875 12.633 1 77.56 177 ALA B CA 1
ATOM 2909 C C . ALA B 1 177 ? 16.406 -11.68 12.984 1 77.56 177 ALA B C 1
ATOM 2911 O O . ALA B 1 177 ? 16.484 -12.883 13.25 1 77.56 177 ALA B O 1
ATOM 2912 N N . VAL B 1 178 ? 15.336 -11.078 13.047 1 74.75 178 VAL B N 1
ATOM 2913 C CA . VAL B 1 178 ? 14.078 -11.742 13.383 1 74.75 178 VAL B CA 1
ATOM 2914 C C . VAL B 1 178 ? 13.727 -12.766 12.312 1 74.75 178 VAL B C 1
ATOM 2916 O O . VAL B 1 178 ? 13.297 -13.875 12.625 1 74.75 178 VAL B O 1
ATOM 2919 N N . LEU B 1 179 ? 13.945 -12.359 11.156 1 75.12 179 LEU B N 1
ATOM 2920 C CA . LEU B 1 179 ? 13.648 -13.289 10.07 1 75.12 179 LEU B CA 1
ATOM 2921 C C . LEU B 1 179 ? 14.523 -14.531 10.172 1 75.12 179 LEU B C 1
ATOM 2923 O O . LEU B 1 179 ? 14.031 -15.656 10.07 1 75.12 179 LEU B O 1
ATOM 2927 N N . LEU B 1 180 ? 15.828 -14.375 10.406 1 69.44 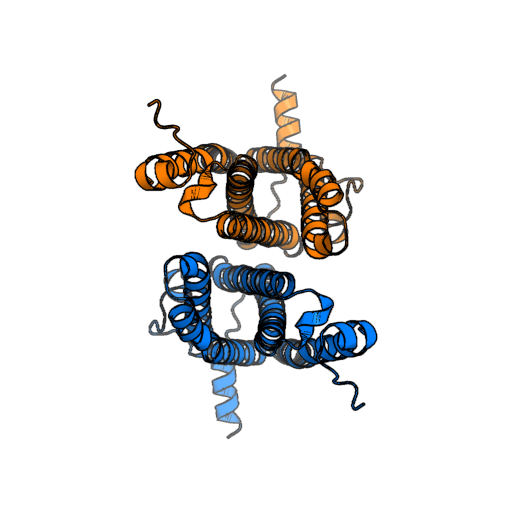180 LEU B N 1
ATOM 2928 C CA . LEU B 1 180 ? 16.75 -15.5 10.539 1 69.44 180 LEU B CA 1
ATOM 2929 C C . LEU B 1 180 ? 16.391 -16.359 11.742 1 69.44 180 LEU B C 1
ATOM 2931 O O . LEU B 1 180 ? 16.469 -17.594 11.672 1 69.44 180 LEU B O 1
ATOM 2935 N N . THR B 1 181 ? 15.969 -15.727 12.844 1 66.38 181 THR B N 1
ATOM 2936 C CA . THR B 1 181 ? 15.562 -16.453 14.047 1 66.38 181 THR B CA 1
ATOM 2937 C C . THR B 1 181 ? 14.289 -17.25 13.789 1 66.38 181 THR B C 1
ATOM 2939 O O . THR B 1 181 ? 14.172 -18.391 14.211 1 66.38 181 THR B O 1
ATOM 2942 N N . ALA B 1 182 ? 13.359 -16.703 13.219 1 66.19 182 ALA B N 1
ATOM 2943 C CA . ALA B 1 182 ? 12.109 -17.375 12.898 1 66.19 182 ALA B CA 1
ATOM 2944 C C . ALA B 1 182 ? 12.359 -18.578 11.992 1 66.19 182 ALA B C 1
ATOM 2946 O O . ALA B 1 182 ? 11.719 -19.625 12.156 1 66.19 182 ALA B O 1
ATOM 2947 N N . LEU B 1 183 ? 13.242 -18.422 11.125 1 64.25 183 LEU B N 1
ATOM 2948 C CA . LEU B 1 183 ? 13.578 -19.5 10.203 1 64.25 183 LEU B CA 1
ATOM 2949 C C . LEU B 1 183 ? 14.312 -20.625 10.922 1 64.25 183 LEU B C 1
ATOM 2951 O O . LEU B 1 183 ? 14.219 -21.797 10.531 1 64.25 183 LEU B O 1
ATOM 2955 N N . ARG B 1 184 ? 15.07 -20.172 11.922 1 59.38 184 ARG B N 1
ATOM 2956 C CA . ARG B 1 184 ? 15.773 -21.172 12.711 1 59.38 184 ARG B CA 1
ATOM 2957 C C . ARG B 1 184 ? 14.789 -22.078 13.453 1 59.38 184 ARG B C 1
ATOM 2959 O O . ARG B 1 184 ? 15.078 -23.25 13.695 1 59.38 184 ARG B O 1
ATOM 2966 N N . PHE B 1 185 ? 13.734 -21.562 14.016 1 55.47 185 PHE B N 1
ATOM 2967 C CA . PHE B 1 185 ? 12.75 -22.344 14.766 1 55.47 185 PHE B CA 1
ATOM 2968 C C . PHE B 1 185 ? 11.797 -23.062 13.82 1 55.47 185 PHE B C 1
ATOM 2970 O O . PHE B 1 185 ? 10.891 -23.766 14.266 1 55.47 185 PHE B O 1
ATOM 2977 N N . THR B 1 186 ? 11.766 -22.797 12.727 1 53.66 186 THR B N 1
ATOM 2978 C CA . THR B 1 186 ? 10.984 -23.594 11.781 1 53.66 186 THR B CA 1
ATOM 2979 C C . THR B 1 186 ? 11.57 -24.984 11.609 1 53.66 186 THR B C 1
ATOM 2981 O O . THR B 1 186 ? 12.773 -25.125 11.352 1 53.66 186 THR B O 1
ATOM 2984 N N . PRO B 1 187 ? 11.023 -26.109 12.289 1 48.25 187 PRO B N 1
ATOM 2985 C CA . PRO B 1 187 ? 11.539 -27.484 12.375 1 48.25 187 PRO B CA 1
ATOM 2986 C C . PRO B 1 187 ? 12.234 -27.938 11.094 1 48.25 187 PRO B C 1
ATOM 2988 O O . PRO B 1 187 ? 11.812 -27.562 9.992 1 48.25 187 PRO B O 1
ATOM 2991 N N . THR B 1 188 ? 13.508 -28.5 11.305 1 46.59 188 THR B N 1
ATOM 2992 C CA . THR B 1 188 ? 14.43 -29.125 10.359 1 46.59 188 THR B CA 1
ATOM 2993 C C . THR B 1 188 ? 13.703 -30.141 9.492 1 46.59 188 THR B C 1
ATOM 2995 O O . THR B 1 188 ? 14.086 -30.375 8.336 1 46.59 188 THR B O 1
ATOM 2998 N N . ARG B 1 189 ? 12.844 -31.047 10.164 1 48.12 189 ARG B N 1
ATOM 2999 C CA . ARG B 1 189 ? 12.117 -32.062 9.391 1 48.12 189 ARG B CA 1
ATOM 3000 C C . ARG B 1 189 ? 11.359 -31.422 8.234 1 48.12 189 ARG B C 1
ATOM 3002 O O . ARG B 1 189 ? 11.266 -32 7.152 1 48.12 189 ARG B O 1
ATOM 3009 N N . TYR B 1 190 ? 10.805 -30.359 8.469 1 45.66 190 TYR B N 1
ATOM 3010 C CA . TYR B 1 190 ? 10.219 -29.641 7.344 1 45.66 190 TYR B CA 1
ATOM 3011 C C . TYR B 1 190 ? 11.297 -28.969 6.504 1 45.66 190 TYR B C 1
ATOM 3013 O O . TYR B 1 190 ? 11.18 -28.891 5.277 1 45.66 190 TYR B O 1
ATOM 3021 N N . LEU B 1 191 ? 12.383 -28.641 7.133 1 46 191 LEU B N 1
ATOM 3022 C CA . LEU B 1 191 ? 13.594 -28.234 6.422 1 46 191 LEU B CA 1
ATOM 3023 C C . LEU B 1 191 ? 14.242 -29.422 5.73 1 46 191 LEU B C 1
ATOM 3025 O O . LEU B 1 191 ? 14.812 -29.281 4.645 1 46 191 LEU B O 1
ATOM 3029 N N . GLU B 1 192 ? 14.344 -30.594 6.332 1 47.31 192 GLU B N 1
ATOM 3030 C CA . GLU B 1 192 ? 14.82 -31.859 5.754 1 47.31 192 GLU B CA 1
ATOM 3031 C C . GLU B 1 192 ? 13.992 -32.25 4.535 1 47.31 192 GLU B C 1
ATOM 3033 O O . GLU B 1 192 ? 14.539 -32.688 3.523 1 47.31 192 GLU B O 1
ATOM 3038 N N . ARG B 1 193 ? 12.727 -32.219 4.68 1 45.38 193 ARG B N 1
ATOM 3039 C CA . ARG B 1 193 ? 11.859 -32.562 3.557 1 45.38 193 ARG B CA 1
ATOM 3040 C C . ARG B 1 193 ? 11.984 -31.547 2.436 1 45.38 193 ARG B C 1
ATOM 3042 O O . ARG B 1 193 ? 11.727 -31.859 1.271 1 45.38 193 ARG B O 1
ATOM 3049 N N . LEU B 1 194 ? 12.422 -30.312 2.725 1 45.19 194 LEU B N 1
ATOM 3050 C CA . LEU B 1 194 ? 12.656 -29.25 1.755 1 45.19 194 LEU B CA 1
ATOM 3051 C C . LEU B 1 194 ? 14.07 -29.328 1.186 1 45.19 194 LEU B C 1
ATOM 3053 O O . LEU B 1 194 ? 14.438 -28.547 0.312 1 45.19 194 LEU B O 1
ATOM 3057 N N . GLY B 1 195 ? 14.891 -30.297 1.382 1 40.78 195 GLY B N 1
ATOM 3058 C CA . GLY B 1 195 ? 16.188 -30.688 0.863 1 40.78 195 GLY B CA 1
ATOM 3059 C C . GLY B 1 195 ? 17.312 -29.766 1.312 1 40.78 195 GLY B C 1
ATOM 3060 O O . GLY B 1 195 ? 18.359 -29.703 0.676 1 40.78 195 GLY B O 1
ATOM 3061 N N . LEU B 1 196 ? 17.141 -28.891 2.145 1 43.88 196 LEU B N 1
ATOM 3062 C CA . LEU B 1 196 ? 18.172 -27.922 2.479 1 43.88 196 LEU B CA 1
ATOM 3063 C C . LEU B 1 196 ? 19.188 -28.516 3.457 1 43.88 196 LEU B C 1
ATOM 3065 O O . LEU B 1 196 ? 20.266 -27.953 3.645 1 43.88 196 LEU B O 1
ATOM 3069 N N . VAL B 1 197 ? 18.906 -29.438 4.34 1 44.56 197 VAL B N 1
ATOM 3070 C CA . VAL B 1 197 ? 19.922 -30.125 5.137 1 44.56 197 VAL B CA 1
ATOM 3071 C C . VAL B 1 197 ? 20.094 -31.547 4.625 1 44.56 197 VAL B C 1
ATOM 3073 O O . VAL B 1 197 ? 19.125 -32.281 4.488 1 44.56 197 VAL B O 1
ATOM 3076 N N . GLU B 1 198 ? 21.078 -31.781 3.643 1 38.78 198 GLU B N 1
ATOM 3077 C CA . GLU B 1 198 ? 21.516 -33.125 3.316 1 38.78 198 GLU B CA 1
ATOM 3078 C C . GLU B 1 198 ? 21.766 -33.969 4.582 1 38.78 198 GLU B C 1
ATOM 3080 O O . GLU B 1 198 ? 22.328 -33.469 5.555 1 38.78 198 GLU B O 1
ATOM 3085 N N . GLU B 1 199 ? 20.891 -34.875 4.852 1 38.38 199 GLU B N 1
ATOM 3086 C CA . GLU B 1 199 ? 21.438 -35.906 5.746 1 38.38 199 GLU B CA 1
ATOM 3087 C C . GLU B 1 199 ? 22.844 -36.312 5.324 1 38.38 199 GLU B C 1
ATOM 3089 O O . GLU B 1 199 ? 23.062 -36.688 4.176 1 38.38 199 GLU B O 1
ATOM 3094 N N . LEU B 1 200 ? 23.859 -35.688 5.824 1 34.41 200 LEU B N 1
ATOM 3095 C CA . LEU B 1 200 ? 25.094 -36.438 5.793 1 34.41 200 LEU B CA 1
ATOM 3096 C C . LEU B 1 200 ? 24.844 -37.875 6.23 1 34.41 200 LEU B C 1
ATOM 3098 O O . LEU B 1 200 ? 24.609 -38.156 7.414 1 34.41 200 LEU B O 1
ATOM 3102 N N . VAL B 1 201 ? 23.953 -38.594 5.441 1 31.89 201 VAL B N 1
ATOM 3103 C CA . VAL B 1 201 ? 24.328 -40 5.57 1 31.89 201 VAL B CA 1
ATOM 3104 C C . VAL B 1 201 ? 25.641 -40.25 4.824 1 31.89 201 VAL B C 1
ATOM 3106 O O . VAL B 1 201 ? 25.844 -39.75 3.727 1 31.89 201 VAL B O 1
#

Secondary structure (DSSP, 8-state):
-HHHHHHHHHHH-------HHHHHHHHHHHHHHHHHHHHHHHHHHHHHHTTTHHHH-HHHHHHHHHHHHHHHHHHHHHHHHHGGGSTT---HHHHHSTT-TT--HHHHHHHHHHHHHHHHHHHHHTGGGS-HHHHHHHHTTHHHHHHHHHHHHHHHHHHTHHHHHHHHHHHHHHHHHHHHHHHHSS-HHHHHHTTSS----/-HHHHHHHHHHH-------HHHHHHHHHHHHHHHHHHHHHHHHHHHHHHTTTHHHHHHHHHHHHHHHHHHHHHHHHHHHHHHGGGSTT---HHHHHSTT-TT--HHHHHHHHHHHHHHHHHHHHHTGGGS-HHHHHHHHTTHHHHHHHHHHHHHHHHHHTHHHHHHHHHHHHHHHHHHHHHHHHSS-HHHHHHTTSS----

Foldseek 3Di:
DVVVVVVVLPVLADPPPKPVVLVVLLLVLLLQLLLLLLVLVVLVVCLVVLQCCLPQHSVRSVVVSLVSLVSSLVSLVSNLCSQVPIDVGDDPCLSAPAPDPPDDLLSNLSNVLSVLSVVLSVCVVCCVVPPPVVNVVSNVVNVVSSVSNLSSQCSNLSNVPDVSNCSSVCSNPVSVVVVVVVVVPPDCVSSVSSVNDPPPD/DVVVVVVVLPVLADPPPKPVVLVVLLLVLLLQLLLLLLVLVVLVVCLVVLQLCLPQHSVRSVVVSLVSLVSSLVSLVSNLCSQVPIDVGDDPCLSAPAPDPPDDLLSNLSNVLSVLSVVLSVCVVCCVVDPPVVNVVSNVVNVVSSVSNLSSQCSNLSNVPDVSNCSSVCSNPVSVVVVVVVVVPPDCVSSVSSVNDPPPD

Nearest PDB structures (foldseek):
  8qt7-assembly1_A  TM=3.941E-01  e=7.994E-03  Streptococcus pneumoniae
  5zle-assembly1_A  TM=4.396E-01  e=2.992E+00  Homo sapiens
  4jl9-assembly1_A  TM=2.590E-01  e=1.549E+00  Mus musculus
  8gl3-assembly1_A  TM=3.066E-01  e=3.612E+00  synthetic construct
  8qt7-assembly1_A  TM=5.209E-01  e=5.941E-03  Streptococcus pneumoniae

Solvent-accessible surface area (backbone atoms only — not comparable to full-atom values): 20953 Å² total; per-residue (Å²): 116,71,67,58,52,51,50,54,46,47,73,59,32,74,85,61,96,57,53,65,38,47,52,49,50,25,51,51,28,41,52,52,14,50,43,29,44,53,50,23,54,52,41,46,52,35,56,74,67,42,67,49,39,34,72,60,35,63,64,48,43,52,50,50,29,49,51,31,44,50,48,16,48,53,26,41,50,48,24,58,53,36,36,60,43,36,82,88,39,52,50,71,60,70,59,67,44,65,78,48,87,95,60,54,67,51,55,36,30,37,37,45,19,51,51,52,50,49,53,40,55,53,45,61,75,47,28,87,80,44,56,65,66,60,41,52,59,54,48,54,54,49,56,62,27,50,51,37,32,50,48,15,49,49,50,50,15,58,42,59,37,69,66,31,39,48,51,51,52,45,43,67,51,44,51,60,50,51,50,52,50,54,56,63,69,47,59,56,67,46,35,42,75,28,61,65,51,68,71,87,116,114,70,67,59,52,51,51,53,46,47,73,57,32,75,87,62,94,56,53,64,36,47,52,49,49,25,51,50,28,39,52,52,13,52,42,29,42,53,49,22,53,53,41,45,53,37,55,74,66,43,63,49,38,33,72,58,35,63,66,47,45,53,51,52,30,49,51,30,44,50,50,17,52,51,26,41,50,47,24,59,53,38,35,59,43,36,83,89,41,50,50,71,60,68,60,69,43,66,77,49,87,94,59,55,67,51,57,35,30,38,37,45,18,51,51,51,50,50,52,40,54,52,44,62,75,47,26,87,79,42,55,65,64,60,42,54,59,55,47,54,53,48,56,60,28,50,52,37,32,48,50,16,49,49,50,50,15,58,42,60,37,67,67,29,38,48,52,52,53,46,43,66,52,45,50,58,49,50,52,54,50,54,56,64,68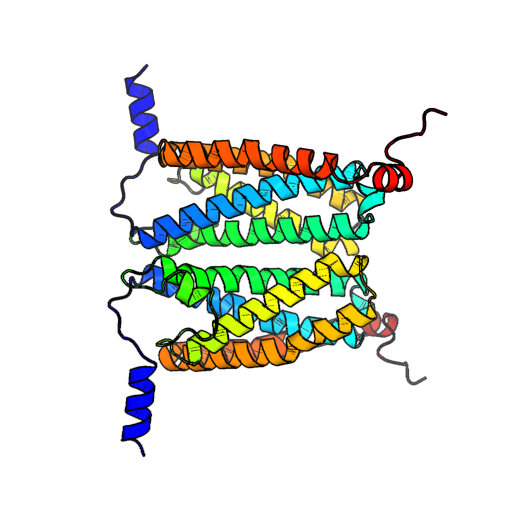,49,60,55,69,45,34,41,73,24,62,64,52,70,73,86,115

Radius of gyration: 23.38 Å; Cα contacts (8 Å, |Δi|>4): 428; chains: 2; bounding box: 75×65×58 Å

Sequence (402 aa):
MFDQWSEVVIVLTQKTDTDPGIKGMAQTSARISYGFMCLTLCWGVFTATGWIKSLTGRKALRNSHMVLGILTLSFGVVHAMSFLFLPDGFTLAQVTIPLLPGTLARHELGVVGLEVMIAIALTGGISRFSSYRRFLWIHRLAYPAVAITALHSFFGAMANGHLGLLWFGGITLLVPAVLLTALRFTPTRYLERLGLVEELVMFDQWSEVVIVLTQKTDTDPGIKGMAQTSARISYGFMCLTLCWGVFTATGWIKSLTGRKALRNSHMVLGILTLSFGVVHAMSFLFLPDGFTLAQVTIPLLPGTLARHELGVVGLEVMIAIALTGGISRFSSYRRFLWIHRLAYPAVAITALHSFFGAMANGHLGLLWFGGITLLVPAVLLTALRFTPTRYLERLGLVEELV